Protein AF-A0A970HBL7-F1 (afdb_monomer)

Sequence (421 aa):
MLKADIYHYYALSDGKKRIYTNADEIEKDGSRGILSPQEVSYYSLYINGVLQPRTNYELFEGMLILKTEDVPIEGSTIVLSFVSIQGEKSLFEKTPILADKVFSQYMQTYYFNNIIKYIGEGKFKKIHFKPGYMIKNTLQVWDLEDADYKRVRFNLIIPYEIITSKKLIGGKLPPIGVDLVMYMPQIRDEFLYNIAVETRSTVCPPTIKIGYLLKFEVRVHVWIKSVGRIQVYIPTYNPSPKSNVLWGEGYQYNTVSDGIKRVYTNEDELLEYGNLGIPNPDEISFFNLYINDVLQPRNNYKVEEGRLTLLTEDVPLKGSPIILEYLKICNNGQLLKADVYHYNTVAKNKRVYTNEDELLEYGNRGILNPEEASYYNLFINGVLQPHSNYSIEAGRLELLTEELPIEGAPISLQYIYLKGG

pLDDT: mean 91.09, std 8.45, range [53.22, 98.5]

Mean predicted aligned error: 13.09 Å

Solvent-accessible surface area (backbone atoms only — not comparable to full-atom values): 23194 Å² total; per-residue (Å²): 104,33,50,42,52,76,48,64,42,36,32,66,33,79,46,71,63,48,67,47,40,45,89,51,52,55,71,79,75,54,84,80,45,42,62,41,72,88,71,32,12,42,70,50,44,25,50,68,36,32,76,54,54,71,70,43,42,48,77,42,61,44,33,39,38,52,67,53,91,70,51,56,54,61,70,32,44,38,37,40,42,36,36,28,34,51,48,74,80,58,51,57,44,76,43,80,41,82,44,80,41,74,75,33,76,47,77,47,78,47,78,45,74,79,45,72,43,83,62,47,91,43,55,82,74,52,76,47,75,50,75,36,46,70,45,84,94,41,73,47,77,41,85,47,95,55,67,40,31,29,40,41,33,33,35,36,38,36,40,34,35,39,38,37,75,76,53,79,43,80,50,63,52,80,71,42,80,45,78,48,78,40,63,50,64,82,64,64,90,89,59,64,76,43,82,45,68,48,55,52,76,44,78,44,83,75,71,45,75,59,88,43,32,37,36,36,28,36,41,34,41,37,39,45,29,37,31,33,72,41,80,45,73,44,83,40,84,35,99,73,61,93,67,39,46,28,58,37,49,78,48,52,31,40,33,64,33,79,46,74,67,49,68,47,44,48,89,54,46,44,63,85,58,38,87,75,43,42,59,47,66,89,80,36,18,48,72,48,43,28,51,66,47,30,74,54,56,71,71,42,45,49,75,38,64,43,32,41,36,52,62,54,94,71,59,60,54,59,70,32,47,35,38,41,38,37,34,35,36,36,58,98,84,42,78,34,54,41,54,74,50,49,39,39,32,59,34,74,74,63,50,74,46,43,45,89,53,45,43,64,90,59,36,87,77,42,42,58,51,63,88,71,33,16,44,72,51,44,26,52,68,30,26,74,54,61,72,75,41,42,50,75,41,66,43,34,39,37,52,63,49,93,71,68,64,59,70,67,35,48,34,40,40,38,38,38,35,36,50,67,131

Secondary structure (DSSP, 8-state):
---EEEEEEEEE--SS-SEEEGGG--TTS----S--TTTSSEEEEEETTEEPPGGGEEEETTEEEE-SSSPPPTT-EEEEEEEEEB----SEEEEEEEEEEEEEEEEEEEEEEEEEEE-TTSPEEEEEEPPPEEPTT--EEEE-SSTTEEEEEEEEE-EEEEEESS-EEEEEPPPEEEEEEEE-----TT--EEEEEEEEEEEEEEEEEETTEEEEEEEEEEEEEEEEEEEEEEEEE-SS-S--BPPEEEEEEEEE--SS-SEEEGGG--TTS-S--SPPGGGSSEEEEEETTEEPPGGGEEEETTEEEE-SSSPPPTT-EEEEEEEEEEETTEE--EEEEEEEEE--S-SEEEGGG--TTT-SS-S--GGGSSEEEEEETTEEEPGGGEEEETTEEEE-SSSPPPTT-EEEEEEEEE---

Nearest PDB structures (foldseek):
  6pee-assembly1_A  TM=2.372E-01  e=2.123E+00  Salmonella enterica subsp. enterica serovar Typhimurium str. LT2
  5wq9-assembly1_A  TM=1.917E-01  e=1.572E+00  Vibrio cholerae O1 biovar El Tor str. N16961
  1p4t-assembly1_A  TM=2.328E-01  e=5.502E+00  Neisseria meningitidis
  7ofh-assembly1_A  TM=1.916E-01  e=3.333E+00  Enterobacteria phage f1

Radius of gyration: 34.11 Å; Cα contacts (8 Å, |Δi|>4): 1006; chains: 1; bounding box: 81×44×94 Å

Foldseek 3Di:
DWAKDKDKFKAFFQQDDQKDFLVRGDDPFHSQIQAACVFFQHKWKAKLLFTDFPLQWDGGGGMIGGNDPGGRHGGIMIMMMTIFTFFPDDQKDWDKDKDKDFPDKDKDKDKDFWDKDFQAPFAWDDKAKDWKDWDPPFWDWAADPPRQKIKIWTKIKIKMWTDTPPDIDIDIGDIDIDIDIDRHGDDPPPKDKDKDKGKDKDWDDDFDDDHRMITTMMMMMMMITTIIIDMDIDIDGHPCDPGSGWHKDKDKFKAFFQQDDQKDFLVRGPPSRHNPIFAALVQFQDKWKAWLLATDFPLQWDGHHRMIGGPDPGGHHGGIMIMIMTMFTDDVNHTWHKDKAKFKAWFPVFFKDFLVRGPVSRHNQIQAAQVQFSHKWKDWLSHTDRPSQWDGGGGMIGGPDPDGRDGRTMIMMMTIHTDRD

Structure (mmCIF, N/CA/C/O backbone):
data_AF-A0A970HBL7-F1
#
_entry.id   AF-A0A970HBL7-F1
#
loop_
_atom_site.group_PDB
_atom_site.id
_atom_site.type_symbol
_atom_site.label_atom_id
_atom_site.label_alt_id
_atom_site.label_comp_id
_atom_site.label_asym_id
_atom_site.label_entity_id
_atom_site.label_seq_id
_atom_site.pdbx_PDB_ins_code
_atom_site.Cartn_x
_atom_site.Cartn_y
_atom_site.Cartn_z
_atom_site.occupancy
_atom_site.B_iso_or_equiv
_atom_site.auth_seq_id
_atom_site.auth_comp_id
_atom_site.auth_asym_id
_atom_site.auth_atom_id
_atom_site.pdbx_PDB_model_num
ATOM 1 N N . MET A 1 1 ? -15.586 16.925 0.113 1.00 82.62 1 MET A N 1
ATOM 2 C CA . MET A 1 1 ? -14.720 15.850 0.642 1.00 82.62 1 MET A CA 1
ATOM 3 C C . MET A 1 1 ? -14.733 14.711 -0.348 1.00 82.62 1 MET A C 1
ATOM 5 O O . MET A 1 1 ? -15.757 14.532 -1.000 1.00 82.62 1 MET A O 1
ATOM 9 N N . LEU A 1 2 ? -13.630 13.977 -0.487 1.00 85.88 2 LEU A N 1
ATOM 10 C CA . LEU A 1 2 ? -13.675 12.724 -1.242 1.00 85.88 2 LEU A CA 1
ATOM 11 C C . LEU A 1 2 ? -14.513 11.721 -0.454 1.00 85.88 2 LEU A C 1
ATOM 13 O O . LEU A 1 2 ? -14.406 11.679 0.770 1.00 85.88 2 LEU A O 1
ATOM 17 N N . LYS A 1 3 ? -15.356 10.951 -1.135 1.00 88.62 3 LYS A N 1
ATOM 18 C CA . LYS A 1 3 ? -16.149 9.890 -0.510 1.00 88.62 3 LYS A CA 1
ATOM 19 C C . LYS A 1 3 ? -15.434 8.558 -0.671 1.00 88.62 3 LYS A C 1
ATOM 21 O O . LYS A 1 3 ? -14.818 8.311 -1.711 1.00 88.62 3 LYS A O 1
ATOM 26 N N . ALA A 1 4 ? -15.515 7.731 0.363 1.00 90.38 4 ALA A N 1
ATOM 27 C CA . ALA A 1 4 ? -15.018 6.371 0.323 1.00 90.38 4 ALA A CA 1
ATOM 28 C C . ALA A 1 4 ? -16.174 5.377 0.433 1.00 90.38 4 ALA A C 1
ATOM 30 O O . ALA A 1 4 ? -17.114 5.582 1.195 1.00 90.38 4 ALA A O 1
ATOM 31 N N . ASP A 1 5 ? -16.078 4.309 -0.347 1.00 90.25 5 ASP A N 1
ATOM 32 C CA . ASP A 1 5 ? -16.864 3.095 -0.179 1.00 90.25 5 ASP A CA 1
ATOM 33 C C . ASP A 1 5 ? -16.099 2.169 0.773 1.00 90.25 5 ASP A C 1
ATOM 35 O O . ASP A 1 5 ? -14.923 1.873 0.535 1.00 90.25 5 ASP A O 1
ATOM 39 N N . ILE A 1 6 ? -16.746 1.771 1.868 1.00 89.94 6 ILE A N 1
ATOM 40 C CA . ILE A 1 6 ? -16.181 0.868 2.871 1.00 89.94 6 ILE A CA 1
ATOM 41 C C . ILE A 1 6 ? -16.900 -0.460 2.764 1.00 89.94 6 ILE A C 1
ATOM 43 O O . ILE A 1 6 ? -18.126 -0.523 2.820 1.00 89.94 6 ILE A O 1
ATOM 47 N N . TYR A 1 7 ? -16.126 -1.526 2.644 1.00 91.44 7 TYR A N 1
ATOM 48 C CA . TYR A 1 7 ? -16.657 -2.872 2.636 1.00 91.44 7 TYR A CA 1
ATOM 49 C C . TYR A 1 7 ? -15.830 -3.753 3.555 1.00 91.44 7 TYR A C 1
ATOM 51 O O . TYR A 1 7 ? -14.601 -3.725 3.530 1.00 91.44 7 TYR A O 1
ATOM 59 N N . HIS A 1 8 ? -16.516 -4.524 4.385 1.00 91.38 8 HIS A N 1
ATOM 60 C CA . HIS A 1 8 ? -15.887 -5.427 5.324 1.00 91.38 8 HIS A CA 1
ATOM 61 C C . HIS A 1 8 ? -16.247 -6.857 4.950 1.00 91.38 8 HIS A C 1
ATOM 63 O O . HIS A 1 8 ? -17.419 -7.226 4.942 1.00 91.38 8 HIS A O 1
ATOM 69 N N . TYR A 1 9 ? -15.228 -7.662 4.680 1.00 93.38 9 TYR A N 1
ATOM 70 C CA . TYR A 1 9 ? -15.382 -9.104 4.611 1.00 93.38 9 TYR A CA 1
ATOM 71 C C . TYR A 1 9 ? -15.250 -9.665 6.030 1.00 93.38 9 TYR A C 1
ATOM 73 O O . TYR A 1 9 ? -14.259 -9.394 6.717 1.00 93.38 9 TYR A O 1
ATOM 81 N N . TYR A 1 10 ? -16.241 -10.445 6.456 1.00 91.44 10 TYR A N 1
ATOM 82 C CA . TYR A 1 10 ? -16.294 -11.071 7.775 1.00 91.44 10 TYR A CA 1
ATOM 83 C C . TYR A 1 10 ? -16.295 -12.587 7.645 1.00 91.44 10 TYR A C 1
ATOM 85 O O . TYR A 1 10 ? -17.106 -13.140 6.913 1.00 91.44 10 TYR A O 1
ATOM 93 N N . ALA A 1 11 ? -15.445 -13.264 8.410 1.00 93.69 11 ALA A N 1
ATOM 94 C CA . ALA A 1 11 ? -15.467 -14.714 8.561 1.00 93.69 11 ALA A CA 1
ATOM 95 C C . ALA A 1 11 ? -15.204 -15.112 10.019 1.00 93.69 11 ALA A C 1
ATOM 97 O O . ALA A 1 11 ? -14.700 -14.320 10.821 1.00 93.69 11 ALA A O 1
ATOM 98 N N . LEU A 1 12 ? -15.531 -16.356 10.362 1.00 93.88 12 LEU A N 1
ATOM 99 C CA . LEU A 1 12 ? -15.150 -16.973 11.632 1.00 93.88 12 LEU A CA 1
ATOM 100 C C . LEU A 1 12 ? -14.095 -18.044 11.380 1.00 93.88 12 LEU A C 1
ATOM 102 O O . LEU A 1 12 ? -14.191 -18.822 10.427 1.00 93.88 12 LEU A O 1
ATOM 106 N N . SER A 1 13 ? -13.090 -18.086 12.248 1.00 95.75 13 SER A N 1
ATOM 107 C CA . SER A 1 13 ? -12.103 -19.158 12.221 1.00 95.75 13 SER A CA 1
ATOM 108 C C . SER A 1 13 ? -12.715 -20.481 12.667 1.00 95.75 13 SER A C 1
ATOM 110 O O . SER A 1 13 ? -13.468 -20.540 13.638 1.00 95.75 13 SER A O 1
ATOM 112 N N . ASP A 1 14 ? -12.326 -21.559 11.995 1.00 94.75 14 ASP A N 1
ATOM 113 C CA . ASP A 1 14 ? -12.636 -22.940 12.374 1.00 94.75 14 ASP A CA 1
ATOM 114 C C . ASP A 1 14 ? -11.549 -23.572 13.266 1.00 94.75 14 ASP A C 1
ATOM 116 O O . ASP A 1 14 ? -11.581 -24.775 13.533 1.00 94.75 14 ASP A O 1
ATOM 120 N N . GLY A 1 15 ? -10.548 -22.780 13.672 1.00 95.31 15 GLY A N 1
ATOM 121 C CA . GLY A 1 15 ? -9.407 -23.240 14.461 1.00 95.31 15 GLY A CA 1
ATOM 122 C C . GLY A 1 15 ? -8.431 -24.138 13.699 1.00 95.31 15 GLY A C 1
ATOM 123 O O . GLY A 1 15 ? -7.597 -24.784 14.330 1.00 95.31 15 GLY A O 1
ATOM 124 N N . LYS A 1 16 ? -8.549 -24.257 12.368 1.00 94.56 16 LYS A N 1
ATOM 125 C CA . LYS A 1 16 ? -7.816 -25.253 11.565 1.00 94.56 16 LYS A CA 1
ATOM 126 C C . LYS A 1 16 ? -7.205 -24.684 10.293 1.00 94.56 16 LYS A C 1
ATOM 128 O O . LYS A 1 16 ? -6.104 -25.097 9.921 1.00 94.56 16 LYS A O 1
ATOM 133 N N . LYS A 1 17 ? -7.899 -23.786 9.591 1.00 94.06 17 LYS A N 1
ATOM 134 C CA . LYS A 1 17 ? -7.456 -23.280 8.286 1.00 94.06 17 LYS A CA 1
ATOM 135 C C . LYS A 1 17 ? -6.715 -21.945 8.386 1.00 94.06 17 LYS A C 1
ATOM 137 O O . LYS A 1 17 ? -6.967 -21.115 9.255 1.00 94.06 17 LYS A O 1
ATOM 142 N N . ARG A 1 18 ? -5.803 -21.742 7.432 1.00 95.62 18 ARG A N 1
ATOM 143 C CA . ARG A 1 18 ? -5.084 -20.474 7.185 1.00 95.62 18 ARG A CA 1
ATOM 144 C C . ARG A 1 18 ? -5.536 -19.783 5.904 1.00 95.62 18 ARG A C 1
ATOM 146 O O . ARG A 1 18 ? -5.078 -18.688 5.611 1.00 95.62 18 ARG A O 1
ATOM 153 N N . ILE A 1 19 ? -6.393 -20.437 5.127 1.00 97.12 19 ILE A N 1
ATOM 154 C CA . ILE A 1 19 ? -6.880 -19.928 3.851 1.00 97.12 19 ILE A CA 1
ATOM 155 C C . ILE A 1 19 ? -8.361 -19.637 4.020 1.00 97.12 19 ILE A C 1
ATOM 157 O O . ILE A 1 19 ? -9.115 -20.519 4.430 1.00 97.12 19 ILE A O 1
ATOM 161 N N . TYR A 1 20 ? -8.742 -18.405 3.711 1.00 97.06 20 TYR A N 1
ATOM 162 C CA . TYR A 1 20 ? -10.120 -17.938 3.712 1.00 97.06 20 TYR A CA 1
ATOM 163 C C . TYR A 1 20 ? -10.483 -17.491 2.302 1.00 97.06 20 TYR A C 1
ATOM 165 O O . TYR A 1 20 ? -9.660 -16.914 1.590 1.00 97.06 20 TYR A O 1
ATOM 173 N N . THR A 1 21 ? -11.706 -17.787 1.892 1.00 96.56 21 THR A N 1
ATOM 174 C CA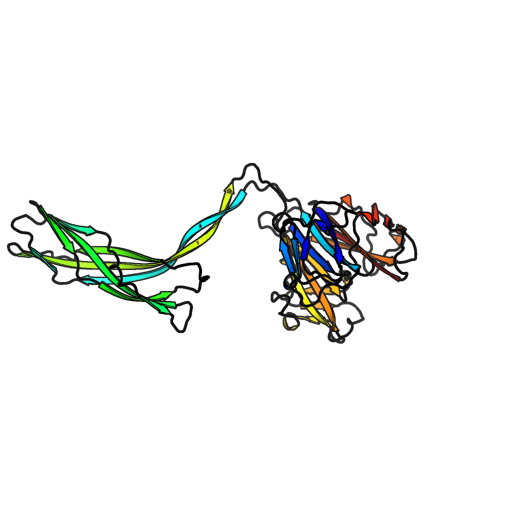 . THR A 1 21 ? -12.217 -17.538 0.543 1.00 96.56 21 THR A CA 1
ATOM 175 C C . THR A 1 21 ? -13.595 -16.902 0.612 1.00 96.56 21 THR A C 1
ATOM 177 O O . THR A 1 21 ? -14.214 -16.879 1.668 1.00 96.56 21 THR A O 1
ATOM 180 N N . ASN A 1 22 ? -14.141 -16.475 -0.524 1.00 95.38 22 ASN A N 1
ATOM 181 C CA . ASN A 1 22 ? -15.504 -15.927 -0.585 1.00 95.38 22 ASN A CA 1
ATOM 182 C C . ASN A 1 22 ? -16.575 -16.844 0.031 1.00 95.38 22 ASN A C 1
ATOM 184 O O . ASN A 1 22 ? -17.588 -16.354 0.507 1.00 95.38 22 ASN A O 1
ATOM 188 N N . ALA A 1 23 ? -16.358 -18.164 0.049 1.00 93.94 23 ALA A N 1
ATOM 189 C CA . ALA A 1 23 ? -17.296 -19.113 0.646 1.00 93.94 23 ALA A CA 1
ATOM 190 C C . ALA A 1 23 ? -17.349 -19.053 2.184 1.00 93.94 23 ALA A C 1
ATOM 192 O O . ALA A 1 23 ? -18.275 -19.598 2.779 1.00 93.94 23 ALA A O 1
ATOM 193 N N . ASP A 1 24 ? -16.357 -18.429 2.821 1.00 94.31 24 ASP A N 1
ATOM 194 C CA . ASP A 1 24 ? -16.290 -18.276 4.274 1.00 94.31 24 ASP A CA 1
ATOM 195 C C . ASP A 1 24 ? -16.903 -16.950 4.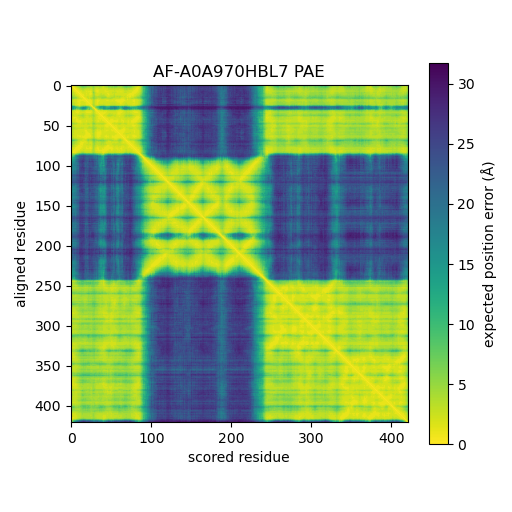750 1.00 94.31 24 ASP A C 1
ATOM 197 O O . ASP A 1 24 ? -16.949 -16.704 5.958 1.00 94.31 24 ASP A O 1
ATOM 201 N N . GLU A 1 25 ? -17.353 -16.099 3.818 1.00 93.25 25 GLU A N 1
ATOM 202 C CA . GLU A 1 25 ? -17.987 -14.826 4.136 1.00 93.25 25 GLU A CA 1
ATOM 203 C C . GLU A 1 25 ? -19.301 -15.045 4.894 1.00 93.25 25 GLU A C 1
ATOM 205 O O . GLU A 1 25 ? -20.179 -15.808 4.487 1.00 93.25 25 GLU A O 1
ATOM 210 N N . ILE A 1 26 ? -19.454 -14.325 5.998 1.00 89.25 26 ILE A N 1
ATOM 211 C CA . ILE A 1 26 ? -20.712 -14.196 6.717 1.00 89.25 26 ILE A CA 1
ATOM 212 C C . ILE A 1 26 ? -21.437 -12.990 6.130 1.00 89.25 26 ILE A C 1
ATOM 214 O O . ILE A 1 26 ? -21.071 -11.847 6.401 1.00 89.25 26 ILE A O 1
ATOM 218 N N . GLU A 1 27 ? -22.487 -13.256 5.355 1.00 77.25 27 GLU A N 1
ATOM 219 C CA . GLU A 1 27 ? -23.244 -12.267 4.573 1.00 77.25 27 GLU A CA 1
ATOM 220 C C . GLU A 1 27 ? -24.141 -11.336 5.430 1.00 77.25 27 GLU A C 1
ATOM 222 O O . GLU A 1 27 ? -25.331 -11.171 5.161 1.00 77.25 27 GLU A O 1
ATOM 227 N N . LYS A 1 28 ? -23.609 -10.734 6.504 1.00 66.81 28 LYS A N 1
ATOM 228 C CA . LYS A 1 28 ? -24.333 -9.742 7.328 1.00 66.81 28 LYS A CA 1
ATOM 229 C C . LYS A 1 28 ? -24.291 -8.321 6.748 1.00 66.81 28 LYS A C 1
ATOM 231 O O . LYS A 1 28 ? -25.263 -7.590 6.908 1.00 66.81 28 LYS A O 1
ATOM 236 N N . ASP A 1 29 ? -23.212 -7.962 6.045 1.00 56.53 29 ASP A N 1
ATOM 237 C CA . ASP A 1 29 ? -22.925 -6.592 5.570 1.00 56.53 29 ASP A CA 1
ATOM 238 C C . ASP A 1 29 ? -22.647 -6.494 4.057 1.00 56.53 29 ASP A C 1
ATOM 240 O O . ASP A 1 29 ? -22.320 -5.429 3.531 1.00 56.53 29 ASP A O 1
ATOM 244 N N . GLY A 1 30 ? -22.771 -7.608 3.336 1.00 63.97 30 GLY A N 1
ATOM 245 C CA . GLY A 1 30 ? -22.514 -7.700 1.904 1.00 63.97 30 GLY A CA 1
ATOM 246 C C . GLY A 1 30 ? -22.176 -9.127 1.486 1.00 63.97 30 GLY A C 1
ATOM 247 O O . GLY A 1 30 ? -22.120 -10.026 2.314 1.00 63.97 30 GLY A O 1
ATOM 248 N N . SER A 1 31 ? -21.998 -9.321 0.183 1.00 82.62 31 SER A N 1
ATOM 249 C CA . SER A 1 31 ? -21.599 -10.598 -0.426 1.00 82.62 31 SER A CA 1
ATOM 250 C C . SER A 1 31 ? -20.638 -10.356 -1.593 1.00 82.62 31 SER A C 1
ATOM 252 O O . SER A 1 31 ? -20.728 -10.968 -2.660 1.00 82.62 31 SER A O 1
ATOM 254 N N . ARG A 1 32 ? -19.746 -9.366 -1.430 1.00 90.62 32 ARG A N 1
ATOM 255 C CA . ARG A 1 32 ? -18.777 -8.985 -2.471 1.00 90.62 32 ARG A CA 1
ATOM 256 C C . ARG A 1 32 ? -17.559 -9.911 -2.480 1.00 90.62 32 ARG A C 1
ATOM 258 O O . ARG A 1 32 ? -16.783 -9.848 -3.433 1.00 90.62 32 ARG A O 1
ATOM 265 N N . GLY A 1 33 ? -17.400 -10.768 -1.471 1.00 93.38 33 GLY A N 1
ATOM 266 C CA . GLY A 1 33 ? -16.215 -11.582 -1.283 1.00 93.38 33 GLY A CA 1
ATOM 267 C C . GLY A 1 33 ? -14.969 -10.755 -0.975 1.00 93.38 33 GLY A C 1
ATOM 268 O O . GLY A 1 33 ? -14.992 -9.542 -0.796 1.00 93.38 33 GLY A O 1
ATOM 269 N N . ILE A 1 34 ? -13.826 -11.422 -0.949 1.00 95.56 34 ILE A N 1
ATOM 270 C CA . ILE A 1 34 ? -12.518 -10.800 -0.781 1.00 95.56 34 ILE A CA 1
ATOM 271 C C . ILE A 1 34 ? -12.186 -10.003 -2.051 1.00 95.56 34 ILE A C 1
ATOM 273 O O . ILE A 1 34 ? -11.945 -10.579 -3.113 1.00 95.56 34 ILE A O 1
ATOM 277 N N . LEU A 1 35 ? -12.172 -8.673 -1.943 1.00 93.56 35 LEU A N 1
ATOM 278 C CA . LEU A 1 35 ? -11.916 -7.781 -3.075 1.00 93.56 35 LEU A CA 1
ATOM 279 C C . LEU A 1 35 ? -10.463 -7.860 -3.554 1.00 93.56 35 LEU A C 1
ATOM 281 O O . LEU A 1 35 ? -9.543 -8.136 -2.780 1.00 93.56 35 LEU A O 1
ATOM 285 N N . SER A 1 36 ? -10.254 -7.546 -4.833 1.00 90.50 36 SER A N 1
ATOM 286 C CA . SER A 1 36 ? -8.913 -7.397 -5.390 1.00 90.50 36 SER A CA 1
ATOM 287 C C . SER A 1 36 ? -8.147 -6.271 -4.676 1.00 90.50 36 SER A C 1
ATOM 289 O O . SER A 1 36 ? -8.602 -5.121 -4.684 1.00 90.50 36 SER A O 1
ATOM 291 N N . PRO A 1 37 ? -6.946 -6.541 -4.127 1.00 88.50 37 PRO A N 1
ATOM 292 C CA . PRO A 1 37 ? -6.082 -5.511 -3.555 1.00 88.50 37 PRO A CA 1
ATOM 293 C C . PRO A 1 37 ? -5.716 -4.400 -4.540 1.00 88.50 37 PRO A C 1
ATOM 295 O O . PRO A 1 37 ? -5.335 -3.321 -4.103 1.00 88.50 37 PRO A O 1
ATOM 298 N N . GLN A 1 38 ? -5.785 -4.667 -5.853 1.00 84.00 38 GLN A N 1
ATOM 299 C CA . GLN A 1 38 ? -5.479 -3.689 -6.900 1.00 84.00 38 GLN A CA 1
ATOM 300 C C . GLN A 1 38 ? -6.653 -2.752 -7.229 1.00 84.00 38 GLN A C 1
ATOM 302 O O . GLN A 1 38 ? -6.451 -1.767 -7.936 1.00 84.00 38 GLN A O 1
ATOM 307 N N . GLU A 1 39 ? -7.864 -3.044 -6.745 1.00 85.94 39 GLU A N 1
ATOM 308 C CA . GLU A 1 39 ? -9.083 -2.287 -7.070 1.00 85.94 39 GLU A CA 1
ATOM 309 C C . GLU A 1 39 ? -9.623 -1.446 -5.904 1.00 85.94 39 GLU A C 1
ATOM 311 O O . GLU A 1 39 ? -10.595 -0.708 -6.071 1.00 85.94 39 GLU A O 1
ATOM 316 N N . VAL A 1 40 ? -8.977 -1.518 -4.740 1.00 91.12 40 VAL A N 1
ATOM 317 C CA . VAL A 1 40 ? -9.302 -0.740 -3.537 1.00 91.12 40 VAL A CA 1
ATOM 318 C C . VAL A 1 40 ? -8.198 0.277 -3.242 1.00 91.12 40 VAL A C 1
ATOM 320 O O . VAL A 1 40 ? -7.075 0.143 -3.727 1.00 91.12 40 VAL A O 1
ATOM 323 N N . SER A 1 41 ? -8.483 1.295 -2.427 1.00 92.12 41 SER A N 1
ATOM 324 C CA . SER A 1 41 ? -7.454 2.256 -2.016 1.00 92.12 41 SER A CA 1
ATOM 325 C C . SER A 1 41 ? -6.491 1.650 -1.020 1.00 92.12 41 SER A C 1
ATOM 327 O O . SER A 1 41 ? -5.285 1.769 -1.185 1.00 92.12 41 SER A O 1
ATOM 329 N N . TYR A 1 42 ? -7.007 1.012 0.021 1.00 93.00 42 TYR A N 1
ATOM 330 C CA . TYR A 1 42 ? -6.199 0.255 0.961 1.00 93.00 42 TYR A CA 1
ATOM 331 C C . TYR A 1 42 ? -7.075 -0.766 1.686 1.00 93.00 42 TYR A C 1
ATOM 333 O O . TYR A 1 42 ? -8.304 -0.749 1.580 1.00 93.00 42 TYR A O 1
ATOM 341 N N . TYR A 1 43 ? -6.425 -1.664 2.418 1.00 94.12 43 TYR A N 1
ATOM 342 C CA . TYR A 1 43 ? -7.089 -2.652 3.251 1.00 94.12 43 TYR A CA 1
ATOM 343 C C . TYR A 1 43 ? -6.283 -2.932 4.518 1.00 94.12 43 TYR A C 1
ATOM 345 O O . TYR A 1 43 ? -5.051 -2.782 4.518 1.00 94.12 43 TYR A O 1
ATOM 353 N N . SER A 1 44 ? -6.993 -3.385 5.549 1.00 93.75 44 SER A N 1
ATOM 354 C CA . SER A 1 44 ? -6.438 -3.800 6.839 1.00 93.75 44 SER A CA 1
ATOM 355 C C . SER A 1 44 ? -7.108 -5.105 7.289 1.00 93.75 44 SER A C 1
ATOM 357 O O . SER A 1 44 ? -8.320 -5.272 7.138 1.00 93.75 44 SER A O 1
ATOM 359 N N . LEU A 1 45 ? -6.315 -6.044 7.810 1.00 94.75 45 LEU A N 1
ATOM 360 C CA . LEU A 1 45 ? -6.786 -7.322 8.349 1.00 94.75 45 LEU A CA 1
ATOM 361 C C . LEU A 1 45 ? -6.802 -7.249 9.873 1.00 94.75 45 LEU A C 1
ATOM 363 O O . LEU A 1 45 ? -5.777 -6.952 10.479 1.00 94.75 45 LEU A O 1
ATOM 367 N N . TYR A 1 46 ? -7.928 -7.597 10.482 1.00 93.44 46 TYR A N 1
ATOM 368 C CA . TYR A 1 46 ? -8.064 -7.765 11.921 1.00 93.44 46 TYR A CA 1
ATOM 369 C C . TYR A 1 46 ? -8.419 -9.217 12.228 1.00 93.44 46 TYR A C 1
ATOM 371 O O . TYR A 1 46 ? -9.329 -9.784 11.621 1.00 93.44 46 TYR A O 1
ATOM 379 N N . ILE A 1 47 ? -7.716 -9.815 13.186 1.00 93.56 47 ILE A N 1
ATOM 380 C CA . ILE A 1 47 ? -8.024 -11.148 13.710 1.00 93.56 47 ILE A CA 1
ATOM 381 C C . ILE A 1 47 ? -8.319 -10.992 15.192 1.00 93.56 47 ILE A C 1
ATOM 383 O O . ILE A 1 47 ? -7.472 -10.513 15.939 1.00 93.56 47 ILE A O 1
ATOM 387 N N . ASN A 1 48 ? -9.529 -11.356 15.615 1.00 89.44 48 ASN A N 1
ATOM 388 C CA . ASN A 1 48 ? -10.004 -11.157 16.985 1.00 89.44 48 ASN A CA 1
ATOM 389 C C . ASN A 1 48 ? -9.860 -9.698 17.479 1.00 89.44 48 ASN A C 1
ATOM 391 O O . ASN A 1 48 ? -9.507 -9.454 18.629 1.00 89.44 48 ASN A O 1
ATOM 395 N N . GLY A 1 49 ? -10.062 -8.721 16.588 1.00 86.00 49 GLY A N 1
ATOM 396 C CA . GLY A 1 49 ? -9.861 -7.292 16.877 1.00 86.00 49 GLY A CA 1
ATOM 397 C C . GLY A 1 49 ? -8.412 -6.798 16.777 1.00 86.00 49 GLY A C 1
ATOM 398 O O . GLY A 1 49 ? -8.196 -5.594 16.720 1.00 86.00 49 GLY A O 1
ATOM 399 N N . VAL A 1 50 ? -7.430 -7.696 16.671 1.00 89.94 50 VAL A N 1
ATOM 400 C CA . VAL A 1 50 ? -6.003 -7.356 16.568 1.00 89.94 50 VAL A CA 1
ATOM 401 C C . VAL A 1 50 ? -5.628 -7.051 15.122 1.00 89.94 50 VAL A C 1
ATOM 403 O O . VAL A 1 50 ? -5.756 -7.928 14.259 1.00 89.94 50 VAL A O 1
ATOM 406 N N . LEU A 1 51 ? -5.122 -5.842 14.859 1.00 92.06 51 LEU A N 1
ATOM 407 C CA . LEU A 1 51 ? -4.574 -5.466 13.552 1.00 92.06 51 LEU A CA 1
ATOM 408 C C . LEU A 1 51 ? -3.386 -6.371 13.203 1.00 92.06 51 LEU A C 1
ATOM 410 O O . LEU A 1 51 ? -2.420 -6.467 13.956 1.00 92.06 51 LEU A O 1
ATOM 414 N N . GLN A 1 52 ? -3.458 -7.037 12.054 1.00 92.38 52 GLN A N 1
ATOM 415 C CA . GLN A 1 52 ? -2.440 -7.982 11.620 1.00 92.38 52 GLN A CA 1
ATOM 416 C C . GLN A 1 52 ? -1.363 -7.319 10.758 1.00 92.38 52 GLN A C 1
ATOM 418 O O . GLN A 1 52 ? -1.691 -6.630 9.783 1.00 92.38 52 GLN A O 1
ATOM 423 N N . PRO A 1 53 ? -0.079 -7.618 11.026 1.00 90.50 53 PRO A N 1
ATOM 424 C CA . PRO A 1 53 ? 1.019 -7.220 10.167 1.00 90.50 53 PRO A CA 1
ATOM 425 C C . PRO A 1 53 ? 0.876 -7.659 8.713 1.00 90.50 53 PRO A C 1
ATOM 427 O O . PRO A 1 53 ? 0.543 -8.809 8.441 1.00 90.50 53 PRO A O 1
ATOM 430 N N . ARG A 1 54 ? 1.218 -6.786 7.753 1.00 86.31 54 ARG A N 1
ATOM 431 C CA . ARG A 1 54 ? 1.165 -7.130 6.313 1.00 86.31 54 ARG A CA 1
ATOM 432 C C . ARG A 1 54 ? 2.068 -8.305 5.929 1.00 86.31 54 ARG A C 1
ATOM 434 O O . ARG A 1 54 ? 1.774 -8.997 4.962 1.00 86.31 54 ARG A O 1
ATOM 441 N N . THR A 1 55 ? 3.152 -8.552 6.662 1.00 88.12 55 THR A N 1
ATOM 442 C CA . THR A 1 55 ? 4.025 -9.716 6.435 1.00 88.12 55 THR A CA 1
ATOM 443 C C . THR A 1 55 ? 3.350 -11.037 6.816 1.00 88.12 55 THR A C 1
ATOM 445 O O . THR A 1 55 ? 3.661 -12.069 6.220 1.00 88.12 55 THR A O 1
ATOM 448 N N . ASN A 1 56 ? 2.365 -10.998 7.721 1.00 92.50 56 ASN A N 1
ATOM 449 C CA . ASN A 1 56 ? 1.674 -12.173 8.252 1.00 92.50 56 ASN A CA 1
ATOM 450 C C . ASN A 1 56 ? 0.592 -12.724 7.323 1.00 92.50 56 ASN A C 1
ATOM 452 O O . ASN A 1 56 ? 0.020 -13.771 7.623 1.00 92.50 56 ASN A O 1
ATOM 456 N N . TYR A 1 57 ? 0.292 -12.064 6.203 1.00 94.62 57 TYR A N 1
ATOM 457 C CA . TYR A 1 57 ? -0.718 -12.553 5.274 1.00 94.62 57 TYR A CA 1
ATOM 458 C C . TYR A 1 57 ? -0.470 -12.128 3.827 1.00 94.62 57 TYR A C 1
ATOM 460 O O . TYR A 1 57 ? 0.342 -11.259 3.513 1.00 94.62 57 TYR A O 1
ATOM 468 N N . GLU A 1 58 ? -1.144 -12.817 2.921 1.00 93.50 58 GLU A N 1
ATOM 469 C CA . GLU A 1 58 ? -1.195 -12.538 1.495 1.00 93.50 58 GLU A CA 1
ATOM 470 C C . GLU A 1 58 ? -2.650 -12.427 1.071 1.00 93.50 58 GLU A C 1
ATOM 472 O O . GLU A 1 58 ? -3.495 -13.207 1.512 1.00 93.50 58 GLU A O 1
ATOM 477 N N . LEU A 1 59 ? -2.939 -11.438 0.231 1.00 94.31 59 LEU A N 1
ATOM 478 C CA . LEU A 1 59 ? -4.289 -11.146 -0.217 1.00 94.31 59 LEU A CA 1
ATOM 479 C C . LEU A 1 59 ? -4.329 -11.172 -1.741 1.00 94.31 59 LEU A C 1
ATOM 481 O O . LEU A 1 59 ? -3.516 -10.528 -2.404 1.00 94.31 59 LEU A O 1
ATOM 485 N N . PHE A 1 60 ? -5.293 -11.908 -2.272 1.0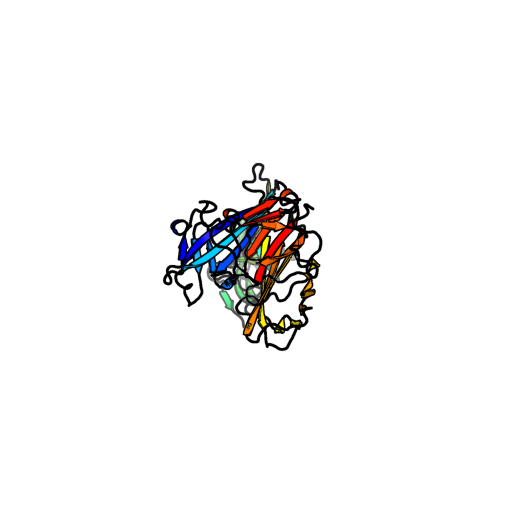0 91.56 60 PHE A N 1
ATOM 486 C CA . PHE A 1 60 ? -5.644 -11.967 -3.680 1.00 91.56 60 PHE A CA 1
ATOM 487 C C . PHE A 1 60 ? -7.151 -11.754 -3.799 1.00 91.56 60 PHE A C 1
ATOM 489 O O . PHE A 1 60 ? -7.893 -11.951 -2.836 1.00 91.56 60 PHE A O 1
ATOM 496 N N . GLU A 1 61 ? -7.617 -11.390 -4.990 1.00 93.00 61 GLU A N 1
ATOM 497 C CA . GLU A 1 61 ? -9.051 -11.420 -5.260 1.00 93.00 61 GLU A CA 1
ATOM 498 C C . GLU A 1 61 ? -9.604 -12.823 -4.954 1.00 93.00 61 GLU A C 1
ATOM 500 O O . GLU A 1 61 ? -9.084 -13.835 -5.430 1.00 93.00 61 GLU A O 1
ATOM 505 N N . GLY A 1 62 ? -10.627 -12.879 -4.106 1.00 94.88 62 GLY A N 1
ATOM 506 C CA . GLY A 1 62 ? -11.287 -14.109 -3.688 1.00 94.88 62 GLY A CA 1
ATOM 507 C C . GLY A 1 62 ? -10.574 -14.938 -2.615 1.00 94.88 62 GLY A C 1
ATOM 508 O O . GLY A 1 62 ? -11.116 -15.975 -2.223 1.00 94.88 62 GLY A O 1
ATOM 509 N N . MET A 1 63 ? -9.383 -14.539 -2.146 1.00 96.38 63 MET A N 1
ATOM 510 C CA . MET A 1 63 ? -8.563 -15.389 -1.276 1.00 96.38 63 MET A CA 1
ATOM 511 C C . MET A 1 63 ? -7.633 -14.613 -0.329 1.00 96.38 63 MET A C 1
ATOM 513 O O . MET A 1 63 ? -6.816 -13.798 -0.753 1.00 96.38 63 MET A O 1
ATOM 517 N N . LEU A 1 64 ? -7.687 -14.960 0.957 1.00 97.75 64 LEU A N 1
ATOM 518 C CA . LEU A 1 64 ? -6.759 -14.544 2.011 1.00 97.75 64 LEU A CA 1
ATOM 519 C C . LEU A 1 64 ? -5.941 -15.756 2.470 1.00 97.75 64 LEU A C 1
ATOM 521 O O . LEU A 1 64 ? -6.509 -16.798 2.788 1.00 97.75 64 LEU A O 1
ATOM 525 N N . ILE A 1 65 ? -4.620 -15.603 2.562 1.00 96.38 65 ILE A N 1
ATOM 526 C CA . ILE A 1 65 ? -3.695 -16.621 3.073 1.00 96.38 65 ILE A CA 1
ATOM 527 C C . ILE A 1 65 ? -2.964 -16.062 4.294 1.00 96.38 65 ILE A C 1
ATOM 529 O O . ILE A 1 65 ? -2.233 -15.083 4.180 1.00 96.38 65 ILE A O 1
ATOM 533 N N . LEU A 1 66 ? -3.110 -16.703 5.451 1.00 96.81 66 LEU A N 1
ATOM 534 C CA . LEU A 1 66 ? -2.321 -16.415 6.648 1.00 96.81 66 LEU A CA 1
ATOM 535 C C . LE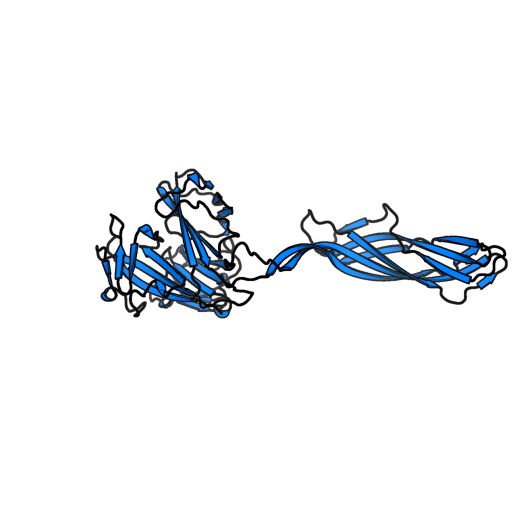U A 1 66 ? -0.981 -17.158 6.579 1.00 96.81 66 LEU A C 1
ATOM 537 O O . LEU A 1 66 ? -0.939 -18.364 6.330 1.00 96.81 66 LEU A O 1
ATOM 541 N N . LYS A 1 67 ? 0.111 -16.429 6.808 1.00 93.69 67 LYS A N 1
ATOM 542 C CA . LYS A 1 67 ? 1.498 -16.920 6.766 1.00 93.69 67 LYS A CA 1
ATOM 543 C C . LYS A 1 67 ? 2.061 -17.266 8.145 1.00 93.69 67 LYS A C 1
ATOM 545 O O . LYS A 1 67 ? 3.189 -17.739 8.239 1.00 93.69 67 LYS A O 1
ATOM 550 N N . THR A 1 68 ? 1.288 -17.039 9.202 1.00 90.25 68 THR A N 1
ATOM 551 C CA . THR A 1 68 ? 1.659 -17.378 10.577 1.00 90.25 68 THR A CA 1
ATOM 552 C C . THR A 1 68 ? 1.677 -18.889 10.797 1.00 90.25 68 THR A C 1
ATOM 554 O O . THR A 1 68 ? 0.886 -19.636 10.210 1.00 90.25 68 THR A O 1
ATOM 557 N N . GLU A 1 69 ? 2.563 -19.347 11.686 1.00 87.56 69 GLU A N 1
ATOM 558 C CA . GLU A 1 69 ? 2.570 -20.746 12.121 1.00 87.56 69 GLU A CA 1
ATOM 559 C C . GLU A 1 69 ? 1.292 -21.098 12.871 1.00 87.56 69 GLU A C 1
ATOM 561 O O . GLU A 1 69 ? 0.746 -22.171 12.651 1.00 87.56 69 GLU A O 1
ATOM 566 N N . ASP A 1 70 ? 0.755 -20.196 13.686 1.00 89.81 70 ASP A N 1
ATOM 567 C CA . ASP A 1 70 ? -0.501 -20.436 14.385 1.00 89.81 70 ASP A CA 1
ATOM 568 C C . ASP A 1 70 ? -1.713 -20.170 13.488 1.00 89.81 70 ASP A C 1
ATOM 570 O O . ASP A 1 70 ? -1.704 -19.304 12.605 1.00 89.81 70 ASP A O 1
ATOM 574 N N . VAL A 1 71 ? -2.772 -20.944 13.722 1.00 93.19 71 VAL A N 1
ATOM 575 C CA . VAL A 1 71 ? -4.104 -20.707 13.155 1.00 93.19 71 VAL A CA 1
ATOM 576 C C . VAL A 1 71 ? -4.916 -19.843 14.117 1.00 93.19 71 VAL A C 1
ATOM 578 O O . VAL A 1 71 ? -4.768 -19.995 15.332 1.00 93.19 71 VAL A O 1
ATOM 581 N N . PRO A 1 72 ? -5.801 -18.964 13.618 1.00 95.38 72 PRO A N 1
ATOM 582 C CA . PRO A 1 72 ? -6.672 -18.195 14.495 1.00 95.38 72 PRO A CA 1
ATOM 583 C C . PRO A 1 72 ? -7.555 -19.122 15.334 1.00 95.38 72 PRO A C 1
ATOM 585 O O . PRO A 1 72 ? -8.023 -20.147 14.837 1.00 95.38 72 PRO A O 1
ATOM 588 N N . ILE A 1 73 ? -7.805 -18.757 16.589 1.00 94.81 73 ILE A N 1
ATOM 589 C CA . ILE A 1 73 ? -8.587 -19.563 17.539 1.00 94.81 73 ILE A CA 1
ATOM 590 C C . ILE A 1 73 ? -9.992 -19.828 16.977 1.00 94.81 73 ILE A C 1
ATOM 592 O O . ILE A 1 73 ? -10.589 -18.950 16.357 1.00 94.81 73 ILE A O 1
ATOM 596 N N . GLU A 1 74 ? -10.530 -21.032 17.188 1.00 96.12 74 GLU A N 1
ATOM 597 C CA . GLU A 1 74 ? -11.892 -21.375 16.758 1.00 96.12 74 GLU A CA 1
ATOM 598 C C . GLU A 1 74 ? -12.912 -20.349 17.281 1.00 96.12 74 GLU A C 1
ATOM 600 O O . GLU A 1 74 ? -12.905 -19.980 18.455 1.00 96.12 74 GLU A O 1
ATOM 605 N N . GLY A 1 75 ? -13.764 -19.851 16.385 1.00 91.31 75 GLY A N 1
ATOM 606 C CA . GLY A 1 75 ? -14.748 -18.811 16.683 1.00 91.31 75 GLY A CA 1
ATOM 607 C C . GLY A 1 75 ? -14.196 -17.382 16.724 1.00 91.31 75 GLY A C 1
ATOM 608 O O . GLY A 1 75 ? -14.985 -16.448 16.834 1.00 91.31 75 GLY A O 1
ATOM 609 N N . SER A 1 76 ? -12.881 -17.167 16.597 1.00 92.19 76 SER A N 1
ATOM 610 C CA . SER A 1 76 ? -12.337 -15.809 16.473 1.00 92.19 76 SER A CA 1
ATOM 611 C C . SER A 1 76 ? -12.761 -15.166 15.151 1.00 92.19 76 SER A C 1
ATOM 613 O O . SER A 1 76 ? -12.828 -15.842 14.117 1.00 92.19 76 SER A O 1
ATOM 615 N N . THR A 1 77 ? -13.016 -13.860 15.175 1.00 91.44 77 THR A N 1
ATOM 616 C CA . THR A 1 77 ? -13.388 -13.092 13.984 1.00 91.44 77 THR A CA 1
ATOM 617 C C . THR A 1 77 ? -12.187 -12.844 13.077 1.00 91.44 77 THR A C 1
ATOM 619 O O . THR A 1 77 ? -11.096 -12.518 13.541 1.00 91.44 77 THR A O 1
ATOM 622 N N . ILE A 1 78 ? -12.412 -12.958 11.772 1.00 93.88 78 ILE A N 1
ATOM 623 C CA . ILE A 1 78 ? -11.494 -12.552 10.710 1.00 93.88 78 ILE A CA 1
ATOM 624 C C . ILE A 1 78 ? -12.184 -11.428 9.946 1.00 93.88 78 ILE A C 1
ATOM 626 O O . ILE A 1 78 ? -13.247 -11.644 9.365 1.00 93.88 78 ILE A O 1
ATOM 630 N N . VAL A 1 79 ? -11.604 -10.231 9.970 1.00 93.50 79 VAL A N 1
ATOM 631 C CA . VAL A 1 79 ? -12.194 -9.034 9.362 1.00 93.50 79 VAL A CA 1
ATOM 632 C C . VAL A 1 79 ? -11.200 -8.412 8.399 1.00 93.50 79 VAL A C 1
ATOM 634 O O . VAL A 1 79 ? -10.149 -7.934 8.817 1.00 93.50 79 VAL A O 1
ATOM 637 N N . LEU A 1 80 ? -11.538 -8.377 7.116 1.00 94.25 80 LEU A N 1
ATOM 638 C CA . LEU A 1 80 ? -10.823 -7.570 6.130 1.00 94.25 80 LEU A CA 1
ATOM 639 C C . LEU A 1 80 ? -11.623 -6.297 5.883 1.00 94.25 80 LEU A C 1
ATOM 641 O O . LEU A 1 80 ? -12.722 -6.360 5.338 1.00 94.25 80 LEU A O 1
ATOM 645 N N . SER A 1 81 ? -11.069 -5.152 6.273 1.00 92.88 81 SER A N 1
ATOM 646 C CA . SER A 1 81 ? -11.643 -3.849 5.948 1.00 92.88 81 SER A CA 1
ATOM 647 C C . SER A 1 81 ? -11.036 -3.339 4.650 1.00 92.88 81 SER A C 1
ATOM 649 O O . SER A 1 81 ? -9.822 -3.167 4.566 1.00 92.88 81 SER A O 1
ATOM 651 N N . PHE A 1 82 ? -11.873 -3.120 3.641 1.00 93.94 82 PHE A N 1
ATOM 652 C CA . PHE A 1 82 ? -11.514 -2.546 2.353 1.00 93.94 82 PHE A CA 1
ATOM 653 C C . PHE A 1 82 ? -12.042 -1.120 2.261 1.00 93.94 82 PHE A C 1
ATOM 655 O O . PHE A 1 82 ? -13.236 -0.877 2.440 1.00 93.94 82 PHE A O 1
ATOM 662 N N . VAL A 1 83 ? -11.161 -0.183 1.919 1.00 93.25 83 VAL A N 1
ATOM 663 C CA . VAL A 1 83 ? -11.506 1.228 1.743 1.00 93.25 83 VAL A CA 1
ATOM 664 C C . VAL A 1 83 ? -11.236 1.628 0.304 1.00 93.25 83 VAL A C 1
ATOM 666 O O . VAL A 1 83 ? -10.114 1.490 -0.176 1.00 93.25 83 VAL A O 1
ATOM 669 N N . SER A 1 84 ? -12.257 2.133 -0.387 1.00 92.38 84 SER A N 1
ATOM 670 C CA . SER A 1 84 ? -12.187 2.560 -1.788 1.00 92.38 84 SER A CA 1
ATOM 671 C C . SER A 1 84 ? -12.553 4.034 -1.914 1.00 92.38 84 SER A C 1
ATOM 673 O O . SER A 1 84 ? -13.725 4.400 -1.969 1.00 92.38 84 SER A O 1
ATOM 675 N N . ILE A 1 85 ? -11.546 4.901 -1.959 1.00 90.69 85 ILE A N 1
ATOM 676 C CA . ILE A 1 85 ? -11.710 6.351 -2.074 1.00 90.69 85 ILE A CA 1
ATOM 677 C C . ILE A 1 85 ? -11.793 6.716 -3.548 1.00 90.69 85 ILE A C 1
ATOM 679 O O . ILE A 1 85 ? -10.842 6.513 -4.302 1.00 90.69 85 ILE A O 1
ATOM 683 N N . GLN A 1 86 ? -12.917 7.292 -3.958 1.00 84.19 86 GLN A N 1
ATOM 684 C CA . GLN A 1 86 ? -13.087 7.749 -5.332 1.00 84.19 86 GLN A CA 1
ATOM 685 C C . GLN A 1 86 ? -12.334 9.066 -5.534 1.00 84.19 86 GLN A C 1
ATOM 687 O O . GLN A 1 86 ? -12.599 10.057 -4.853 1.00 84.19 86 GLN A O 1
ATOM 692 N N . GLY A 1 87 ? -11.389 9.066 -6.468 1.00 74.31 87 GLY A N 1
ATOM 693 C CA . GLY A 1 87 ? -10.645 10.238 -6.905 1.00 74.31 87 GLY A CA 1
ATOM 694 C C . GLY A 1 87 ? -11.261 10.928 -8.115 1.00 74.31 87 GLY A C 1
ATOM 695 O O . GLY A 1 87 ? -12.311 10.542 -8.640 1.00 74.31 87 GLY A O 1
ATOM 696 N N . GLU A 1 88 ? -10.559 11.950 -8.600 1.00 66.44 88 GLU A N 1
ATOM 697 C CA . GLU A 1 88 ? -10.875 12.532 -9.899 1.00 66.44 88 GLU A CA 1
ATOM 698 C C . GLU A 1 88 ? -10.557 11.546 -11.027 1.00 66.44 88 GLU A C 1
ATOM 700 O O . GLU A 1 88 ? -9.647 10.722 -10.949 1.00 66.44 88 GLU A O 1
ATOM 705 N N . LYS A 1 89 ? -11.334 11.634 -12.104 1.00 59.09 89 LYS A N 1
ATOM 706 C CA . LYS A 1 89 ? -11.235 10.752 -13.266 1.00 59.09 89 LYS A CA 1
ATOM 707 C C . LYS A 1 89 ? -9.936 11.050 -14.019 1.00 59.09 89 LYS A C 1
ATOM 709 O O . LYS A 1 89 ? -9.899 11.974 -14.828 1.00 59.09 89 LYS A O 1
ATOM 714 N N . SER A 1 90 ? -8.869 10.292 -13.755 1.00 56.59 90 SER A N 1
ATOM 715 C CA . SER A 1 90 ? -7.649 10.381 -14.563 1.00 56.59 90 SER A CA 1
ATOM 716 C C . SER A 1 90 ? -7.905 9.744 -15.925 1.00 56.59 90 SER A C 1
ATOM 718 O O . SER A 1 90 ? -8.197 8.556 -16.030 1.00 56.59 90 SER A O 1
ATOM 720 N N . LEU A 1 91 ? -7.768 10.539 -16.986 1.00 63.56 91 LEU A N 1
ATOM 721 C CA . LEU A 1 91 ? -7.798 10.058 -18.371 1.00 63.56 91 LEU A CA 1
ATOM 722 C C . LEU A 1 91 ? -6.489 9.367 -18.779 1.00 63.56 91 LEU A C 1
ATOM 724 O O . LEU A 1 91 ? -6.361 8.932 -19.921 1.00 63.56 91 LEU A O 1
ATOM 728 N N . PHE A 1 92 ? -5.506 9.305 -17.878 1.00 64.06 92 PHE A N 1
ATOM 729 C CA . PHE A 1 92 ? -4.226 8.656 -18.114 1.00 64.06 92 PHE A CA 1
ATOM 730 C C . PHE A 1 92 ? -4.009 7.518 -17.119 1.00 64.06 92 PHE A C 1
ATOM 732 O O . PHE A 1 92 ? -4.075 7.722 -15.905 1.00 64.06 92 PHE A O 1
ATOM 739 N N . GLU A 1 93 ? -3.711 6.330 -17.634 1.00 70.12 93 GLU A N 1
ATOM 740 C CA . GLU A 1 93 ? -3.336 5.157 -16.848 1.00 70.12 93 GLU A CA 1
ATOM 741 C C . GLU A 1 93 ? -1.846 4.840 -17.029 1.00 70.12 93 GLU A C 1
ATOM 743 O O . GLU A 1 93 ? -1.217 5.225 -18.017 1.00 70.12 93 GLU A O 1
ATOM 748 N N . LYS A 1 94 ? -1.240 4.164 -16.049 1.00 72.75 94 LYS A N 1
ATOM 749 C CA . LYS A 1 94 ? 0.143 3.688 -16.161 1.00 72.75 94 LYS A CA 1
ATOM 750 C C . LYS A 1 94 ? 0.141 2.333 -16.864 1.00 72.75 94 LYS A C 1
ATOM 752 O O . LYS A 1 94 ? -0.206 1.329 -16.250 1.00 72.75 94 LYS A O 1
ATOM 757 N N . THR A 1 95 ? 0.582 2.282 -18.116 1.00 76.62 95 THR A N 1
ATOM 758 C CA . THR A 1 95 ? 0.719 1.017 -18.852 1.00 76.62 95 THR A CA 1
ATOM 759 C C . THR A 1 95 ? 2.156 0.503 -18.778 1.00 76.62 95 THR A C 1
ATOM 761 O O . THR A 1 95 ? 3.086 1.256 -19.093 1.00 76.62 95 THR A O 1
ATOM 764 N N . PRO A 1 96 ? 2.373 -0.767 -18.392 1.00 85.00 96 PRO A N 1
ATOM 765 C CA . PRO A 1 96 ? 3.691 -1.377 -18.453 1.00 85.00 96 PRO A CA 1
ATOM 766 C C . PRO A 1 96 ? 4.102 -1.642 -19.908 1.00 85.00 96 PRO A C 1
ATOM 768 O O . PRO A 1 96 ? 3.343 -2.206 -20.694 1.00 85.00 96 PRO A O 1
ATOM 771 N N . ILE A 1 97 ? 5.335 -1.283 -20.250 1.00 86.44 97 ILE A N 1
ATOM 772 C CA . ILE A 1 97 ? 6.004 -1.647 -21.500 1.00 86.44 97 ILE A CA 1
ATOM 773 C C . ILE A 1 97 ? 7.316 -2.367 -21.198 1.00 86.44 97 ILE A C 1
ATOM 775 O O . ILE A 1 97 ? 7.956 -2.108 -20.180 1.00 86.44 97 ILE A O 1
ATOM 779 N N . LEU A 1 98 ? 7.743 -3.244 -22.106 1.00 85.44 98 LEU A N 1
ATOM 780 C CA . LEU A 1 98 ? 9.088 -3.816 -22.086 1.00 85.44 98 LEU A CA 1
ATOM 781 C C . LEU A 1 98 ? 10.012 -2.965 -22.957 1.00 85.44 98 LEU A C 1
ATOM 783 O O . LEU A 1 98 ? 9.719 -2.735 -24.130 1.00 85.44 98 LEU A O 1
ATOM 787 N N . ALA A 1 99 ? 11.127 -2.515 -22.390 1.00 86.56 99 ALA A N 1
ATOM 788 C CA . ALA A 1 99 ? 12.116 -1.690 -23.073 1.00 86.56 99 ALA A CA 1
ATOM 789 C C . ALA A 1 99 ? 13.539 -2.192 -22.803 1.00 86.56 99 ALA A C 1
ATOM 791 O O . ALA A 1 99 ? 13.839 -2.689 -21.719 1.00 86.56 99 ALA A O 1
ATOM 792 N N . ASP A 1 100 ? 14.431 -2.033 -23.778 1.00 89.25 100 ASP A N 1
ATOM 793 C CA . ASP A 1 100 ? 15.852 -2.334 -23.609 1.00 89.25 100 ASP A CA 1
ATOM 794 C C . ASP A 1 100 ? 16.560 -1.123 -22.975 1.00 89.25 100 ASP A C 1
ATOM 796 O O . ASP A 1 100 ? 16.606 -0.035 -23.555 1.00 89.25 100 ASP A O 1
ATOM 800 N N . LYS A 1 101 ? 17.121 -1.298 -21.774 1.00 88.00 101 LYS A N 1
ATOM 801 C CA . LYS A 1 101 ? 17.900 -0.278 -21.058 1.00 88.00 101 LYS A CA 1
ATOM 802 C C . LYS A 1 101 ? 19.389 -0.551 -21.215 1.00 88.00 101 LYS A C 1
ATOM 804 O O . LYS A 1 101 ? 19.855 -1.653 -20.940 1.00 88.00 101 LYS A O 1
ATOM 809 N N . VAL A 1 102 ? 20.147 0.478 -21.589 1.00 92.81 102 VAL A N 1
ATOM 810 C CA . VAL A 1 102 ? 21.614 0.463 -21.516 1.00 92.81 102 VAL A CA 1
ATOM 811 C C . VAL A 1 102 ? 22.021 0.775 -20.075 1.00 92.81 102 VAL A C 1
ATOM 813 O O . VAL A 1 102 ? 21.775 1.877 -19.592 1.00 92.81 102 VAL A O 1
ATOM 816 N N . PHE A 1 103 ? 22.618 -0.192 -19.383 1.00 89.44 103 PHE A N 1
ATOM 817 C CA . PHE A 1 103 ? 23.054 -0.055 -17.987 1.00 89.44 103 PHE A CA 1
ATOM 818 C C . PHE A 1 103 ? 24.427 0.598 -17.878 1.00 89.44 103 PHE A C 1
ATOM 820 O O . PHE A 1 103 ? 24.666 1.423 -17.003 1.00 89.44 103 PHE A O 1
ATOM 827 N N . SER A 1 104 ? 25.326 0.242 -18.790 1.00 94.31 104 SER A N 1
ATOM 828 C CA . SER A 1 104 ? 26.673 0.792 -18.859 1.00 94.31 104 SER A CA 1
ATOM 829 C C . SER A 1 104 ? 27.172 0.791 -20.299 1.00 94.31 104 SER A C 1
ATOM 831 O O . SER A 1 104 ? 26.744 -0.020 -21.127 1.00 94.31 104 SER A O 1
ATOM 833 N N . GLN A 1 105 ? 28.071 1.724 -20.607 1.00 96.31 105 GLN A N 1
ATOM 834 C CA . GLN A 1 105 ? 28.682 1.865 -21.923 1.00 96.31 105 GLN A CA 1
ATOM 835 C C . GLN A 1 105 ? 30.158 2.231 -21.781 1.00 96.31 105 GLN A C 1
ATOM 837 O O . GLN A 1 105 ? 30.503 3.199 -21.108 1.00 96.31 105 GLN A O 1
ATOM 842 N N . TYR A 1 106 ? 31.010 1.510 -22.503 1.00 96.69 106 TYR A N 1
ATOM 843 C CA . TYR A 1 106 ? 32.454 1.724 -22.535 1.00 96.69 106 TYR A CA 1
ATOM 844 C C . TYR A 1 106 ? 32.917 1.915 -23.973 1.00 96.69 106 TYR A C 1
ATOM 846 O O . TYR A 1 106 ? 32.427 1.242 -24.877 1.00 96.69 106 TYR A O 1
ATOM 854 N N . MET A 1 107 ? 33.866 2.825 -24.195 1.00 96.56 107 MET A N 1
ATOM 855 C CA . MET A 1 107 ? 34.454 3.071 -25.511 1.00 96.56 107 MET A CA 1
ATOM 856 C C . MET A 1 107 ? 35.942 2.716 -25.500 1.00 96.56 107 MET A C 1
ATOM 858 O O . MET A 1 107 ? 36.694 3.222 -24.671 1.00 96.56 107 MET A O 1
ATOM 862 N N . GLN A 1 108 ? 36.379 1.900 -26.457 1.00 96.00 108 GLN A N 1
ATOM 863 C CA . GLN A 1 108 ? 37.787 1.563 -26.679 1.00 96.00 108 GLN A CA 1
ATOM 864 C C . GLN A 1 108 ? 38.213 1.943 -28.100 1.00 96.00 108 GLN A C 1
ATOM 866 O O . GLN A 1 108 ? 37.407 1.925 -29.031 1.00 96.00 108 GLN A O 1
ATOM 871 N N . THR A 1 109 ? 39.482 2.322 -28.271 1.00 96.56 109 THR A N 1
ATOM 872 C CA . THR A 1 109 ? 40.038 2.719 -29.574 1.00 96.56 109 THR A CA 1
ATOM 873 C C . THR A 1 109 ? 41.157 1.773 -29.984 1.00 96.56 109 THR A C 1
ATOM 875 O O . THR A 1 109 ? 42.086 1.548 -29.216 1.00 96.56 109 THR A O 1
ATOM 878 N N . TYR A 1 110 ? 41.092 1.273 -31.215 1.00 96.56 110 TYR A N 1
ATOM 879 C CA . TYR A 1 110 ? 42.053 0.338 -31.790 1.00 96.56 110 TYR A CA 1
ATOM 880 C C . TYR A 1 110 ? 42.666 0.903 -33.067 1.00 96.56 110 TYR A C 1
ATOM 882 O O . TYR A 1 110 ? 41.973 1.522 -33.878 1.00 96.56 110 TYR A O 1
ATOM 890 N N . TYR A 1 111 ? 43.960 0.656 -33.257 1.00 96.69 111 TYR A N 1
ATOM 891 C CA . TYR A 1 111 ? 44.712 1.082 -34.432 1.00 96.69 111 TYR A CA 1
ATOM 892 C C . TYR A 1 111 ? 45.224 -0.137 -35.189 1.00 96.69 111 TYR A C 1
ATOM 894 O O . TYR A 1 111 ? 45.876 -1.010 -34.621 1.00 96.69 111 TYR A O 1
ATOM 902 N N . PHE A 1 112 ? 44.939 -0.177 -36.484 1.00 95.94 112 PHE A N 1
ATOM 903 C CA . PHE A 1 112 ? 45.445 -1.187 -37.396 1.00 95.94 112 PHE A CA 1
ATOM 904 C C . PHE A 1 112 ? 46.418 -0.540 -38.361 1.00 95.94 112 PHE A C 1
ATOM 906 O O . PHE A 1 112 ? 46.018 0.209 -39.256 1.00 95.94 112 PHE A O 1
ATOM 913 N N . ASN A 1 113 ? 47.688 -0.874 -38.184 1.00 92.75 113 ASN A N 1
ATOM 914 C CA . ASN A 1 113 ? 48.762 -0.363 -39.016 1.00 92.75 113 ASN A CA 1
ATOM 915 C C . ASN A 1 113 ? 49.091 -1.378 -40.112 1.00 92.75 113 ASN A C 1
ATOM 917 O O . ASN A 1 113 ? 48.937 -2.585 -39.924 1.00 92.75 113 ASN A O 1
ATOM 921 N N . ASN A 1 114 ? 49.588 -0.890 -41.247 1.00 88.38 114 ASN A N 1
ATOM 922 C CA . ASN A 1 114 ? 50.099 -1.729 -42.335 1.00 88.38 114 ASN A CA 1
ATOM 923 C C . ASN A 1 114 ? 49.100 -2.762 -42.903 1.00 88.38 114 ASN A C 1
ATOM 925 O O . ASN A 1 114 ? 49.501 -3.871 -43.260 1.00 88.38 114 ASN A O 1
ATOM 929 N N . ILE A 1 115 ? 47.815 -2.421 -43.052 1.00 94.00 115 ILE A N 1
ATOM 930 C CA . ILE A 1 115 ? 46.883 -3.317 -43.750 1.00 94.00 115 ILE A CA 1
ATOM 931 C C . ILE A 1 115 ? 47.220 -3.294 -45.239 1.00 94.00 115 ILE A C 1
ATOM 933 O O . ILE A 1 115 ? 47.134 -2.249 -45.883 1.00 94.00 115 ILE A O 1
ATOM 937 N N . ILE A 1 116 ? 47.590 -4.452 -45.787 1.00 93.56 116 ILE A N 1
ATOM 938 C CA . ILE A 1 116 ? 47.947 -4.621 -47.198 1.00 93.56 116 ILE A CA 1
ATOM 939 C C . ILE A 1 116 ? 46.903 -5.507 -47.874 1.00 93.56 116 ILE A C 1
ATOM 941 O O . ILE A 1 116 ? 46.620 -6.618 -47.420 1.00 93.56 116 ILE A O 1
ATOM 945 N N . LYS A 1 117 ? 46.334 -5.037 -48.989 1.00 93.88 117 LYS A N 1
ATOM 946 C CA . LYS A 1 117 ? 45.354 -5.804 -49.766 1.00 93.88 117 LYS A CA 1
ATOM 947 C C . LYS A 1 117 ? 45.609 -5.710 -51.265 1.00 93.88 117 LYS A C 1
ATOM 949 O O . LYS A 1 117 ? 45.847 -4.629 -51.792 1.00 93.88 117 LYS A O 1
ATOM 954 N N . TYR A 1 118 ? 45.507 -6.838 -51.965 1.00 92.88 118 TYR A N 1
ATOM 955 C CA . TYR A 1 118 ? 45.551 -6.865 -53.426 1.00 92.88 118 TYR A CA 1
ATOM 956 C C . TYR A 1 118 ? 44.277 -6.253 -54.016 1.00 92.88 118 TYR A C 1
ATOM 958 O O . TYR A 1 118 ? 43.177 -6.766 -53.798 1.00 92.88 118 TYR A O 1
ATOM 966 N N . ILE A 1 119 ? 44.435 -5.165 -54.772 1.00 91.94 119 ILE A N 1
ATOM 967 C CA . ILE A 1 119 ? 43.339 -4.450 -55.434 1.00 91.94 119 ILE A CA 1
ATOM 968 C C . ILE A 1 119 ? 43.335 -4.587 -56.964 1.00 91.94 119 ILE A C 1
ATOM 970 O O . ILE A 1 119 ? 42.348 -4.239 -57.616 1.00 91.94 119 ILE A O 1
ATOM 974 N N . GLY A 1 120 ? 44.399 -5.154 -57.540 1.00 90.00 120 GLY A N 1
ATOM 975 C CA . GLY A 1 120 ? 44.567 -5.288 -58.987 1.00 90.00 120 GLY A CA 1
ATOM 976 C C . GLY A 1 120 ? 44.759 -3.939 -59.690 1.00 90.00 120 GLY A C 1
ATOM 977 O O . GLY A 1 120 ? 45.200 -2.952 -59.100 1.00 90.00 120 GLY A O 1
ATOM 978 N N . GLU A 1 121 ? 44.437 -3.890 -60.981 1.00 87.88 121 GLU A N 1
ATOM 979 C CA . GLU A 1 121 ?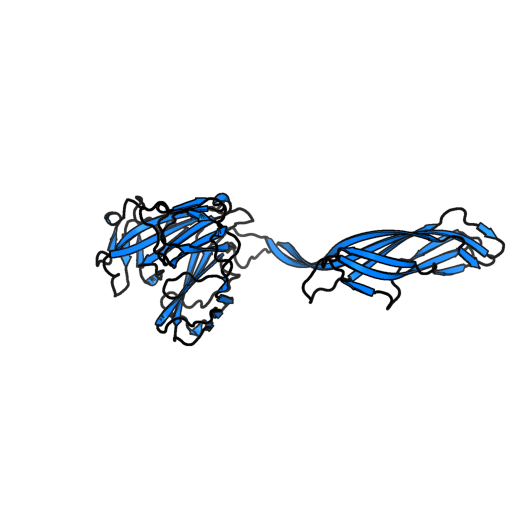 44.698 -2.722 -61.836 1.00 87.88 121 GLU A CA 1
ATOM 980 C C . GLU A 1 121 ? 43.800 -1.506 -61.557 1.00 87.88 121 GLU A C 1
ATOM 982 O O . GLU A 1 121 ? 44.155 -0.382 -61.911 1.00 87.88 121 GLU A O 1
ATOM 987 N N . GLY A 1 122 ? 42.635 -1.700 -60.928 1.00 86.69 122 GLY A N 1
ATOM 988 C CA . GLY A 1 122 ? 41.644 -0.637 -60.726 1.00 86.69 122 GLY A CA 1
ATOM 989 C C . GLY A 1 122 ? 42.196 0.577 -59.964 1.00 86.69 122 GLY A C 1
ATOM 990 O O . GLY A 1 122 ? 43.026 0.443 -59.060 1.00 86.69 122 GLY A O 1
ATOM 991 N N . LYS A 1 123 ? 41.726 1.786 -60.303 1.00 90.31 123 LYS A N 1
ATOM 992 C CA . LYS A 1 123 ? 42.030 3.001 -59.525 1.00 90.31 123 LYS A CA 1
ATOM 993 C C . LYS A 1 123 ? 41.270 2.944 -58.196 1.00 90.31 123 LYS A C 1
ATOM 995 O O . LYS A 1 123 ? 40.068 2.674 -58.198 1.00 90.31 123 LYS A O 1
ATOM 1000 N N . PHE A 1 124 ? 41.965 3.161 -57.079 1.00 93.19 124 PHE A N 1
ATOM 1001 C CA . PHE A 1 124 ? 41.360 3.222 -55.745 1.00 93.19 124 PHE A CA 1
ATOM 1002 C C . PHE A 1 124 ? 40.411 4.425 -55.644 1.00 93.19 124 PHE A C 1
ATOM 1004 O O . PHE A 1 124 ? 40.747 5.499 -56.137 1.00 93.19 124 PHE A O 1
ATOM 1011 N N . LYS A 1 125 ? 39.234 4.238 -55.030 1.00 93.69 125 LYS A N 1
ATOM 1012 C CA . LYS A 1 125 ? 38.267 5.318 -54.774 1.00 93.69 125 LYS A CA 1
ATOM 1013 C C . LYS A 1 125 ? 38.074 5.563 -53.279 1.00 93.69 125 LYS A C 1
ATOM 1015 O O . LYS A 1 125 ? 38.354 6.654 -52.804 1.00 93.69 125 LYS A O 1
ATOM 1020 N N . LYS A 1 126 ? 37.565 4.566 -52.547 1.00 94.12 126 LYS A N 1
ATOM 1021 C CA . LYS A 1 126 ? 37.313 4.656 -51.099 1.00 94.12 126 LYS A CA 1
ATOM 1022 C C . LYS A 1 126 ? 37.257 3.277 -50.444 1.00 94.12 126 LYS A C 1
ATOM 1024 O O . LYS A 1 126 ? 37.079 2.269 -51.130 1.00 94.12 126 LYS A O 1
ATOM 1029 N N . ILE A 1 127 ? 37.357 3.258 -49.119 1.00 96.62 127 ILE A N 1
ATOM 1030 C CA . ILE A 1 127 ? 37.098 2.083 -48.279 1.00 96.62 127 ILE A CA 1
ATOM 1031 C C . ILE A 1 127 ? 35.782 2.321 -47.538 1.00 96.62 127 ILE A C 1
ATOM 1033 O O . ILE A 1 127 ? 35.580 3.393 -46.970 1.00 96.62 127 ILE A O 1
ATOM 1037 N N . HIS A 1 128 ? 34.882 1.343 -47.569 1.00 96.25 128 HIS A N 1
ATOM 1038 C CA . HIS A 1 128 ? 33.620 1.361 -46.837 1.00 96.25 128 HIS A CA 1
ATOM 1039 C C . HIS A 1 128 ? 33.646 0.290 -45.743 1.00 96.25 128 HIS A C 1
ATOM 1041 O O . HIS A 1 128 ? 33.879 -0.879 -46.039 1.00 96.25 128 HIS A O 1
ATOM 1047 N N . PHE A 1 129 ? 33.426 0.680 -44.487 1.00 97.62 129 PHE A N 1
ATOM 1048 C CA . PHE A 1 129 ? 33.353 -0.247 -43.354 1.00 97.62 129 PHE A CA 1
ATOM 1049 C C . PHE A 1 129 ? 31.904 -0.624 -43.065 1.00 97.62 129 PHE A C 1
ATOM 1051 O O . PHE A 1 129 ? 31.025 0.236 -43.096 1.00 97.62 129 PHE A O 1
ATOM 1058 N N . LYS A 1 130 ? 31.676 -1.903 -42.761 1.00 97.06 130 LYS A N 1
ATOM 1059 C CA . LYS A 1 130 ? 30.390 -2.416 -42.274 1.00 97.06 130 LYS A CA 1
ATOM 1060 C C . LYS A 1 130 ? 30.392 -2.448 -40.739 1.00 97.06 130 LYS A C 1
ATOM 1062 O O . LYS A 1 130 ? 31.479 -2.445 -40.155 1.00 97.06 130 LYS A O 1
ATOM 1067 N N . PRO A 1 131 ? 29.217 -2.509 -40.083 1.00 96.44 131 PRO A N 1
ATOM 1068 C CA . PRO A 1 131 ? 29.148 -2.711 -38.640 1.00 96.44 131 PRO A CA 1
ATOM 1069 C C . PRO A 1 131 ? 29.967 -3.933 -38.211 1.00 96.44 131 PRO A C 1
ATOM 1071 O O . PRO A 1 131 ? 29.876 -5.003 -38.825 1.00 96.44 131 PRO A O 1
ATOM 1074 N N . GLY A 1 132 ? 30.795 -3.759 -37.184 1.00 95.94 132 GLY A N 1
ATOM 1075 C CA . GLY A 1 132 ? 31.493 -4.862 -36.547 1.00 95.94 132 GLY A CA 1
ATOM 1076 C C . GLY A 1 132 ? 30.522 -5.764 -35.798 1.00 95.94 132 GLY A C 1
ATOM 1077 O O . GLY A 1 132 ? 29.491 -5.311 -35.309 1.00 95.94 132 GLY A O 1
ATOM 1078 N N . TYR A 1 133 ? 30.856 -7.046 -35.709 1.00 95.94 133 TYR A N 1
ATOM 1079 C CA . TYR A 1 133 ? 30.058 -8.034 -34.988 1.00 95.94 133 TYR A CA 1
ATOM 1080 C C . TYR A 1 133 ? 30.948 -8.937 -34.144 1.00 95.94 133 TYR A C 1
ATOM 1082 O O . TYR A 1 133 ? 32.089 -9.246 -34.514 1.00 95.94 133 TYR A O 1
ATOM 1090 N N . MET A 1 134 ? 30.420 -9.354 -32.995 1.00 95.75 134 MET A N 1
ATOM 1091 C CA . MET A 1 134 ? 31.089 -10.318 -32.130 1.00 95.75 134 MET A CA 1
ATOM 1092 C C . MET A 1 134 ? 31.176 -11.668 -32.838 1.00 95.75 134 MET A C 1
ATOM 1094 O O . MET A 1 134 ? 30.207 -12.143 -33.434 1.00 95.75 134 MET A O 1
ATOM 1098 N N . ILE A 1 135 ? 32.343 -12.300 -32.779 1.00 95.38 135 ILE A N 1
ATOM 1099 C CA . ILE A 1 135 ? 32.526 -13.646 -33.305 1.00 95.38 135 ILE A CA 1
ATOM 1100 C C . ILE A 1 135 ? 31.714 -14.608 -32.437 1.00 95.38 135 ILE A C 1
ATOM 1102 O O . ILE A 1 135 ? 31.841 -14.624 -31.209 1.00 95.38 135 ILE A O 1
ATOM 1106 N N . LYS A 1 136 ? 30.892 -15.433 -33.092 1.00 90.94 136 LYS A N 1
ATOM 1107 C CA . LYS A 1 136 ? 30.063 -16.443 -32.431 1.00 90.94 136 LYS A CA 1
ATOM 1108 C C . LYS A 1 136 ? 30.921 -17.335 -31.523 1.00 90.94 136 LYS A C 1
ATOM 1110 O O . LYS A 1 136 ? 32.016 -17.732 -31.911 1.00 90.94 136 LYS A O 1
ATOM 1115 N N . ASN A 1 137 ? 30.401 -17.655 -30.338 1.00 91.94 137 ASN A N 1
ATOM 1116 C CA . ASN A 1 137 ? 31.041 -18.501 -29.321 1.00 91.94 137 ASN A CA 1
ATOM 1117 C C . ASN A 1 137 ? 32.357 -17.951 -28.735 1.00 91.94 137 ASN A C 1
ATOM 1119 O O . ASN A 1 137 ? 33.143 -18.721 -28.193 1.00 91.94 137 ASN A O 1
ATOM 1123 N N . THR A 1 138 ? 32.616 -16.642 -28.835 1.00 95.38 138 THR A N 1
ATOM 1124 C CA . THR A 1 138 ? 33.782 -16.021 -28.172 1.00 95.38 138 THR A CA 1
ATOM 1125 C C . THR A 1 138 ? 33.430 -15.216 -26.928 1.00 95.38 138 THR A C 1
ATOM 1127 O O . THR A 1 138 ? 34.336 -14.874 -26.177 1.00 95.38 138 THR A O 1
ATOM 1130 N N . LEU A 1 139 ? 32.143 -14.926 -26.702 1.00 95.62 139 LEU A N 1
ATOM 1131 C CA . LEU A 1 139 ? 31.686 -14.184 -25.532 1.00 95.62 139 LEU A CA 1
ATOM 1132 C C . LEU A 1 139 ? 31.808 -15.037 -24.269 1.00 95.62 139 LEU A C 1
ATOM 1134 O O . LEU A 1 139 ? 31.249 -16.129 -24.194 1.00 95.62 139 LEU A O 1
ATOM 1138 N N . GLN A 1 140 ? 32.523 -14.506 -23.288 1.00 95.19 140 GLN A N 1
ATOM 1139 C CA . GLN A 1 140 ? 32.703 -15.071 -21.960 1.00 95.19 140 GLN A CA 1
ATOM 1140 C C . GLN A 1 140 ? 32.466 -13.967 -20.931 1.00 95.19 140 GLN A C 1
ATOM 1142 O O . GLN A 1 140 ? 32.964 -12.850 -21.089 1.00 95.19 140 GLN A O 1
ATOM 1147 N N . VAL A 1 141 ? 31.686 -14.282 -19.900 1.00 92.25 141 VAL A N 1
ATOM 1148 C CA . VAL A 1 141 ? 31.331 -13.363 -18.817 1.00 92.25 141 VAL A CA 1
ATOM 1149 C C . VAL A 1 141 ? 31.611 -14.071 -17.493 1.00 92.25 141 VAL A C 1
ATOM 1151 O O . VAL A 1 141 ? 31.175 -15.207 -17.321 1.00 92.25 141 VAL A O 1
ATOM 1154 N N . TRP A 1 142 ? 32.346 -13.422 -16.589 1.00 92.69 142 TRP A N 1
ATOM 1155 C CA . TRP A 1 142 ? 32.649 -13.936 -15.247 1.00 92.69 142 TRP A CA 1
ATOM 1156 C C . TRP A 1 142 ? 32.192 -12.963 -14.175 1.00 92.69 142 TRP A C 1
ATOM 1158 O O . TRP A 1 142 ? 32.365 -11.750 -14.329 1.00 92.69 142 TRP A O 1
ATOM 1168 N N . ASP A 1 143 ? 31.699 -13.517 -13.076 1.00 89.81 143 ASP A N 1
ATOM 1169 C CA . ASP A 1 143 ? 31.447 -12.778 -11.846 1.00 89.81 143 ASP A CA 1
ATOM 1170 C C . ASP A 1 143 ? 32.760 -12.372 -11.167 1.00 89.81 143 ASP A C 1
ATOM 1172 O O . ASP A 1 143 ? 33.791 -13.042 -11.304 1.00 89.81 143 ASP A O 1
ATOM 1176 N N . LEU A 1 144 ? 32.719 -11.241 -10.468 1.00 90.94 144 LEU A N 1
ATOM 1177 C CA . LEU A 1 144 ? 33.812 -10.707 -9.661 1.00 90.94 144 LEU A CA 1
ATOM 1178 C C . LEU A 1 144 ? 33.385 -10.648 -8.186 1.00 90.94 144 LEU A C 1
ATOM 1180 O O . LEU A 1 144 ? 32.247 -10.972 -7.857 1.00 90.94 144 LEU A O 1
ATOM 1184 N N . GLU A 1 145 ? 34.304 -10.251 -7.298 1.00 90.75 145 GLU A N 1
ATOM 1185 C CA . GLU A 1 145 ? 34.008 -10.078 -5.863 1.00 90.75 145 GLU A CA 1
ATOM 1186 C C . GLU A 1 145 ? 32.883 -9.062 -5.625 1.00 90.75 145 GLU A C 1
ATOM 1188 O O . GLU A 1 145 ? 32.013 -9.286 -4.786 1.00 90.75 145 GLU A O 1
ATOM 1193 N N . ASP A 1 146 ? 32.879 -7.971 -6.394 1.00 88.88 146 ASP A N 1
ATOM 1194 C CA . ASP A 1 146 ? 31.755 -7.042 -6.446 1.00 88.88 146 ASP A CA 1
ATOM 1195 C C . ASP A 1 146 ? 30.704 -7.574 -7.427 1.00 88.88 146 ASP A C 1
ATOM 1197 O O . ASP A 1 146 ? 30.928 -7.625 -8.641 1.00 88.88 146 ASP A O 1
ATOM 1201 N N . ALA A 1 147 ? 29.553 -7.964 -6.880 1.00 83.06 147 ALA A N 1
ATOM 1202 C CA . ALA A 1 147 ? 28.465 -8.596 -7.612 1.00 83.06 147 ALA A CA 1
ATOM 1203 C C . ALA A 1 147 ? 27.880 -7.707 -8.723 1.00 83.06 147 ALA A C 1
ATOM 1205 O O . ALA A 1 147 ? 27.296 -8.236 -9.671 1.00 83.06 147 ALA A O 1
ATOM 1206 N N . ASP A 1 148 ? 28.050 -6.386 -8.645 1.00 88.69 148 ASP A N 1
ATOM 1207 C CA . ASP A 1 148 ? 27.559 -5.454 -9.659 1.00 88.69 148 ASP A CA 1
ATOM 1208 C C . ASP A 1 148 ? 28.496 -5.315 -10.867 1.00 88.69 148 ASP A C 1
ATOM 1210 O O . ASP A 1 148 ? 28.162 -4.639 -11.847 1.00 88.69 148 ASP A O 1
ATOM 1214 N N . TYR A 1 149 ? 29.664 -5.961 -10.839 1.00 92.19 149 TYR A N 1
ATOM 1215 C CA . TYR A 1 149 ? 30.642 -5.915 -11.916 1.00 92.19 149 TYR A CA 1
ATOM 1216 C C . TYR A 1 149 ? 30.966 -7.307 -12.446 1.00 92.19 149 TYR A C 1
ATOM 1218 O O . TYR A 1 149 ? 31.196 -8.262 -11.710 1.00 92.19 149 TYR A O 1
ATOM 1226 N N . LYS A 1 150 ? 31.057 -7.412 -13.773 1.00 93.00 150 LYS A N 1
ATOM 1227 C CA . LYS A 1 150 ? 31.424 -8.654 -14.459 1.00 93.00 150 LYS A CA 1
ATOM 1228 C C . LYS A 1 150 ? 32.577 -8.409 -15.417 1.00 93.00 150 LYS A C 1
ATOM 1230 O O . LYS A 1 150 ? 32.649 -7.371 -16.078 1.00 93.00 150 LYS A O 1
ATOM 1235 N N . ARG A 1 151 ? 33.488 -9.374 -15.531 1.00 95.31 151 ARG A N 1
ATOM 1236 C CA . ARG A 1 151 ? 34.527 -9.352 -16.568 1.00 95.31 151 ARG A CA 1
ATOM 1237 C C . ARG A 1 151 ? 33.951 -9.917 -17.857 1.00 95.31 151 ARG A C 1
ATOM 1239 O O . ARG A 1 151 ? 33.453 -11.034 -17.862 1.00 95.31 151 ARG A O 1
ATOM 1246 N N . VAL A 1 152 ? 34.047 -9.166 -18.946 1.00 95.88 152 VAL A N 1
ATOM 1247 C CA . VAL A 1 152 ? 33.504 -9.515 -20.260 1.00 95.88 152 VAL A CA 1
ATOM 1248 C C . VAL A 1 152 ? 34.648 -9.630 -21.261 1.00 95.88 152 VAL A C 1
ATOM 1250 O O . VAL A 1 152 ? 35.414 -8.684 -21.461 1.00 95.88 152 VAL A O 1
ATOM 1253 N N . ARG A 1 153 ? 34.750 -10.791 -21.914 1.00 97.25 153 ARG A N 1
ATOM 1254 C CA . ARG A 1 153 ? 35.703 -11.049 -22.998 1.00 97.25 153 ARG A CA 1
ATOM 1255 C C . ARG A 1 153 ? 35.005 -11.533 -24.252 1.00 97.25 153 ARG A C 1
ATOM 1257 O O . ARG A 1 153 ? 34.114 -12.369 -24.171 1.00 97.25 153 ARG A O 1
ATOM 1264 N N . PHE A 1 154 ? 35.430 -11.044 -25.410 1.00 97.19 154 PHE A N 1
ATOM 1265 C CA . PHE A 1 154 ? 34.994 -11.556 -26.711 1.00 97.19 154 PHE A CA 1
ATOM 1266 C C . PHE A 1 154 ? 35.942 -11.119 -27.824 1.00 97.19 154 PHE A C 1
ATOM 1268 O O . PHE A 1 154 ? 36.745 -10.204 -27.655 1.00 97.19 154 PHE A O 1
ATOM 1275 N N . ASN A 1 155 ? 35.813 -11.743 -28.994 1.00 97.06 155 ASN A N 1
ATOM 1276 C CA . ASN A 1 155 ? 36.490 -11.287 -30.201 1.00 97.06 155 ASN A CA 1
ATOM 1277 C C . ASN A 1 155 ? 35.509 -10.567 -31.127 1.00 97.06 155 ASN A C 1
ATOM 1279 O O . ASN A 1 155 ? 34.391 -11.028 -31.352 1.00 97.06 155 ASN A O 1
ATOM 1283 N N . LEU A 1 156 ? 35.942 -9.455 -31.708 1.00 96.75 156 LEU A N 1
ATOM 1284 C CA . LEU A 1 156 ? 35.167 -8.620 -32.622 1.00 96.75 156 LEU A CA 1
ATOM 1285 C C . LEU A 1 156 ? 35.823 -8.607 -34.004 1.00 96.75 156 LEU A C 1
ATOM 1287 O O . LEU A 1 156 ? 37.040 -8.470 -34.121 1.00 96.75 156 LEU A O 1
ATOM 1291 N N . ILE A 1 157 ? 35.021 -8.704 -35.065 1.00 97.50 157 ILE A N 1
ATOM 1292 C CA . ILE A 1 157 ? 35.482 -8.553 -36.452 1.00 97.50 157 ILE A CA 1
ATOM 1293 C C . ILE A 1 157 ? 34.756 -7.393 -37.117 1.00 97.50 157 ILE A C 1
ATOM 1295 O O . ILE A 1 157 ? 33.546 -7.245 -36.977 1.00 97.50 157 ILE A O 1
ATOM 1299 N N . ILE A 1 158 ? 35.497 -6.619 -37.911 1.00 98.12 158 ILE A N 1
ATOM 1300 C CA . ILE A 1 158 ? 34.961 -5.504 -38.695 1.00 98.12 158 ILE A CA 1
ATOM 1301 C C . ILE A 1 158 ? 35.214 -5.772 -40.180 1.00 98.12 158 ILE A C 1
ATOM 1303 O O . ILE A 1 158 ? 36.367 -5.751 -40.631 1.00 98.12 158 ILE A O 1
ATOM 1307 N N . PRO A 1 159 ? 34.161 -6.052 -40.962 1.00 97.94 159 PRO A N 1
ATOM 1308 C CA . PRO A 1 159 ? 34.270 -6.179 -42.407 1.00 97.94 159 PRO A CA 1
ATOM 1309 C C . PRO A 1 159 ? 34.447 -4.821 -43.086 1.00 97.94 159 PRO A C 1
ATOM 1311 O O . PRO A 1 159 ? 33.924 -3.799 -42.639 1.00 97.94 159 PRO A O 1
ATOM 1314 N N . TYR A 1 160 ? 35.121 -4.826 -44.229 1.00 97.56 160 TYR A N 1
ATOM 1315 C CA . TYR A 1 160 ? 35.223 -3.663 -45.101 1.00 97.56 160 TYR A CA 1
ATOM 1316 C C . TYR A 1 160 ? 35.178 -4.062 -46.574 1.00 97.56 160 TYR A C 1
ATOM 1318 O O . TYR A 1 160 ? 35.429 -5.209 -46.948 1.00 97.56 160 TYR A O 1
ATOM 1326 N N . GLU A 1 161 ? 34.891 -3.083 -47.420 1.00 97.56 161 GLU A N 1
ATOM 1327 C CA . GLU A 1 161 ? 34.873 -3.202 -48.869 1.00 97.56 161 GLU A CA 1
ATOM 1328 C C . GLU A 1 161 ? 35.708 -2.080 -49.483 1.00 97.56 161 GLU A C 1
ATOM 1330 O O . GLU A 1 161 ? 35.484 -0.894 -49.232 1.00 97.56 161 GLU A O 1
ATOM 1335 N N . ILE A 1 162 ? 36.694 -2.452 -50.295 1.00 96.00 162 ILE A N 1
ATOM 1336 C CA . ILE A 1 162 ? 37.483 -1.509 -51.083 1.00 96.00 162 ILE A CA 1
ATOM 1337 C C . ILE A 1 162 ? 36.780 -1.316 -52.420 1.00 96.00 162 ILE A C 1
ATOM 1339 O O . ILE A 1 162 ? 36.594 -2.264 -53.188 1.00 96.00 162 ILE A O 1
ATOM 1343 N N . ILE A 1 163 ? 36.426 -0.070 -52.713 1.00 95.06 163 ILE A N 1
ATOM 1344 C CA . ILE A 1 163 ? 35.777 0.319 -53.959 1.00 95.06 163 ILE A CA 1
ATOM 1345 C C . ILE A 1 163 ? 36.854 0.833 -54.911 1.00 95.06 163 ILE A C 1
ATOM 1347 O O . ILE A 1 163 ? 37.556 1.808 -54.624 1.00 95.06 163 ILE A O 1
ATOM 1351 N N . THR A 1 164 ? 36.974 0.178 -56.064 1.00 93.19 164 THR A N 1
ATOM 1352 C CA . THR A 1 164 ? 37.875 0.588 -57.149 1.00 93.19 164 THR A CA 1
ATOM 1353 C C . THR A 1 164 ? 37.079 1.007 -58.386 1.00 93.19 164 THR A C 1
ATOM 1355 O O . THR A 1 164 ? 35.853 0.919 -58.418 1.00 93.19 164 THR A O 1
ATOM 1358 N N . SER A 1 165 ? 37.761 1.468 -59.434 1.00 92.69 165 SER A N 1
ATOM 1359 C CA . SER A 1 165 ? 37.130 1.757 -60.725 1.00 92.69 165 SER A CA 1
ATOM 1360 C C . SER A 1 165 ? 36.605 0.521 -61.465 1.00 92.69 165 SER A C 1
ATOM 1362 O O . SER A 1 165 ? 35.749 0.691 -62.322 1.00 92.69 165 SER A O 1
ATOM 1364 N N . LYS A 1 166 ? 37.119 -0.686 -61.179 1.00 89.44 166 LYS A N 1
ATOM 1365 C CA . LYS A 1 166 ? 36.767 -1.921 -61.908 1.00 89.44 166 LYS A CA 1
ATOM 1366 C C . LYS A 1 166 ? 35.903 -2.884 -61.085 1.00 89.44 166 LYS A C 1
ATOM 1368 O O . LYS A 1 166 ? 35.027 -3.533 -61.637 1.00 89.44 166 LYS A O 1
ATOM 1373 N N . LYS A 1 167 ? 36.177 -3.016 -59.783 1.00 90.50 167 LYS A N 1
ATOM 1374 C CA . LYS A 1 167 ? 35.541 -4.017 -58.909 1.00 90.50 167 LYS A CA 1
ATOM 1375 C C . LYS A 1 167 ? 35.462 -3.587 -57.445 1.00 90.50 167 LYS A C 1
ATOM 1377 O O . LYS A 1 167 ? 36.198 -2.694 -57.009 1.00 90.50 167 LYS A O 1
ATOM 1382 N N . LEU A 1 168 ? 34.610 -4.280 -56.695 1.00 93.56 168 LEU A N 1
ATOM 1383 C CA . LEU A 1 168 ? 34.509 -4.214 -55.240 1.00 93.56 168 LEU A CA 1
ATOM 1384 C C . LEU A 1 168 ? 35.272 -5.390 -54.619 1.00 93.56 168 LEU A C 1
ATOM 1386 O O . LEU A 1 168 ? 35.207 -6.511 -55.120 1.00 93.56 168 LEU A O 1
ATOM 1390 N N . ILE A 1 169 ? 36.044 -5.125 -53.565 1.00 94.69 169 ILE A N 1
ATOM 1391 C CA . ILE A 1 169 ? 36.946 -6.112 -52.961 1.00 94.69 169 ILE A CA 1
ATOM 1392 C C . ILE A 1 169 ? 36.682 -6.176 -51.464 1.00 94.69 169 ILE A C 1
ATOM 1394 O O . ILE A 1 169 ? 36.963 -5.223 -50.739 1.00 94.69 169 ILE A O 1
ATOM 1398 N N . GLY A 1 170 ? 36.154 -7.309 -51.007 1.00 94.88 170 GLY A N 1
ATOM 1399 C CA . GLY A 1 170 ? 35.879 -7.550 -49.596 1.00 94.88 170 GLY A CA 1
ATOM 1400 C C . GLY A 1 170 ? 37.137 -7.858 -48.780 1.00 94.88 170 GLY A C 1
ATOM 1401 O O . GLY A 1 170 ? 38.093 -8.483 -49.252 1.00 94.88 170 GLY A O 1
ATOM 1402 N N . GLY A 1 171 ? 37.112 -7.449 -47.518 1.00 95.62 171 GLY A N 1
ATOM 1403 C CA . GLY A 1 171 ? 38.108 -7.788 -46.516 1.00 95.62 171 GLY A CA 1
ATOM 1404 C C . GLY A 1 171 ? 37.528 -7.744 -45.105 1.00 95.62 171 GLY A C 1
ATOM 1405 O O . GLY A 1 171 ? 36.389 -7.338 -44.883 1.00 95.62 171 GLY A O 1
ATOM 1406 N N . LYS A 1 172 ? 38.325 -8.198 -44.143 1.00 97.06 172 LYS A N 1
ATOM 1407 C CA . LYS A 1 172 ? 38.046 -8.095 -42.711 1.00 97.06 172 LYS A CA 1
ATOM 1408 C C . LYS A 1 172 ? 39.287 -7.517 -42.047 1.00 97.06 172 LYS A C 1
ATOM 1410 O O . LYS A 1 172 ? 40.399 -7.858 -42.456 1.00 97.06 172 LYS A O 1
ATOM 1415 N N . LEU A 1 173 ? 39.104 -6.618 -41.086 1.00 97.25 173 LEU A N 1
ATOM 1416 C CA . LEU A 1 173 ? 40.198 -6.218 -40.205 1.00 97.25 173 LEU A CA 1
ATOM 1417 C C . LEU A 1 173 ? 40.634 -7.424 -39.355 1.00 97.25 173 LEU A C 1
ATOM 1419 O O . LEU A 1 173 ? 39.817 -8.328 -39.138 1.00 97.25 173 LEU A O 1
ATOM 1423 N N . PRO A 1 174 ? 41.896 -7.461 -38.888 1.00 96.19 174 PRO A N 1
ATOM 1424 C CA . PRO A 1 174 ? 42.310 -8.436 -37.888 1.00 96.19 174 PRO A CA 1
ATOM 1425 C C . PRO A 1 174 ? 41.344 -8.432 -36.686 1.00 96.19 174 PRO A C 1
ATOM 1427 O O . PRO A 1 174 ? 40.858 -7.357 -36.319 1.00 96.19 174 PRO A O 1
ATOM 1430 N N . PRO A 1 175 ? 41.025 -9.600 -36.096 1.00 96.25 175 PRO A N 1
ATOM 1431 C CA . PRO A 1 175 ? 40.132 -9.668 -34.945 1.00 96.25 175 PRO A CA 1
ATOM 1432 C C . PRO A 1 175 ? 40.633 -8.813 -33.779 1.00 96.25 175 PRO A C 1
ATOM 1434 O O . PRO A 1 175 ? 41.827 -8.790 -33.485 1.00 96.25 175 PRO A O 1
ATOM 1437 N N . ILE A 1 176 ? 39.707 -8.138 -33.107 1.00 97.31 176 ILE A N 1
ATOM 1438 C CA . ILE A 1 176 ? 39.971 -7.387 -31.880 1.00 97.31 176 ILE A CA 1
ATOM 1439 C C . ILE A 1 176 ? 39.586 -8.272 -30.701 1.00 97.31 176 ILE A C 1
ATOM 1441 O O . ILE A 1 176 ? 38.419 -8.641 -30.588 1.00 97.31 176 ILE A O 1
ATOM 1445 N N . GLY A 1 177 ? 40.545 -8.578 -29.828 1.00 96.62 177 GLY A N 1
ATOM 1446 C CA . GLY A 1 177 ? 40.272 -9.176 -28.523 1.00 96.62 177 GLY A CA 1
ATOM 1447 C C . GLY A 1 177 ? 39.861 -8.094 -27.532 1.00 96.62 177 GLY A C 1
ATOM 1448 O O . GLY A 1 177 ? 40.648 -7.197 -27.227 1.00 96.62 177 GLY A O 1
ATOM 1449 N N . VAL A 1 178 ? 38.622 -8.164 -27.061 1.00 96.56 178 VAL A N 1
ATOM 1450 C CA . VAL A 1 178 ? 38.075 -7.279 -26.035 1.00 96.56 178 VAL A CA 1
ATOM 1451 C C . VAL A 1 178 ? 38.145 -8.004 -24.694 1.00 96.56 178 VAL A C 1
ATOM 1453 O O . VAL A 1 178 ? 37.736 -9.158 -24.599 1.00 96.56 178 VAL A O 1
ATOM 1456 N N . ASP A 1 179 ? 38.673 -7.329 -23.674 1.00 96.25 179 ASP A N 1
ATOM 1457 C CA . ASP A 1 179 ? 38.736 -7.792 -22.285 1.00 96.25 179 ASP A CA 1
ATOM 1458 C C . ASP A 1 179 ? 38.544 -6.586 -21.364 1.00 96.25 179 ASP A C 1
ATOM 1460 O O . ASP A 1 179 ? 39.412 -5.710 -21.306 1.00 96.25 179 ASP A O 1
ATOM 1464 N N . LEU A 1 180 ? 37.388 -6.491 -20.705 1.00 95.69 180 LEU A N 1
ATOM 1465 C CA . LEU A 1 180 ? 37.088 -5.379 -19.806 1.00 95.69 180 LEU A CA 1
ATOM 1466 C C . LEU A 1 180 ? 36.161 -5.778 -18.658 1.00 95.69 180 LEU A C 1
ATOM 1468 O O . LEU A 1 180 ? 35.427 -6.757 -18.745 1.00 95.69 180 LEU A O 1
ATOM 1472 N N . VAL A 1 181 ? 36.192 -4.997 -17.582 1.00 95.62 181 VAL A N 1
ATOM 1473 C CA . VAL A 1 181 ? 35.247 -5.105 -16.466 1.00 95.62 181 VAL A CA 1
ATOM 1474 C C . VAL A 1 181 ? 34.104 -4.121 -16.705 1.00 95.62 181 VAL A C 1
ATOM 1476 O O . VAL A 1 181 ? 34.350 -2.935 -16.922 1.00 95.62 181 VAL A O 1
ATOM 1479 N N . MET A 1 182 ? 32.870 -4.621 -16.713 1.00 95.12 182 MET A N 1
ATOM 1480 C CA . MET A 1 182 ? 31.649 -3.858 -16.974 1.00 95.12 182 MET A CA 1
ATOM 1481 C C . MET A 1 182 ? 30.773 -3.804 -15.733 1.00 95.12 182 MET A C 1
ATOM 1483 O O . MET A 1 182 ? 30.569 -4.828 -15.088 1.00 95.12 182 MET A O 1
ATOM 1487 N N . TYR A 1 183 ? 30.182 -2.638 -15.468 1.00 92.81 183 TYR A N 1
ATOM 1488 C CA . TYR A 1 183 ? 29.049 -2.525 -14.556 1.00 92.81 183 TYR A CA 1
ATOM 1489 C C . TYR A 1 183 ? 27.836 -3.245 -15.162 1.00 92.81 183 TYR A C 1
ATOM 1491 O O . TYR A 1 183 ? 27.357 -2.887 -16.247 1.00 92.81 183 TYR A O 1
ATOM 1499 N N . MET A 1 184 ? 27.388 -4.293 -14.486 1.00 90.75 184 MET A N 1
ATOM 1500 C CA . MET A 1 184 ? 26.304 -5.198 -14.856 1.00 90.75 184 MET A CA 1
ATOM 1501 C C . MET A 1 184 ? 25.585 -5.613 -13.562 1.00 90.75 184 MET A C 1
ATOM 1503 O O . MET A 1 184 ? 25.855 -6.709 -13.064 1.00 90.75 184 MET A O 1
ATOM 1507 N N . PRO A 1 185 ? 24.720 -4.741 -13.004 1.00 85.12 185 PRO A N 1
ATOM 1508 C CA . PRO A 1 185 ? 24.184 -4.917 -11.661 1.00 85.12 185 PRO A CA 1
ATOM 1509 C C . PRO A 1 185 ? 23.380 -6.203 -11.527 1.00 85.12 185 PRO A C 1
ATOM 1511 O O . PRO A 1 185 ? 22.839 -6.710 -12.516 1.00 85.12 185 PRO A O 1
ATOM 1514 N N . GLN A 1 186 ? 23.269 -6.716 -10.308 1.00 75.06 186 GLN A N 1
ATOM 1515 C CA . GLN A 1 186 ? 22.459 -7.906 -10.062 1.00 75.06 186 GLN A CA 1
ATOM 1516 C C . GLN A 1 186 ? 20.997 -7.663 -10.472 1.00 75.06 186 GLN A C 1
ATOM 1518 O O . GLN A 1 186 ? 20.375 -6.656 -10.132 1.00 75.06 186 GLN A O 1
ATOM 1523 N N . ILE A 1 187 ? 20.461 -8.593 -11.254 1.00 72.50 187 ILE A N 1
ATOM 1524 C CA . ILE A 1 187 ? 19.074 -8.629 -11.725 1.00 72.50 187 ILE A CA 1
ATOM 1525 C C . ILE A 1 187 ? 18.487 -9.977 -11.330 1.00 72.50 187 ILE A C 1
ATOM 1527 O O . ILE A 1 187 ? 19.237 -10.903 -11.034 1.00 72.50 187 ILE A O 1
ATOM 1531 N N . ARG A 1 188 ? 17.154 -10.090 -11.304 1.00 67.12 188 ARG A N 1
ATOM 1532 C CA . ARG A 1 188 ? 16.508 -11.383 -11.030 1.00 67.12 188 ARG A CA 1
ATOM 1533 C C . ARG A 1 188 ? 16.988 -12.419 -12.049 1.00 67.12 188 ARG A C 1
ATOM 1535 O O . ARG A 1 188 ? 17.205 -12.054 -13.206 1.00 67.12 188 ARG A O 1
ATOM 1542 N N . ASP A 1 189 ? 17.113 -13.674 -11.627 1.00 57.22 189 ASP A N 1
ATOM 1543 C CA . ASP A 1 189 ? 17.708 -14.763 -12.416 1.00 57.22 189 ASP A CA 1
ATOM 1544 C C . ASP A 1 189 ? 17.053 -14.955 -13.798 1.00 57.22 189 ASP A C 1
ATOM 1546 O O . ASP A 1 189 ? 17.691 -15.429 -14.738 1.00 57.22 189 ASP A O 1
ATOM 1550 N N . GLU A 1 190 ? 15.787 -14.558 -13.958 1.00 59.53 190 GLU A N 1
ATOM 1551 C CA . GLU A 1 190 ? 15.057 -14.651 -15.224 1.00 59.53 190 GLU A CA 1
ATOM 1552 C C . GLU A 1 190 ? 15.434 -13.560 -16.242 1.00 59.53 190 GLU A C 1
ATOM 1554 O O . GLU A 1 190 ? 15.092 -13.666 -17.425 1.00 59.53 190 GLU A O 1
ATOM 1559 N N . PHE A 1 191 ? 16.126 -12.501 -15.814 1.00 63.44 191 PHE A N 1
ATOM 1560 C CA . PHE A 1 191 ? 16.573 -11.428 -16.692 1.00 63.44 191 PHE A CA 1
ATOM 1561 C C . PHE A 1 191 ? 18.005 -11.671 -17.168 1.00 63.44 191 PHE A C 1
ATOM 1563 O O . PHE A 1 191 ? 18.937 -11.858 -16.393 1.00 63.44 191 PHE A O 1
ATOM 1570 N N . LEU A 1 192 ? 18.189 -11.604 -18.485 1.00 70.00 192 LEU A N 1
ATOM 1571 C CA . LEU A 1 192 ? 19.489 -11.780 -19.120 1.00 70.00 192 LEU A CA 1
ATOM 1572 C C . LEU A 1 192 ? 20.011 -10.450 -19.655 1.00 70.00 192 LEU A C 1
ATOM 1574 O O . LEU A 1 192 ? 19.298 -9.702 -20.332 1.00 70.00 192 LEU A O 1
ATOM 1578 N N . TYR A 1 193 ? 21.291 -10.191 -19.399 1.00 80.81 193 TYR A N 1
ATOM 1579 C CA . TYR A 1 193 ? 22.021 -9.131 -20.077 1.00 80.81 193 TYR A CA 1
ATOM 1580 C C . TYR A 1 193 ? 22.443 -9.567 -21.477 1.00 80.81 193 TYR A C 1
ATOM 1582 O O . TYR A 1 193 ? 23.017 -10.637 -21.676 1.00 80.81 193 TYR A O 1
ATOM 1590 N N . ASN A 1 194 ? 22.250 -8.668 -22.434 1.00 88.62 194 ASN A N 1
ATOM 1591 C CA . ASN A 1 194 ? 22.833 -8.729 -23.761 1.00 88.62 194 ASN A CA 1
ATOM 1592 C C . ASN A 1 194 ? 24.017 -7.763 -23.842 1.00 88.62 194 ASN A C 1
ATOM 1594 O O . ASN A 1 194 ? 23.898 -6.578 -23.527 1.00 88.62 194 ASN A O 1
ATOM 1598 N N . ILE A 1 195 ? 25.157 -8.255 -24.327 1.00 92.88 195 ILE A N 1
ATOM 1599 C CA . ILE A 1 195 ? 26.279 -7.393 -24.701 1.00 92.88 195 ILE A CA 1
ATOM 1600 C C . ILE A 1 195 ? 26.048 -6.908 -26.131 1.00 92.88 195 ILE A C 1
ATOM 1602 O O . ILE A 1 195 ? 26.006 -7.706 -27.067 1.00 92.88 195 ILE A O 1
ATOM 1606 N N . ALA A 1 196 ? 25.893 -5.599 -26.307 1.00 94.62 196 ALA A N 1
ATOM 1607 C CA . ALA A 1 196 ? 25.761 -4.971 -27.618 1.00 94.62 196 ALA A CA 1
ATOM 1608 C C . ALA A 1 196 ? 27.057 -4.246 -27.997 1.00 94.62 196 ALA A C 1
ATOM 1610 O O . ALA A 1 196 ? 27.721 -3.650 -27.145 1.00 94.62 196 ALA A O 1
ATOM 1611 N N . VAL A 1 197 ? 27.415 -4.290 -29.285 1.00 95.81 197 VAL A N 1
ATOM 1612 C CA . VAL A 1 197 ? 28.637 -3.661 -29.800 1.00 95.81 197 VAL A CA 1
ATOM 1613 C C . VAL A 1 197 ? 28.331 -2.781 -31.003 1.00 95.81 197 VAL A C 1
ATOM 1615 O O . VAL A 1 197 ? 27.663 -3.205 -31.943 1.00 95.81 197 VAL A O 1
ATOM 1618 N N . GLU A 1 198 ? 28.880 -1.571 -30.993 1.00 97.25 198 GLU A N 1
ATOM 1619 C CA . GLU A 1 198 ? 28.843 -0.632 -32.112 1.00 97.25 198 GLU A CA 1
ATOM 1620 C C . GLU A 1 198 ? 30.263 -0.224 -32.499 1.00 97.25 198 GLU A C 1
ATOM 1622 O O . GLU A 1 198 ? 31.137 -0.063 -31.647 1.00 97.25 198 GLU A O 1
ATOM 1627 N N . THR A 1 199 ? 30.511 -0.036 -33.795 1.00 97.44 199 THR A N 1
ATOM 1628 C CA . THR A 1 199 ? 31.847 0.297 -34.302 1.00 97.44 199 THR A CA 1
ATOM 1629 C C . THR A 1 199 ? 31.820 1.488 -35.239 1.00 97.44 199 THR A C 1
ATOM 1631 O O . THR A 1 199 ? 31.002 1.538 -36.159 1.00 97.44 199 THR A O 1
ATOM 1634 N N . ARG A 1 200 ? 32.795 2.385 -35.094 1.00 97.94 200 ARG A N 1
ATOM 1635 C CA . ARG A 1 200 ? 33.069 3.467 -36.043 1.00 97.94 200 ARG A CA 1
ATOM 1636 C C . ARG A 1 200 ? 34.520 3.399 -36.499 1.00 97.94 200 ARG A C 1
ATOM 1638 O O . ARG A 1 200 ? 35.435 3.663 -35.723 1.00 97.94 200 ARG A O 1
ATOM 1645 N N . SER A 1 201 ? 34.725 3.087 -37.773 1.00 97.81 201 SER A N 1
ATOM 1646 C CA . SER A 1 201 ? 36.053 2.947 -38.379 1.00 97.81 201 SER A CA 1
ATOM 1647 C C . SER A 1 201 ? 36.396 4.143 -39.265 1.00 97.81 201 SER A C 1
ATOM 1649 O O . SER A 1 201 ? 35.548 4.655 -39.992 1.00 97.81 201 SER A O 1
ATOM 1651 N N . THR A 1 202 ? 37.647 4.594 -39.214 1.00 96.31 202 THR A N 1
ATOM 1652 C CA . THR A 1 202 ? 38.176 5.720 -39.998 1.00 96.31 202 THR A CA 1
ATOM 1653 C C . THR A 1 202 ? 39.503 5.317 -40.629 1.00 96.31 202 THR A C 1
ATOM 1655 O O . THR A 1 202 ? 40.372 4.794 -39.937 1.00 96.31 202 THR A O 1
ATOM 1658 N N . VAL A 1 203 ? 39.670 5.566 -41.930 1.00 96.12 203 VAL A N 1
ATOM 1659 C CA . VAL A 1 203 ? 40.963 5.383 -42.606 1.00 96.12 203 VAL A CA 1
ATOM 1660 C C . VAL A 1 203 ? 41.888 6.529 -42.211 1.00 96.12 203 VAL A C 1
ATOM 1662 O O . VAL A 1 203 ? 41.518 7.694 -42.357 1.00 96.12 203 VAL A O 1
ATOM 1665 N N . CYS A 1 204 ? 43.082 6.202 -41.730 1.00 92.50 204 CYS A N 1
ATOM 1666 C CA . CYS A 1 204 ? 44.124 7.177 -41.446 1.00 92.50 204 CYS A CA 1
ATOM 1667 C C . CYS A 1 204 ? 44.947 7.425 -42.726 1.00 92.50 204 CYS A C 1
ATOM 1669 O O . CYS A 1 204 ? 45.385 6.463 -43.365 1.00 92.50 204 CYS A O 1
ATOM 1671 N N . PRO A 1 205 ? 45.138 8.685 -43.158 1.00 87.19 205 PRO A N 1
ATOM 1672 C CA . PRO A 1 205 ? 46.027 8.998 -44.271 1.00 87.19 205 PRO A CA 1
ATOM 1673 C C . PRO A 1 205 ? 47.510 8.831 -43.869 1.00 87.19 205 PRO A C 1
ATOM 1675 O O . PRO A 1 205 ? 47.841 9.057 -42.707 1.00 87.19 205 PRO A O 1
ATOM 1678 N N . PRO A 1 206 ? 48.414 8.509 -44.817 1.00 88.56 206 PRO A N 1
ATOM 1679 C CA . PRO A 1 206 ? 48.152 8.308 -46.241 1.00 88.56 206 PRO A CA 1
ATOM 1680 C C . PRO A 1 206 ? 47.674 6.884 -46.570 1.00 88.56 206 PRO A C 1
ATOM 1682 O O . PRO A 1 206 ? 48.152 5.891 -46.032 1.00 88.56 206 PRO A O 1
ATOM 1685 N N . THR A 1 207 ? 46.769 6.775 -47.544 1.00 90.50 207 THR A N 1
ATOM 1686 C CA . THR A 1 207 ? 46.469 5.499 -48.212 1.00 90.50 207 THR A CA 1
ATOM 1687 C C . THR A 1 207 ? 47.333 5.390 -49.464 1.00 90.50 207 THR A C 1
ATOM 1689 O O . THR A 1 207 ? 47.224 6.222 -50.363 1.00 90.50 207 THR A O 1
ATOM 1692 N N . ILE A 1 208 ? 48.200 4.378 -49.529 1.00 91.81 208 ILE A N 1
ATOM 1693 C CA . ILE A 1 208 ? 49.251 4.263 -50.548 1.00 91.81 208 ILE A CA 1
ATOM 1694 C C . ILE A 1 208 ? 48.956 3.069 -51.460 1.00 91.81 208 ILE A C 1
ATOM 1696 O O . ILE A 1 208 ? 48.804 1.942 -50.992 1.00 91.81 208 ILE A O 1
ATOM 1700 N N . LYS A 1 209 ? 48.913 3.292 -52.778 1.00 89.19 209 LYS A N 1
ATOM 1701 C CA . LYS A 1 209 ? 48.863 2.216 -53.780 1.00 89.19 209 LYS A CA 1
ATOM 1702 C C . LYS A 1 209 ? 50.273 1.936 -54.306 1.00 89.19 209 LYS A C 1
ATOM 1704 O O . LYS A 1 209 ? 50.906 2.841 -54.838 1.00 89.19 209 LYS A O 1
ATOM 1709 N N . ILE A 1 210 ? 50.734 0.688 -54.207 1.00 88.38 210 ILE A N 1
ATOM 1710 C CA . ILE A 1 210 ? 52.026 0.223 -54.737 1.00 88.38 210 ILE A CA 1
ATOM 1711 C C . ILE A 1 210 ? 51.748 -0.935 -55.699 1.00 88.38 210 ILE A C 1
ATOM 1713 O O . ILE A 1 210 ? 51.378 -2.031 -55.276 1.00 88.38 210 ILE A O 1
ATOM 1717 N N . GLY A 1 211 ? 51.866 -0.686 -57.006 1.00 90.25 211 GLY A N 1
ATOM 1718 C CA . GLY A 1 211 ? 51.505 -1.665 -58.036 1.00 90.25 211 GLY A CA 1
ATOM 1719 C C . GLY A 1 211 ? 50.048 -2.124 -57.898 1.00 90.25 211 GLY A C 1
ATOM 1720 O O . GLY A 1 211 ? 49.119 -1.323 -58.014 1.00 90.25 211 GLY A O 1
ATOM 1721 N N . TYR A 1 212 ? 49.846 -3.412 -57.617 1.00 93.06 212 TYR A N 1
ATOM 1722 C CA . TYR A 1 212 ? 48.523 -4.017 -57.418 1.00 93.06 212 TYR A CA 1
ATOM 1723 C C . TYR A 1 212 ? 48.070 -4.077 -55.952 1.00 93.06 212 TYR A C 1
ATOM 1725 O O . TYR A 1 212 ? 47.015 -4.648 -55.668 1.00 93.06 212 TYR A O 1
ATOM 1733 N N . LEU A 1 213 ? 48.847 -3.521 -55.020 1.00 94.00 213 LEU A N 1
ATOM 1734 C CA . LEU A 1 213 ? 48.578 -3.546 -53.584 1.00 94.00 213 LEU A CA 1
ATOM 1735 C C . LEU A 1 213 ? 48.112 -2.173 -53.088 1.00 94.00 213 LEU A C 1
ATOM 1737 O O . LEU A 1 213 ? 48.618 -1.136 -53.515 1.00 94.00 213 LEU A O 1
ATOM 1741 N N . LEU A 1 214 ? 47.166 -2.176 -52.154 1.00 94.19 214 LEU A N 1
ATOM 1742 C CA . LEU A 1 214 ? 46.759 -1.015 -51.372 1.00 94.19 214 LEU A CA 1
ATOM 1743 C C . LEU A 1 214 ? 47.233 -1.201 -49.934 1.00 94.19 214 LEU A C 1
ATOM 1745 O O . LEU A 1 214 ? 46.878 -2.196 -49.302 1.00 94.19 214 LEU A O 1
ATOM 1749 N N . LYS A 1 215 ? 48.005 -0.238 -49.436 1.00 95.06 215 LYS A N 1
ATOM 1750 C CA . LYS A 1 215 ? 48.414 -0.118 -48.040 1.00 95.06 215 LYS A CA 1
ATOM 1751 C C . LYS A 1 215 ? 47.611 1.001 -47.381 1.00 95.06 215 LYS A C 1
ATOM 1753 O O . LYS A 1 215 ? 47.587 2.120 -47.892 1.00 95.06 215 LYS A O 1
ATOM 1758 N N . PHE A 1 216 ? 46.956 0.708 -46.265 1.00 95.31 216 PHE A N 1
ATOM 1759 C CA . PHE A 1 216 ? 46.192 1.693 -45.502 1.00 95.31 216 PHE A CA 1
ATOM 1760 C C . PHE A 1 216 ? 46.223 1.382 -44.006 1.00 95.31 216 PHE A C 1
ATOM 1762 O O . PHE A 1 216 ? 46.535 0.265 -43.590 1.00 95.31 216 PHE A O 1
ATOM 1769 N N . GLU A 1 217 ? 45.890 2.390 -43.209 1.00 96.56 217 GLU A N 1
ATOM 1770 C CA . GLU A 1 217 ? 45.795 2.296 -41.757 1.00 96.56 217 GLU A CA 1
ATOM 1771 C C . GLU A 1 217 ? 44.386 2.667 -41.313 1.00 96.56 217 GLU A C 1
ATOM 1773 O O . GLU A 1 217 ? 43.691 3.436 -41.984 1.00 96.56 217 GLU A O 1
ATOM 1778 N N . VAL A 1 218 ? 43.930 2.084 -40.209 1.00 97.50 218 VAL A N 1
ATOM 1779 C CA . VAL A 1 218 ? 42.556 2.267 -39.735 1.00 97.50 218 VAL A CA 1
ATOM 1780 C C . VAL A 1 218 ? 42.547 2.494 -38.238 1.00 97.50 218 VAL A C 1
ATOM 1782 O O . VAL A 1 218 ? 43.082 1.690 -37.481 1.00 97.50 218 VAL A O 1
ATOM 1785 N N . ARG A 1 219 ? 41.860 3.550 -37.811 1.00 97.75 219 ARG A N 1
ATOM 1786 C CA . ARG A 1 219 ? 41.448 3.749 -36.422 1.00 97.75 219 ARG A CA 1
ATOM 1787 C C . ARG A 1 219 ? 40.002 3.301 -36.257 1.00 97.75 219 ARG A C 1
ATOM 1789 O O . ARG A 1 219 ? 39.139 3.688 -37.045 1.00 97.75 219 ARG A O 1
ATOM 1796 N N . VAL A 1 220 ? 39.722 2.523 -35.222 1.00 97.81 220 VAL A N 1
ATOM 1797 C CA . VAL A 1 220 ? 38.386 2.021 -34.896 1.00 97.81 220 VAL A CA 1
ATOM 1798 C C . VAL A 1 220 ? 38.020 2.423 -33.477 1.00 97.81 220 VAL A C 1
ATOM 1800 O O . VAL A 1 220 ? 38.750 2.099 -32.550 1.00 97.81 220 VAL A O 1
ATOM 1803 N N . HIS A 1 221 ? 36.866 3.062 -33.308 1.00 97.94 221 HIS A N 1
ATOM 1804 C CA . HIS A 1 221 ? 36.206 3.198 -32.012 1.00 97.94 221 HIS A CA 1
ATOM 1805 C C . HIS A 1 221 ? 35.167 2.086 -31.858 1.00 97.94 221 HIS A C 1
ATOM 1807 O O . HIS A 1 221 ? 34.375 1.857 -32.775 1.00 97.94 221 HIS A O 1
ATOM 1813 N N . VAL A 1 222 ? 35.192 1.398 -30.722 1.00 97.56 222 VAL A N 1
ATOM 1814 C CA . VAL A 1 222 ? 34.271 0.317 -30.360 1.00 97.56 222 VAL A CA 1
ATOM 1815 C C . VAL A 1 222 ? 33.528 0.742 -29.101 1.00 97.56 222 VAL A C 1
ATOM 1817 O O . VAL A 1 222 ? 34.171 1.012 -28.089 1.00 97.56 222 VAL A O 1
ATOM 1820 N N . TRP A 1 223 ? 32.200 0.798 -29.160 1.00 98.00 223 TRP A N 1
ATOM 1821 C CA . TRP A 1 223 ? 31.340 0.964 -27.990 1.00 98.00 223 TRP A CA 1
ATOM 1822 C C . TRP A 1 223 ? 30.800 -0.396 -27.572 1.00 98.00 223 TRP A C 1
ATOM 1824 O O . TRP A 1 223 ? 30.185 -1.083 -28.385 1.00 98.00 223 TRP A O 1
ATOM 1834 N N . ILE A 1 224 ? 31.023 -0.765 -26.315 1.00 97.25 224 ILE A N 1
ATOM 1835 C CA . ILE A 1 224 ? 30.532 -1.992 -25.691 1.00 97.25 224 ILE A CA 1
ATOM 1836 C C . ILE A 1 224 ? 29.486 -1.593 -24.653 1.00 97.25 224 ILE A C 1
ATOM 1838 O O . ILE A 1 224 ? 29.767 -0.763 -23.786 1.00 97.25 224 ILE A O 1
ATOM 1842 N N . LYS A 1 225 ? 28.282 -2.158 -24.757 1.00 96.62 225 LYS A N 1
ATOM 1843 C CA . LYS A 1 225 ? 27.126 -1.805 -23.926 1.00 96.62 225 LYS A CA 1
ATOM 1844 C C . LYS A 1 225 ? 26.589 -3.036 -23.211 1.00 96.62 225 LYS A C 1
ATOM 1846 O O . LYS A 1 225 ? 26.416 -4.075 -23.847 1.00 96.62 225 LYS A O 1
ATOM 1851 N N . SER A 1 226 ? 26.290 -2.893 -21.923 1.00 93.94 226 SER A N 1
ATOM 1852 C CA . SER A 1 226 ? 25.454 -3.852 -21.201 1.00 93.94 226 SER A CA 1
ATOM 1853 C C . SER A 1 226 ? 23.998 -3.427 -21.356 1.00 93.94 226 SER A C 1
ATOM 1855 O O . SER A 1 226 ? 23.639 -2.309 -20.978 1.00 93.94 226 SER A O 1
ATOM 1857 N N . VAL A 1 227 ? 23.177 -4.285 -21.958 1.00 92.06 227 VAL A N 1
ATOM 1858 C CA . VAL A 1 227 ? 21.772 -4.005 -22.262 1.00 92.06 227 VAL A CA 1
ATOM 1859 C C . VAL A 1 227 ? 20.900 -5.048 -21.586 1.00 92.06 227 VAL A C 1
ATOM 1861 O O . VAL A 1 227 ? 21.072 -6.237 -21.824 1.00 92.06 227 VAL A O 1
ATOM 1864 N N . GLY A 1 228 ? 19.955 -4.620 -20.757 1.00 86.44 228 GLY A N 1
ATOM 1865 C CA . GLY A 1 228 ? 18.976 -5.510 -20.132 1.00 86.44 228 GLY A CA 1
ATOM 1866 C C . GLY A 1 228 ? 17.561 -5.079 -20.488 1.00 86.44 228 GLY A C 1
ATOM 1867 O O . GLY A 1 228 ? 17.284 -3.885 -20.625 1.00 86.44 228 GLY A O 1
ATOM 1868 N N . ARG A 1 229 ? 16.662 -6.049 -20.642 1.00 84.88 229 ARG A N 1
ATOM 1869 C CA . ARG A 1 229 ? 15.241 -5.774 -20.856 1.00 84.88 229 ARG A CA 1
ATOM 1870 C C . ARG A 1 229 ? 14.599 -5.434 -19.517 1.00 84.88 229 ARG A C 1
ATOM 1872 O O . ARG A 1 229 ? 14.752 -6.187 -18.567 1.00 84.88 229 ARG A O 1
ATOM 1879 N N . ILE A 1 230 ? 13.890 -4.318 -19.433 1.00 79.94 230 ILE A N 1
ATOM 1880 C CA . ILE A 1 230 ? 13.220 -3.862 -18.214 1.00 79.94 230 ILE A CA 1
ATOM 1881 C C . ILE A 1 230 ? 11.750 -3.567 -18.487 1.00 79.94 230 ILE A C 1
ATOM 1883 O O . ILE A 1 230 ? 11.366 -3.266 -19.618 1.00 79.94 230 ILE A O 1
ATOM 1887 N N . GLN A 1 231 ? 10.937 -3.618 -17.437 1.00 81.75 231 GLN A N 1
ATOM 1888 C CA . GLN A 1 231 ? 9.577 -3.100 -17.468 1.00 81.75 231 GLN A CA 1
ATOM 1889 C C . GLN A 1 231 ? 9.584 -1.631 -17.036 1.00 81.75 231 GLN A C 1
ATOM 1891 O O . GLN A 1 231 ? 10.122 -1.293 -15.983 1.00 81.75 231 GLN A O 1
ATOM 1896 N N . VAL A 1 232 ? 8.985 -0.762 -17.845 1.00 80.56 232 VAL A N 1
ATOM 1897 C CA . VAL A 1 232 ? 8.798 0.664 -17.542 1.00 80.56 232 VAL A CA 1
ATOM 1898 C C . VAL A 1 232 ? 7.317 0.987 -17.639 1.00 80.56 232 VAL A C 1
ATOM 1900 O O . VAL A 1 232 ? 6.633 0.463 -18.511 1.00 80.56 232 VAL A O 1
ATOM 1903 N N . TYR A 1 233 ? 6.815 1.856 -16.768 1.00 80.56 233 TYR A N 1
ATOM 1904 C CA . TYR A 1 233 ? 5.444 2.351 -16.852 1.00 80.56 233 TYR A CA 1
ATOM 1905 C C . TYR A 1 233 ? 5.422 3.678 -17.599 1.00 80.56 233 TYR A C 1
ATOM 1907 O O . TYR A 1 233 ? 6.100 4.623 -17.194 1.00 80.56 233 TYR A O 1
ATOM 1915 N N . ILE A 1 234 ? 4.638 3.751 -18.671 1.00 82.31 234 ILE A N 1
ATOM 1916 C CA . ILE A 1 234 ? 4.392 4.995 -19.402 1.00 82.31 234 ILE A CA 1
ATOM 1917 C C . ILE A 1 234 ? 2.936 5.430 -19.216 1.00 82.31 234 ILE A C 1
ATOM 1919 O O . ILE A 1 234 ? 2.056 4.572 -19.116 1.00 82.31 234 ILE A O 1
ATOM 1923 N N . PRO A 1 235 ? 2.659 6.742 -19.152 1.00 76.50 235 PRO A N 1
ATOM 1924 C CA . PRO A 1 235 ? 1.292 7.233 -19.152 1.00 76.50 235 PRO A CA 1
ATOM 1925 C C . PRO A 1 235 ? 0.660 6.981 -20.525 1.00 76.50 235 PRO A C 1
ATOM 1927 O O . PRO A 1 235 ? 1.206 7.386 -21.553 1.00 76.50 235 PRO A O 1
ATOM 1930 N N . THR A 1 236 ? -0.494 6.330 -20.546 1.00 74.81 236 THR A N 1
ATOM 1931 C CA . THR A 1 236 ? -1.298 6.103 -21.749 1.00 74.81 236 THR A CA 1
ATOM 1932 C C . THR A 1 236 ? -2.679 6.699 -21.554 1.00 74.81 236 THR A C 1
ATOM 1934 O O . THR A 1 236 ? -3.226 6.712 -20.456 1.00 74.81 236 THR A O 1
ATOM 1937 N N . TYR A 1 237 ? -3.230 7.256 -22.626 1.00 77.00 237 TYR A N 1
ATOM 1938 C CA . TYR A 1 237 ? -4.564 7.833 -22.596 1.00 77.00 237 TYR A CA 1
ATOM 1939 C C . TYR A 1 237 ? -5.616 6.718 -22.609 1.00 77.00 237 TYR A C 1
ATOM 1941 O O . TYR A 1 237 ? -5.673 5.944 -23.567 1.00 77.00 237 TYR A O 1
ATOM 1949 N N . ASN A 1 238 ? -6.462 6.670 -21.581 1.00 66.62 238 ASN A N 1
ATOM 1950 C CA . ASN A 1 238 ? -7.618 5.789 -21.498 1.00 66.62 238 ASN A CA 1
ATOM 1951 C C . ASN A 1 238 ? -8.907 6.636 -21.416 1.00 66.62 238 ASN A C 1
ATOM 1953 O O . ASN A 1 238 ? -9.190 7.232 -20.376 1.00 66.62 238 ASN A O 1
ATOM 1957 N N . PRO A 1 239 ? -9.719 6.700 -22.489 1.00 56.41 239 PRO A N 1
ATOM 1958 C CA . PRO A 1 239 ? -10.967 7.467 -22.507 1.00 56.41 239 PRO A CA 1
ATOM 1959 C C . PRO A 1 239 ? -12.098 6.826 -21.683 1.00 56.41 239 PRO A C 1
ATOM 1961 O O . PRO A 1 239 ? -13.190 7.386 -21.588 1.00 56.41 239 PRO A O 1
ATOM 1964 N N . SER A 1 240 ? -11.892 5.636 -21.115 1.00 60.97 240 SER A N 1
ATOM 1965 C CA . SER A 1 240 ? -12.872 4.918 -20.295 1.00 60.97 240 SER A CA 1
ATOM 1966 C C . SER A 1 240 ? -12.171 4.197 -19.135 1.00 60.97 240 SER A C 1
ATOM 1968 O O . SER A 1 240 ? -12.124 2.964 -19.120 1.00 60.97 240 SER A O 1
ATOM 1970 N N . PRO A 1 241 ? -11.602 4.945 -18.168 1.00 57.50 241 PRO A N 1
ATOM 1971 C CA . PRO A 1 241 ? -10.945 4.341 -17.015 1.00 57.50 241 PRO A CA 1
ATOM 1972 C C . PRO A 1 241 ? -11.959 3.492 -16.238 1.00 57.50 241 PRO A C 1
ATOM 1974 O O . PRO A 1 241 ? -13.063 3.949 -15.933 1.00 57.50 241 PRO A O 1
ATOM 1977 N N . LYS A 1 242 ? -11.594 2.232 -15.961 1.00 55.66 242 LYS A N 1
ATOM 1978 C CA . LYS A 1 242 ? -12.467 1.247 -15.295 1.00 55.66 242 LYS A CA 1
ATOM 1979 C C . LYS A 1 242 ? -12.750 1.589 -13.828 1.00 55.66 242 LYS A C 1
ATOM 1981 O O . LYS A 1 242 ? -13.768 1.160 -13.303 1.00 55.66 242 LYS A O 1
ATOM 1986 N N . SER A 1 243 ? -11.874 2.356 -13.182 1.00 62.53 243 SER A N 1
ATOM 1987 C CA . SER A 1 243 ? -11.990 2.747 -11.779 1.00 62.53 243 SER A CA 1
ATOM 1988 C C . SER A 1 243 ? -11.230 4.052 -11.535 1.00 62.53 243 SER A C 1
ATOM 1990 O O . SER A 1 243 ? -10.141 4.241 -12.075 1.00 62.53 243 SER A O 1
ATOM 1992 N N . ASN A 1 244 ? -11.810 4.940 -10.725 1.00 75.19 244 ASN A N 1
ATOM 1993 C CA . ASN A 1 244 ? -11.159 6.152 -10.214 1.00 75.19 244 ASN A CA 1
ATOM 1994 C C . ASN A 1 244 ? -10.691 5.978 -8.768 1.00 75.19 244 ASN A C 1
ATOM 1996 O O . ASN A 1 244 ? -10.438 6.967 -8.080 1.00 75.19 244 ASN A O 1
ATOM 2000 N N . VAL A 1 245 ? -10.645 4.742 -8.272 1.00 83.44 245 VAL A N 1
ATOM 2001 C CA . VAL A 1 245 ? -10.220 4.482 -6.903 1.00 83.44 245 VAL A CA 1
ATOM 2002 C C . VAL A 1 245 ? -8.763 4.914 -6.760 1.00 83.44 245 VAL A C 1
ATOM 2004 O O . VAL A 1 245 ? -7.889 4.482 -7.511 1.00 83.44 245 VAL A O 1
ATOM 2007 N N . LEU A 1 246 ? -8.514 5.826 -5.823 1.00 86.62 246 LEU A N 1
ATOM 2008 C CA . LEU A 1 246 ? -7.173 6.317 -5.539 1.00 86.62 246 LEU A CA 1
ATOM 2009 C C . LEU A 1 246 ? -6.346 5.197 -4.938 1.00 86.62 246 LEU A C 1
ATOM 2011 O O . LEU A 1 246 ? -6.811 4.530 -4.023 1.00 86.62 246 LEU A O 1
ATOM 2015 N N . TRP A 1 247 ? -5.112 5.030 -5.395 1.00 81.94 247 TRP A N 1
ATOM 2016 C CA . TRP A 1 247 ? -4.192 4.098 -4.759 1.00 81.94 247 TRP A CA 1
ATOM 2017 C C . TRP A 1 247 ? -3.702 4.658 -3.418 1.00 81.94 247 TRP A C 1
ATOM 2019 O O . TRP A 1 247 ? -3.262 5.811 -3.337 1.00 81.94 247 TRP A O 1
ATOM 2029 N N . GLY A 1 248 ? -3.773 3.835 -2.376 1.00 85.31 248 GLY A N 1
ATOM 2030 C CA . GLY A 1 248 ? -3.231 4.104 -1.054 1.00 85.31 248 GLY A CA 1
ATOM 2031 C C . GLY A 1 248 ? -2.182 3.064 -0.671 1.00 85.31 248 GLY A C 1
ATOM 2032 O O . GLY A 1 248 ? -2.296 1.876 -0.962 1.00 85.31 248 GLY A O 1
ATOM 2033 N N . GLU A 1 249 ? -1.140 3.515 0.008 1.00 88.31 249 GLU A N 1
ATOM 2034 C CA . GLU A 1 249 ? -0.126 2.652 0.598 1.00 88.31 249 GLU A CA 1
ATOM 2035 C C . GLU A 1 249 ? -0.325 2.628 2.112 1.00 88.31 249 GLU A C 1
ATOM 2037 O O . GLU A 1 249 ? -0.423 3.678 2.748 1.00 88.31 249 GLU A O 1
ATOM 2042 N N . GLY A 1 250 ? -0.415 1.426 2.679 1.00 88.50 250 GLY A N 1
ATOM 2043 C CA . GLY A 1 250 ? -0.526 1.208 4.116 1.00 88.50 250 GLY A CA 1
ATOM 2044 C C . GLY A 1 250 ? 0.745 0.578 4.649 1.00 88.50 250 GLY A C 1
ATOM 2045 O O . GLY A 1 250 ? 1.204 -0.442 4.130 1.00 88.50 250 GLY A O 1
ATOM 2046 N N . TYR A 1 251 ? 1.283 1.189 5.690 1.00 90.88 251 TYR A N 1
ATOM 2047 C CA . TYR A 1 251 ? 2.512 0.801 6.354 1.00 90.88 251 TYR A CA 1
ATOM 2048 C C . TYR A 1 251 ? 2.279 0.767 7.859 1.00 90.88 251 TYR A C 1
ATOM 2050 O O . TYR A 1 251 ? 1.267 1.254 8.368 1.00 90.88 251 TYR A O 1
ATOM 2058 N N . GLN A 1 252 ? 3.227 0.183 8.574 1.00 92.50 252 GLN A N 1
ATOM 2059 C CA . GLN A 1 252 ? 3.124 0.024 10.011 1.00 92.50 252 GLN A CA 1
ATOM 2060 C C . GLN A 1 252 ? 4.507 0.006 10.643 1.00 92.50 252 GLN A C 1
ATOM 2062 O O . GLN A 1 252 ? 5.435 -0.600 10.112 1.00 92.50 252 GLN A O 1
ATOM 2067 N N . TYR A 1 253 ? 4.601 0.641 11.800 1.00 96.00 253 TYR A N 1
ATOM 2068 C CA . TYR A 1 253 ? 5.702 0.492 12.733 1.00 96.00 253 TYR A CA 1
ATOM 2069 C C . TYR A 1 253 ? 5.205 -0.350 13.908 1.00 96.00 253 TYR A C 1
ATOM 2071 O O . TYR A 1 253 ? 4.150 -0.056 14.475 1.00 96.00 253 TYR A O 1
ATOM 2079 N N . ASN A 1 254 ? 5.950 -1.396 14.259 1.00 95.56 254 ASN A N 1
ATOM 2080 C CA . ASN A 1 254 ? 5.584 -2.334 15.317 1.00 95.56 254 ASN A CA 1
ATOM 2081 C C . ASN A 1 254 ? 6.680 -2.352 16.374 1.00 95.56 254 ASN A C 1
ATOM 2083 O O . ASN A 1 254 ? 7.852 -2.497 16.042 1.00 95.56 254 ASN A O 1
ATOM 2087 N N . THR A 1 255 ? 6.303 -2.248 17.641 1.00 96.62 255 THR A N 1
ATOM 2088 C CA . THR A 1 255 ? 7.221 -2.388 18.772 1.00 96.62 255 THR A CA 1
ATOM 2089 C C . THR A 1 255 ? 6.508 -3.020 19.965 1.00 96.62 255 THR A C 1
ATOM 2091 O O . THR A 1 255 ? 5.287 -3.194 19.965 1.00 96.62 255 THR A O 1
ATOM 2094 N N . VAL A 1 256 ? 7.272 -3.385 20.989 1.00 97.00 256 VAL A N 1
ATOM 2095 C CA . VAL A 1 256 ? 6.758 -3.954 22.236 1.00 97.00 256 VAL A CA 1
ATOM 2096 C C . VAL A 1 256 ? 7.106 -3.018 23.375 1.00 97.00 256 VAL A C 1
ATOM 2098 O O . VAL A 1 256 ? 8.247 -2.570 23.507 1.00 97.00 256 VAL A O 1
ATOM 2101 N N . SER A 1 257 ? 6.129 -2.736 24.230 1.00 97.44 257 SER A N 1
ATOM 2102 C CA . SER A 1 257 ? 6.386 -1.936 25.416 1.00 97.44 257 SER A CA 1
ATOM 2103 C C . SER A 1 257 ? 7.310 -2.656 26.395 1.00 97.44 257 SER A C 1
ATOM 2105 O O . SER A 1 257 ? 7.148 -3.842 26.689 1.00 97.44 257 SER A O 1
ATOM 2107 N N . ASP A 1 258 ? 8.253 -1.918 26.968 1.00 96.44 258 ASP A N 1
ATOM 2108 C CA . ASP A 1 258 ? 9.107 -2.391 28.057 1.00 96.44 258 ASP A CA 1
ATOM 2109 C C . ASP A 1 258 ? 8.463 -2.209 29.445 1.00 96.44 258 ASP A C 1
ATOM 2111 O O . ASP A 1 258 ? 9.018 -2.680 30.442 1.00 96.44 258 ASP A O 1
ATOM 2115 N N . GLY A 1 259 ? 7.287 -1.572 29.515 1.00 96.69 259 GLY A N 1
ATOM 2116 C CA . GLY A 1 259 ? 6.603 -1.227 30.761 1.00 96.69 259 GLY A CA 1
ATOM 2117 C C . GLY A 1 259 ? 7.173 -0.008 31.485 1.00 96.69 259 GLY A C 1
ATOM 2118 O O . GLY A 1 259 ? 6.840 0.205 32.648 1.00 96.69 259 GLY A 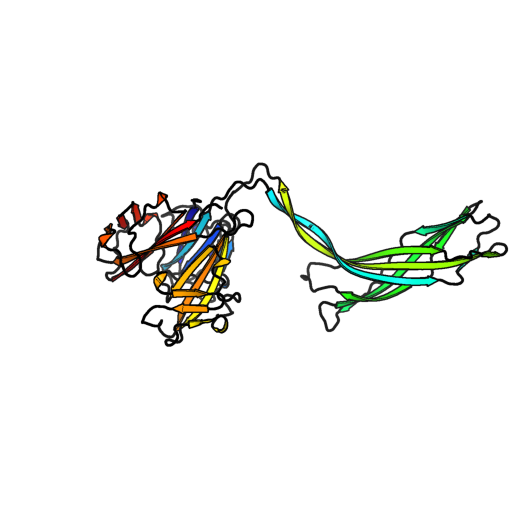O 1
ATOM 2119 N N . ILE A 1 260 ? 8.074 0.750 30.852 1.00 96.06 260 ILE A N 1
ATOM 2120 C CA . ILE A 1 260 ? 8.835 1.831 31.491 1.00 96.06 260 ILE A CA 1
ATOM 2121 C C . ILE A 1 260 ? 8.825 3.101 30.636 1.00 96.06 260 ILE A C 1
ATOM 2123 O O . ILE A 1 260 ? 8.594 4.192 31.163 1.00 96.06 260 ILE A O 1
ATOM 2127 N N . LYS A 1 261 ? 9.096 3.003 29.331 1.00 95.50 261 LYS A N 1
ATOM 2128 C CA . LYS A 1 261 ? 9.295 4.172 28.467 1.00 95.50 261 LYS A CA 1
ATOM 2129 C C . LYS A 1 261 ? 8.007 4.653 27.794 1.00 95.50 261 LYS A C 1
ATOM 2131 O O . LYS A 1 261 ? 7.095 3.890 27.473 1.00 95.50 261 LYS A O 1
ATOM 2136 N N . ARG A 1 262 ? 7.988 5.959 27.514 1.00 97.06 262 ARG A N 1
ATOM 2137 C CA . ARG A 1 262 ? 6.952 6.659 26.727 1.00 97.06 262 ARG A CA 1
ATOM 2138 C C . ARG A 1 262 ? 7.408 7.032 25.326 1.00 97.06 262 ARG A C 1
ATOM 2140 O O . ARG A 1 262 ? 6.587 7.432 24.511 1.00 97.06 262 ARG A O 1
ATOM 2147 N N . VAL A 1 263 ? 8.710 6.977 25.076 1.00 98.12 263 VAL A N 1
ATOM 2148 C CA . VAL A 1 263 ? 9.307 7.388 23.810 1.00 98.12 263 VAL A CA 1
ATOM 2149 C C . VAL A 1 263 ? 9.823 6.143 23.119 1.00 98.12 263 VAL A C 1
ATOM 2151 O O . VAL A 1 263 ? 10.601 5.398 23.709 1.00 98.12 263 VAL A O 1
ATOM 2154 N N . TYR A 1 264 ? 9.376 5.950 21.887 1.00 98.38 264 TYR A N 1
ATOM 2155 C CA . TYR A 1 264 ? 9.765 4.852 21.018 1.00 98.38 264 TYR A CA 1
ATOM 2156 C C . TYR A 1 264 ? 10.411 5.438 19.764 1.00 98.38 264 TYR A C 1
ATOM 2158 O O . TYR A 1 264 ? 9.956 6.469 19.252 1.00 98.38 264 TYR A O 1
ATOM 2166 N N . THR A 1 265 ? 11.489 4.818 19.298 1.00 98.38 265 THR A N 1
ATOM 2167 C CA . THR A 1 265 ? 12.247 5.265 18.120 1.00 98.38 265 THR A CA 1
ATOM 2168 C C . THR A 1 265 ? 12.334 4.158 17.073 1.00 98.38 265 THR A C 1
ATOM 2170 O O . THR A 1 265 ? 11.868 3.037 17.285 1.00 98.38 265 THR A O 1
ATOM 2173 N N . ASN A 1 266 ? 12.964 4.450 15.935 1.00 97.12 266 ASN A N 1
ATOM 2174 C CA . ASN A 1 266 ? 13.239 3.441 14.907 1.00 97.12 266 ASN A CA 1
ATOM 2175 C C . ASN A 1 266 ? 14.086 2.264 15.426 1.00 97.12 266 ASN A C 1
ATOM 2177 O O . ASN A 1 266 ? 13.996 1.172 14.882 1.00 97.12 266 ASN A O 1
ATOM 2181 N N . GLU A 1 267 ? 14.880 2.458 16.484 1.00 96.81 267 GLU A N 1
ATOM 2182 C CA . GLU A 1 267 ? 15.691 1.385 17.084 1.00 96.81 267 GLU A CA 1
ATOM 2183 C C . GLU A 1 267 ? 14.838 0.336 17.808 1.00 96.81 267 GLU A C 1
ATOM 2185 O O . GLU A 1 267 ? 15.282 -0.789 18.016 1.00 96.81 267 GLU A O 1
ATOM 2190 N N . ASP A 1 268 ? 13.609 0.700 18.171 1.00 97.44 268 ASP A N 1
ATOM 2191 C CA . ASP A 1 268 ? 12.672 -0.177 18.864 1.00 97.44 268 ASP A CA 1
ATOM 2192 C C . ASP A 1 268 ? 11.789 -0.989 17.902 1.00 97.44 268 ASP A C 1
ATOM 2194 O O . ASP A 1 268 ? 10.946 -1.766 18.359 1.00 97.44 268 ASP A O 1
ATOM 2198 N N . GLU A 1 269 ? 11.929 -0.792 16.587 1.00 96.75 269 GLU A N 1
ATOM 2199 C CA . GLU A 1 269 ? 11.118 -1.475 15.577 1.00 96.75 269 GLU A CA 1
ATOM 2200 C C . GLU A 1 269 ? 11.384 -2.988 15.569 1.00 96.75 269 GLU A C 1
ATOM 2202 O O . GLU A 1 269 ? 12.524 -3.456 15.514 1.00 96.75 269 GLU A O 1
ATOM 2207 N N . LEU A 1 270 ? 10.309 -3.774 15.553 1.00 93.62 270 LEU A N 1
ATOM 2208 C CA . LEU A 1 270 ? 10.358 -5.201 15.262 1.00 93.62 270 LEU A CA 1
ATOM 2209 C C . LEU A 1 270 ? 10.551 -5.406 13.758 1.00 93.62 270 LEU A C 1
ATOM 2211 O O . LEU A 1 270 ? 9.589 -5.400 12.984 1.00 93.62 270 LEU A O 1
ATOM 2215 N N . LEU A 1 271 ? 11.804 -5.633 13.359 1.00 89.88 271 LEU A N 1
ATOM 2216 C CA . LEU A 1 271 ? 12.202 -5.693 11.949 1.00 89.88 271 LEU A CA 1
ATOM 2217 C C . LEU A 1 271 ? 11.560 -6.835 11.135 1.00 89.88 271 LEU A C 1
ATOM 2219 O O . LEU A 1 271 ? 11.589 -6.823 9.906 1.00 89.88 271 LEU A O 1
ATOM 2223 N N . GLU A 1 272 ? 10.959 -7.818 11.806 1.00 86.25 272 GLU A N 1
ATOM 2224 C CA . GLU A 1 272 ? 10.200 -8.910 11.181 1.00 86.25 272 GLU A CA 1
ATOM 2225 C C . GLU A 1 272 ? 8.852 -8.461 10.579 1.00 86.25 272 GLU A C 1
ATOM 2227 O O . GLU A 1 272 ? 8.324 -9.118 9.678 1.00 86.25 272 GLU A O 1
ATOM 2232 N N . TYR A 1 273 ? 8.309 -7.321 11.024 1.00 86.50 273 TYR A N 1
ATOM 2233 C CA . TYR A 1 273 ? 7.022 -6.783 10.557 1.00 86.50 273 TYR A CA 1
ATOM 2234 C C . TYR A 1 273 ? 7.142 -5.543 9.664 1.00 86.50 273 TYR A C 1
ATOM 2236 O O . TYR A 1 273 ? 6.124 -5.059 9.154 1.00 86.50 273 TYR A O 1
ATOM 2244 N N . GLY A 1 274 ? 8.357 -5.028 9.477 1.00 83.81 274 GLY A N 1
ATOM 2245 C CA . GLY A 1 274 ? 8.646 -3.809 8.726 1.00 83.81 274 GLY A CA 1
ATOM 2246 C C . GLY A 1 274 ? 10.037 -3.270 9.049 1.00 83.81 274 GLY A C 1
ATOM 2247 O O . GLY A 1 274 ? 10.654 -3.687 10.015 1.00 83.81 274 GLY A O 1
ATOM 2248 N N . ASN A 1 275 ? 10.560 -2.379 8.217 1.00 90.00 275 ASN A N 1
ATOM 2249 C CA . ASN A 1 275 ? 11.861 -1.735 8.430 1.00 90.00 275 ASN A CA 1
ATOM 2250 C C . ASN A 1 275 ? 11.850 -0.273 7.963 1.00 90.00 275 ASN A C 1
ATOM 2252 O O . ASN A 1 275 ? 12.855 0.247 7.473 1.00 90.00 275 ASN A O 1
ATOM 2256 N N . LEU A 1 276 ? 10.675 0.353 8.025 1.00 91.06 276 LEU A N 1
ATOM 2257 C CA . LEU A 1 276 ? 10.451 1.711 7.530 1.00 91.06 276 LEU A CA 1
ATOM 2258 C C . LEU A 1 276 ? 10.521 2.747 8.653 1.00 91.06 276 LEU A C 1
ATOM 2260 O O . LEU A 1 276 ? 10.578 3.944 8.370 1.00 91.06 276 LEU A O 1
ATOM 2264 N N . GLY A 1 277 ? 10.535 2.303 9.911 1.00 94.25 277 GLY A N 1
ATOM 2265 C CA . GLY A 1 277 ? 10.525 3.174 11.067 1.00 94.25 277 GLY A CA 1
ATOM 2266 C C . GLY A 1 277 ? 9.240 3.989 11.198 1.00 94.25 277 GLY A C 1
ATOM 2267 O O . GLY A 1 277 ? 8.192 3.711 10.605 1.00 94.25 277 GLY A O 1
ATOM 2268 N N . ILE A 1 278 ? 9.343 5.022 12.025 1.00 97.69 278 ILE A N 1
ATOM 2269 C CA . ILE A 1 278 ? 8.285 5.980 12.320 1.00 97.69 278 ILE A CA 1
ATOM 2270 C C . ILE A 1 278 ? 8.343 7.093 11.262 1.00 97.69 278 ILE A C 1
ATOM 2272 O O . ILE A 1 278 ? 9.372 7.768 11.147 1.00 97.69 278 ILE A O 1
ATOM 2276 N N . PRO A 1 279 ? 7.265 7.309 10.490 1.00 96.12 279 PRO A N 1
ATOM 2277 C CA . PRO A 1 279 ? 7.287 8.184 9.324 1.00 96.12 279 PRO A CA 1
ATOM 2278 C C . PRO A 1 279 ? 7.322 9.661 9.713 1.00 96.12 279 PRO A C 1
ATOM 2280 O O . PRO A 1 279 ? 6.880 10.054 10.795 1.00 96.12 279 PRO A O 1
ATOM 2283 N N . ASN A 1 280 ? 7.740 10.507 8.773 1.00 96.69 280 ASN A N 1
ATOM 2284 C CA . ASN A 1 280 ? 7.470 11.934 8.855 1.00 96.69 280 ASN A CA 1
ATOM 2285 C C . ASN A 1 280 ? 5.954 12.193 8.661 1.00 96.69 280 ASN A C 1
ATOM 2287 O O . ASN A 1 280 ? 5.412 11.856 7.601 1.00 96.69 280 ASN A O 1
ATOM 2291 N N . PRO A 1 281 ? 5.248 12.812 9.634 1.00 95.38 281 PRO A N 1
ATOM 22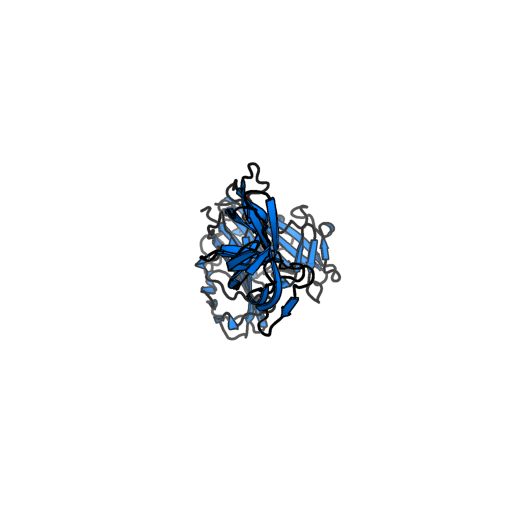92 C CA . PRO A 1 281 ? 3.821 13.123 9.518 1.00 95.38 281 PRO A CA 1
ATOM 2293 C C . PRO A 1 281 ? 3.447 13.969 8.297 1.00 95.38 281 PRO A C 1
ATOM 2295 O O . PRO A 1 281 ? 2.306 13.901 7.834 1.00 95.38 281 PRO A O 1
ATOM 2298 N N . ASP A 1 282 ? 4.380 14.758 7.758 1.00 94.31 282 ASP A N 1
ATOM 2299 C CA . ASP A 1 282 ? 4.158 15.600 6.583 1.00 94.31 282 ASP A CA 1
ATOM 2300 C C . ASP A 1 282 ? 4.130 14.799 5.272 1.00 94.31 282 ASP A C 1
ATOM 2302 O O . ASP A 1 282 ? 3.507 15.248 4.309 1.00 94.31 282 ASP A O 1
ATOM 2306 N N . GLU A 1 283 ? 4.625 13.562 5.259 1.00 93.75 283 GLU A N 1
ATOM 2307 C CA . GLU A 1 283 ? 4.686 12.709 4.061 1.00 93.75 283 GLU A CA 1
ATOM 2308 C C . GLU A 1 283 ? 3.578 11.648 3.966 1.00 93.75 283 GLU A C 1
ATOM 2310 O O . GLU A 1 283 ? 3.460 10.951 2.953 1.00 93.75 283 GLU A O 1
ATOM 2315 N N . ILE A 1 284 ? 2.744 11.544 5.001 1.00 95.06 284 ILE A N 1
ATOM 2316 C CA . ILE A 1 284 ? 1.636 10.584 5.105 1.00 95.06 284 ILE A CA 1
ATOM 2317 C C . ILE A 1 284 ? 0.282 11.301 5.144 1.00 95.06 284 ILE A C 1
ATOM 2319 O O . ILE A 1 284 ? 0.196 12.500 5.421 1.00 95.06 284 ILE A O 1
ATOM 2323 N N . SER A 1 285 ? -0.797 10.586 4.841 1.00 95.19 285 SER A N 1
ATOM 2324 C CA . SER A 1 285 ? -2.161 11.124 4.871 1.00 95.19 285 SER A CA 1
ATOM 2325 C C . SER A 1 285 ? -2.690 11.220 6.296 1.00 95.19 285 SER A C 1
ATOM 2327 O O . SER A 1 285 ? -3.175 12.281 6.686 1.00 95.19 285 SER A O 1
ATOM 2329 N N . PHE A 1 286 ? -2.589 10.127 7.055 1.00 94.75 286 PHE A N 1
ATOM 2330 C CA . PHE A 1 286 ? -2.922 10.042 8.478 1.00 94.75 286 PHE A CA 1
ATOM 2331 C C . PHE A 1 286 ? -2.341 8.758 9.094 1.00 94.75 286 PHE A C 1
ATOM 2333 O O . PHE A 1 286 ? -1.799 7.911 8.382 1.00 94.75 286 PHE A O 1
ATOM 2340 N N . PHE A 1 287 ? -2.454 8.624 10.415 1.00 95.25 287 PHE A N 1
ATOM 2341 C CA . PHE A 1 287 ? -2.013 7.455 11.172 1.00 95.25 287 PHE A CA 1
ATOM 2342 C C . PHE A 1 287 ? -3.012 7.077 12.266 1.00 95.25 287 PHE A C 1
ATOM 2344 O O . PHE A 1 287 ? -3.771 7.921 12.748 1.00 95.25 287 PHE A O 1
ATOM 2351 N N . ASN A 1 288 ? -2.956 5.811 12.668 1.00 95.25 288 ASN A N 1
ATOM 2352 C CA . ASN A 1 288 ? -3.664 5.226 13.793 1.00 95.25 288 ASN A CA 1
ATOM 2353 C C . ASN A 1 288 ? -2.639 4.589 14.731 1.00 95.25 288 ASN A C 1
ATOM 2355 O O . ASN A 1 288 ? -1.790 3.816 14.291 1.00 95.25 288 ASN A O 1
ATOM 2359 N N . LEU A 1 289 ? -2.724 4.893 16.024 1.00 95.94 289 LEU A N 1
ATOM 2360 C CA . LEU A 1 289 ? -1.928 4.215 17.040 1.00 95.94 289 LEU A CA 1
ATOM 2361 C C . LEU A 1 289 ? -2.806 3.203 17.768 1.00 95.94 289 LEU A C 1
ATOM 2363 O O . LEU A 1 289 ? -3.840 3.574 18.315 1.00 95.94 289 LEU A O 1
ATOM 2367 N N . TYR A 1 290 ? -2.363 1.957 17.821 1.00 94.88 290 TYR A N 1
ATOM 2368 C CA . TYR A 1 290 ? -2.960 0.893 18.614 1.00 94.88 290 TYR A CA 1
ATOM 2369 C C . TYR A 1 290 ? -1.990 0.514 19.728 1.00 94.88 290 TYR A C 1
ATOM 2371 O O . TYR A 1 290 ? -0.805 0.286 19.484 1.00 94.88 290 TYR A O 1
ATOM 2379 N N . ILE A 1 291 ? -2.494 0.453 20.956 1.00 94.81 291 ILE A N 1
ATOM 2380 C CA . ILE A 1 291 ? -1.749 -0.061 22.107 1.00 94.81 291 ILE A CA 1
ATOM 2381 C C . ILE A 1 291 ? -2.592 -1.169 22.704 1.00 94.81 291 ILE A C 1
ATOM 2383 O O . ILE A 1 291 ? -3.726 -0.914 23.111 1.00 94.81 291 ILE A O 1
ATOM 2387 N N . ASN A 1 292 ? -2.036 -2.382 22.739 1.00 91.19 292 ASN A N 1
ATOM 2388 C CA . ASN A 1 292 ? -2.758 -3.573 23.182 1.00 91.19 292 ASN A CA 1
ATOM 2389 C C . ASN A 1 292 ? -4.134 -3.680 22.495 1.00 91.19 292 ASN A C 1
ATOM 2391 O O . ASN A 1 292 ? -5.165 -3.796 23.155 1.00 91.19 292 ASN A O 1
ATOM 2395 N N . ASP A 1 293 ? -4.123 -3.521 21.167 1.00 86.12 293 ASP A N 1
ATOM 2396 C CA . ASP A 1 293 ? -5.271 -3.655 20.257 1.00 86.12 293 ASP A CA 1
ATOM 2397 C C . ASP A 1 293 ? -6.365 -2.586 20.390 1.00 86.12 293 ASP A C 1
ATOM 2399 O O . ASP A 1 293 ? -7.333 -2.569 19.632 1.00 86.12 293 ASP A O 1
ATOM 2403 N N . VAL A 1 294 ? -6.190 -1.623 21.297 1.00 90.56 294 VAL A N 1
ATOM 2404 C CA . VAL A 1 294 ? -7.112 -0.500 21.465 1.00 90.56 294 VAL A CA 1
ATOM 2405 C C . VAL A 1 294 ? -6.591 0.715 20.706 1.00 90.56 294 VAL A C 1
ATOM 2407 O O . VAL A 1 294 ? -5.479 1.195 20.960 1.00 90.56 294 VAL A O 1
ATOM 2410 N N . LEU A 1 295 ? -7.420 1.234 19.795 1.00 92.44 295 LEU A N 1
ATOM 2411 C CA . LEU A 1 295 ? -7.169 2.485 19.080 1.00 92.44 295 LEU A CA 1
ATOM 2412 C C . LEU A 1 295 ? -7.021 3.637 20.081 1.00 92.44 295 LEU A C 1
ATOM 2414 O O . LEU A 1 295 ? -7.924 3.917 20.867 1.00 92.44 295 LEU A O 1
ATOM 2418 N N . GLN A 1 296 ? -5.882 4.316 20.037 1.00 93.75 296 GLN A N 1
ATOM 2419 C CA . GLN A 1 296 ? -5.565 5.411 20.940 1.00 93.75 296 GLN A CA 1
ATOM 2420 C C . GLN A 1 296 ? -6.084 6.749 20.395 1.00 93.75 296 GLN A C 1
ATOM 2422 O O . GLN A 1 296 ? -5.845 7.074 19.224 1.00 93.75 296 GLN A O 1
ATOM 2427 N N . PRO A 1 297 ? -6.734 7.574 21.239 1.00 92.38 297 PRO A N 1
ATOM 2428 C CA . PRO A 1 297 ? -7.077 8.948 20.900 1.00 92.38 297 PRO A CA 1
ATOM 2429 C C . PRO A 1 297 ? -5.858 9.767 20.476 1.00 92.38 297 PRO A C 1
ATOM 2431 O O . PRO A 1 297 ? -4.776 9.640 21.047 1.00 92.38 297 PRO A O 1
ATOM 2434 N N . ARG A 1 298 ? -6.039 10.679 19.516 1.00 88.94 298 ARG A N 1
ATOM 2435 C CA . ARG A 1 298 ? -4.944 11.504 18.972 1.00 88.94 298 ARG A CA 1
ATOM 2436 C C . ARG A 1 298 ? -4.249 12.386 20.018 1.00 88.94 298 ARG A C 1
ATOM 2438 O O . ARG A 1 298 ? -3.074 12.689 19.860 1.00 88.94 298 ARG A O 1
ATOM 2445 N N . ASN A 1 299 ? -4.946 12.768 21.089 1.00 91.00 299 ASN A N 1
ATOM 2446 C CA . ASN A 1 299 ? -4.366 13.548 22.189 1.00 91.00 299 ASN A CA 1
ATOM 2447 C C . ASN A 1 299 ? -3.389 12.733 23.055 1.00 91.00 299 ASN A C 1
ATOM 2449 O O . ASN A 1 299 ? -2.588 13.320 23.776 1.00 91.00 299 ASN A O 1
ATOM 2453 N N . ASN A 1 300 ? -3.421 11.398 22.973 1.00 94.31 300 ASN A N 1
ATOM 2454 C CA . ASN A 1 300 ? -2.610 10.523 23.821 1.00 94.31 300 ASN A CA 1
ATOM 2455 C C . ASN A 1 300 ? -1.185 10.332 23.302 1.00 94.31 300 ASN A C 1
ATOM 2457 O O . ASN A 1 300 ? -0.378 9.688 23.971 1.00 94.31 300 ASN A O 1
ATOM 2461 N N . TYR A 1 301 ? -0.853 10.849 22.119 1.00 96.25 301 TYR A N 1
ATOM 2462 C CA . TYR A 1 301 ? 0.461 10.641 21.530 1.00 96.25 301 TYR A CA 1
ATOM 2463 C C . TYR A 1 301 ? 0.858 11.743 20.548 1.00 96.25 301 TYR A C 1
ATOM 2465 O O . TYR A 1 301 ? 0.032 12.452 19.978 1.00 96.25 301 TYR A O 1
ATOM 2473 N N . LYS A 1 302 ? 2.165 11.860 20.327 1.00 97.25 302 LYS A N 1
ATOM 2474 C CA . LYS A 1 302 ? 2.779 12.711 19.311 1.00 97.25 302 LYS A CA 1
ATOM 2475 C C . LYS A 1 302 ? 3.672 11.858 18.418 1.00 97.25 302 LYS A C 1
ATOM 2477 O O . LYS A 1 302 ? 4.473 11.074 18.924 1.00 97.25 302 LYS A O 1
ATOM 2482 N N . VAL A 1 303 ? 3.551 12.047 17.108 1.00 97.81 303 VAL A N 1
ATOM 2483 C CA . VAL A 1 303 ? 4.419 11.425 16.102 1.00 97.81 303 VAL A CA 1
ATOM 2484 C C . VAL A 1 303 ? 5.283 12.508 15.471 1.00 97.81 303 VAL A C 1
ATOM 2486 O O . VAL A 1 303 ? 4.779 13.556 15.074 1.00 97.81 303 VAL A O 1
ATOM 2489 N N . GLU A 1 304 ? 6.578 12.244 15.397 1.00 97.81 304 GLU A N 1
ATOM 2490 C CA . GLU A 1 304 ? 7.589 12.994 14.658 1.00 97.81 304 GLU A CA 1
ATOM 2491 C C . GLU A 1 304 ? 8.426 11.982 13.867 1.00 97.81 304 GLU A C 1
ATOM 2493 O O . GLU A 1 304 ? 8.425 10.792 14.186 1.00 97.81 304 GLU A O 1
ATOM 2498 N N . GLU A 1 305 ? 9.144 12.434 12.839 1.00 97.88 305 GLU A N 1
ATOM 2499 C CA . GLU A 1 305 ? 10.014 11.543 12.066 1.00 97.88 305 GLU A CA 1
ATOM 2500 C C . GLU A 1 305 ? 10.993 10.805 12.995 1.00 97.88 305 GLU A C 1
ATOM 2502 O O . GLU A 1 305 ? 11.724 11.422 13.773 1.00 97.88 305 GLU A O 1
ATOM 2507 N N . GLY A 1 306 ? 10.954 9.471 12.957 1.00 97.81 306 GLY A N 1
ATOM 2508 C CA . GLY A 1 306 ? 11.775 8.607 13.801 1.00 97.81 306 GLY A CA 1
ATOM 2509 C C . GLY A 1 306 ? 11.391 8.542 15.284 1.00 97.81 306 GLY A C 1
ATOM 2510 O O . GLY A 1 306 ? 12.130 7.925 16.057 1.00 97.81 306 GLY A O 1
ATOM 2511 N N . ARG A 1 307 ? 10.280 9.164 15.716 1.00 98.44 307 ARG A N 1
ATOM 2512 C CA . ARG A 1 307 ? 9.917 9.258 17.140 1.00 98.44 307 ARG A CA 1
ATOM 2513 C C . ARG A 1 307 ? 8.409 9.243 17.411 1.00 98.44 307 ARG A C 1
ATOM 2515 O O . ARG A 1 307 ? 7.672 10.129 16.989 1.00 98.44 307 ARG A O 1
ATOM 2522 N N . LEU A 1 308 ? 7.972 8.309 18.253 1.00 98.50 308 LEU A N 1
ATOM 2523 C CA . LEU A 1 308 ? 6.630 8.239 18.834 1.00 98.50 308 LEU A CA 1
ATOM 2524 C C . LEU A 1 308 ? 6.727 8.561 20.327 1.00 98.50 308 LEU A C 1
ATOM 2526 O O . LEU A 1 308 ? 7.507 7.946 21.045 1.00 98.50 308 LEU A O 1
ATOM 2530 N N . THR A 1 309 ? 5.942 9.524 20.807 1.00 98.38 309 THR A N 1
ATOM 2531 C CA . THR A 1 309 ? 5.889 9.912 22.225 1.00 98.38 309 THR A CA 1
ATOM 2532 C C . THR A 1 309 ? 4.478 9.735 22.764 1.00 98.38 309 THR A C 1
ATOM 2534 O O . THR A 1 309 ? 3.555 10.373 22.267 1.00 98.38 309 THR A O 1
ATOM 2537 N N . LEU A 1 310 ? 4.313 8.911 23.796 1.00 97.94 310 LEU A N 1
ATOM 2538 C CA . LEU A 1 310 ? 3.065 8.761 24.542 1.00 97.94 310 LEU A CA 1
ATOM 2539 C C . LEU A 1 310 ? 2.919 9.917 25.541 1.00 97.94 310 LEU A C 1
ATOM 2541 O O . LEU A 1 310 ? 3.835 10.198 26.315 1.00 97.94 310 LEU A O 1
ATOM 2545 N N . LEU A 1 311 ? 1.772 10.591 25.499 1.00 96.25 311 LEU A N 1
ATOM 2546 C CA . LEU A 1 311 ? 1.444 11.785 26.289 1.00 96.25 311 LEU A CA 1
ATOM 2547 C C . LEU A 1 311 ? 0.552 11.480 27.500 1.00 96.25 311 LEU A C 1
ATOM 2549 O O . LEU A 1 311 ? 0.226 12.382 28.265 1.00 96.25 311 LEU A O 1
ATOM 2553 N N . THR A 1 312 ? 0.156 10.221 27.673 1.00 92.44 312 THR A N 1
ATOM 2554 C CA . THR A 1 312 ? -0.590 9.739 28.840 1.00 92.44 312 THR A CA 1
ATOM 2555 C C . THR A 1 312 ? 0.264 9.796 30.107 1.00 92.44 312 THR A C 1
ATOM 2557 O O . THR A 1 312 ? 1.490 9.881 30.026 1.00 92.44 312 THR A O 1
ATOM 2560 N N . GLU A 1 313 ? -0.368 9.710 31.281 1.00 89.75 313 GLU A N 1
ATOM 2561 C CA . GLU A 1 313 ? 0.327 9.536 32.568 1.00 89.75 313 GLU A CA 1
ATOM 2562 C C . GLU A 1 313 ? 0.737 8.088 32.836 1.00 89.75 313 GLU A C 1
ATOM 2564 O O . GLU A 1 313 ? 1.718 7.859 33.532 1.00 89.75 313 GLU A O 1
ATOM 2569 N N . ASP A 1 314 ? 0.063 7.106 32.243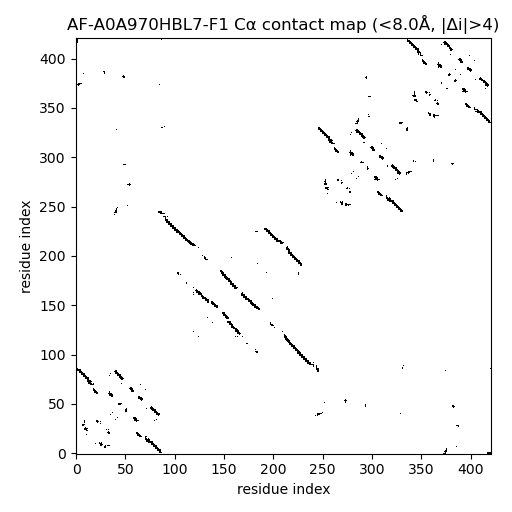 1.00 91.25 314 ASP A N 1
ATOM 2570 C CA . ASP A 1 314 ? 0.416 5.689 32.362 1.00 91.25 314 ASP A CA 1
ATOM 2571 C C . ASP A 1 314 ? 1.252 5.234 31.170 1.00 91.25 314 ASP A C 1
ATOM 2573 O O . ASP A 1 314 ? 1.140 5.793 30.074 1.00 91.25 314 ASP A O 1
ATOM 2577 N N . VAL A 1 315 ? 2.132 4.257 31.385 1.00 94.31 315 VAL A N 1
ATOM 2578 C CA . VAL A 1 315 ? 2.860 3.573 30.306 1.00 94.31 315 VAL A CA 1
ATOM 2579 C C . VAL A 1 315 ? 2.164 2.256 29.973 1.00 94.31 315 VAL A C 1
ATOM 2581 O O . VAL A 1 315 ? 1.569 1.652 30.870 1.00 94.31 315 VAL A O 1
ATOM 2584 N N . PRO A 1 316 ? 2.229 1.779 28.718 1.00 96.06 316 PRO A N 1
ATOM 2585 C CA . PRO A 1 316 ? 1.685 0.470 28.379 1.00 96.06 316 PRO A CA 1
ATOM 2586 C C . PRO A 1 316 ? 2.360 -0.627 29.206 1.00 96.06 316 PRO A C 1
ATOM 2588 O O . PRO A 1 316 ? 3.514 -0.488 29.611 1.00 96.06 316 PRO A O 1
ATOM 2591 N N . LEU A 1 317 ? 1.646 -1.721 29.470 1.00 96.38 317 LEU A N 1
ATOM 2592 C CA . LEU A 1 317 ? 2.206 -2.831 30.235 1.00 96.38 317 LEU A CA 1
ATOM 2593 C C . LEU A 1 317 ? 3.380 -3.458 29.482 1.00 96.38 317 LEU A C 1
ATOM 2595 O O . LEU A 1 317 ? 3.386 -3.541 28.255 1.00 96.38 317 LEU A O 1
ATOM 2599 N N . LYS A 1 318 ? 4.374 -3.951 30.226 1.00 97.25 318 LYS A N 1
ATOM 2600 C CA . LYS A 1 318 ? 5.500 -4.673 29.630 1.00 97.25 318 LYS A CA 1
ATOM 2601 C C . LYS A 1 318 ? 4.989 -5.847 28.793 1.00 97.25 318 LYS A C 1
ATOM 2603 O O . LYS A 1 318 ? 4.238 -6.679 29.294 1.00 97.25 318 LYS A O 1
ATOM 2608 N N . GLY A 1 319 ? 5.453 -5.936 27.552 1.00 95.75 319 GLY A N 1
ATOM 2609 C CA . GLY A 1 319 ? 5.021 -6.953 26.597 1.00 95.75 319 GLY A CA 1
ATOM 2610 C C . GLY A 1 319 ? 3.819 -6.544 25.745 1.00 95.75 319 GLY A C 1
ATOM 2611 O O . GLY A 1 319 ? 3.522 -7.246 24.784 1.00 95.75 319 GLY A O 1
ATOM 2612 N N . SER A 1 320 ? 3.143 -5.427 26.041 1.00 95.19 320 SER A N 1
ATOM 2613 C CA . SER A 1 320 ? 2.022 -4.966 25.220 1.00 95.19 320 SER A CA 1
ATOM 2614 C C . SER A 1 320 ? 2.498 -4.541 23.827 1.00 95.19 320 SER A C 1
ATOM 2616 O O . SER A 1 320 ? 3.465 -3.774 23.728 1.00 95.19 320 SER A O 1
ATOM 2618 N N . PRO A 1 321 ? 1.818 -4.989 22.755 1.00 94.62 321 PRO A N 1
ATOM 2619 C CA . PRO A 1 321 ? 2.126 -4.559 21.402 1.00 94.62 321 PRO A CA 1
ATOM 2620 C C . PRO A 1 321 ? 1.734 -3.093 21.207 1.00 94.62 321 PRO A C 1
ATOM 2622 O O . PRO A 1 321 ? 0.698 -2.629 21.697 1.00 94.62 321 PRO A O 1
ATOM 2625 N N . ILE A 1 322 ? 2.577 -2.372 20.476 1.00 96.50 322 ILE A N 1
ATOM 2626 C CA . ILE A 1 322 ? 2.350 -0.996 20.050 1.00 96.50 322 ILE A CA 1
ATOM 2627 C C . ILE A 1 322 ? 2.492 -0.976 18.533 1.00 96.50 322 ILE A C 1
ATOM 2629 O O . ILE A 1 322 ? 3.566 -1.260 17.999 1.00 96.50 322 ILE A O 1
ATOM 2633 N N . ILE A 1 323 ? 1.403 -0.637 17.849 1.00 95.81 323 ILE A N 1
ATOM 2634 C CA . ILE A 1 323 ? 1.333 -0.614 16.390 1.00 95.81 323 ILE A CA 1
ATOM 2635 C C . ILE A 1 323 ? 0.944 0.791 15.954 1.00 95.81 323 ILE A C 1
ATOM 2637 O O . ILE A 1 323 ? -0.143 1.271 16.271 1.00 95.81 323 ILE A O 1
ATOM 2641 N N . LEU A 1 324 ? 1.826 1.454 15.216 1.00 96.94 324 LEU A N 1
ATOM 2642 C CA . LEU A 1 324 ? 1.521 2.703 14.530 1.00 96.94 324 LEU A CA 1
ATOM 2643 C C . LEU A 1 324 ? 1.262 2.382 13.057 1.00 96.94 324 LEU A C 1
ATOM 2645 O O . LEU A 1 324 ? 2.203 2.220 12.285 1.00 96.94 324 LEU A O 1
ATOM 2649 N N . GLU A 1 325 ? -0.009 2.287 12.677 1.00 95.31 325 GLU A N 1
ATOM 2650 C CA . GLU A 1 325 ? -0.442 2.184 11.281 1.00 95.31 325 GLU A CA 1
ATOM 2651 C C . GLU A 1 325 ? -0.410 3.579 10.652 1.00 95.31 325 GLU A C 1
ATOM 2653 O O . GLU A 1 325 ? -0.893 4.548 11.239 1.00 95.31 325 GLU A O 1
ATOM 2658 N N . TYR A 1 326 ? 0.138 3.705 9.449 1.00 94.88 326 TYR A N 1
ATOM 2659 C CA . TYR A 1 326 ? 0.125 4.960 8.708 1.00 94.88 326 TYR A CA 1
ATOM 2660 C C . TYR A 1 326 ? -0.177 4.732 7.235 1.00 94.88 326 TYR A C 1
ATOM 2662 O O . TYR A 1 326 ? 0.298 3.790 6.600 1.00 94.88 326 TYR A O 1
ATOM 2670 N N . LEU A 1 327 ? -1.001 5.627 6.698 1.00 94.00 327 LEU A N 1
ATOM 2671 C CA . LEU A 1 327 ? -1.553 5.532 5.357 1.00 94.00 327 LEU A CA 1
ATOM 2672 C C . LEU A 1 327 ? -1.074 6.713 4.527 1.00 94.00 327 LEU A C 1
ATOM 2674 O O . LEU A 1 327 ? -1.127 7.861 4.969 1.00 94.00 327 LEU A O 1
ATOM 2678 N N . LYS A 1 328 ? -0.632 6.433 3.305 1.00 93.94 328 LYS A N 1
ATOM 2679 C CA . LYS A 1 328 ? -0.243 7.420 2.302 1.00 93.94 328 LYS A CA 1
ATOM 2680 C C . LYS A 1 328 ? -1.151 7.273 1.094 1.00 93.94 328 LYS A C 1
ATOM 2682 O O . LYS A 1 328 ? -1.051 6.310 0.344 1.00 93.94 328 LYS A O 1
ATOM 2687 N N . ILE A 1 329 ? -2.044 8.233 0.912 1.00 91.94 329 ILE A N 1
ATOM 2688 C CA . ILE A 1 329 ? -3.017 8.248 -0.175 1.00 91.94 329 ILE A CA 1
ATOM 2689 C C . ILE A 1 329 ? -2.691 9.431 -1.077 1.00 91.94 329 ILE A C 1
ATOM 2691 O O . ILE A 1 329 ? -2.594 10.576 -0.622 1.00 91.94 329 ILE A O 1
ATOM 2695 N N . CYS A 1 330 ? -2.526 9.154 -2.367 1.00 86.25 330 CYS A N 1
ATOM 2696 C CA . CYS A 1 330 ? -2.186 10.165 -3.355 1.00 86.25 330 CYS A CA 1
ATOM 2697 C C . CYS A 1 330 ? -3.257 10.254 -4.444 1.00 86.25 330 CYS A C 1
ATOM 2699 O O . CYS A 1 330 ? -3.727 9.241 -4.953 1.00 86.25 330 CYS A O 1
ATOM 2701 N N . ASN A 1 331 ? -3.579 11.477 -4.862 1.00 84.06 331 ASN A N 1
ATOM 2702 C CA . ASN A 1 331 ? -4.364 11.748 -6.063 1.00 84.06 331 ASN A CA 1
ATOM 2703 C C . ASN A 1 331 ? -3.459 12.410 -7.102 1.00 84.06 331 ASN A C 1
ATOM 2705 O O . ASN A 1 331 ? -2.877 13.454 -6.825 1.00 84.06 331 ASN A O 1
ATOM 2709 N N . ASN A 1 332 ? -3.283 11.790 -8.272 1.00 75.94 332 ASN A N 1
ATOM 2710 C CA . ASN A 1 332 ? -2.408 12.293 -9.342 1.00 75.94 332 ASN A CA 1
ATOM 2711 C C . ASN A 1 332 ? -0.985 12.682 -8.874 1.00 75.94 332 ASN A C 1
ATOM 2713 O O . ASN A 1 332 ? -0.379 13.620 -9.383 1.00 75.94 332 ASN A O 1
ATOM 2717 N N . GLY A 1 333 ? -0.438 11.948 -7.896 1.00 78.06 333 GLY A N 1
ATOM 2718 C CA . GLY A 1 333 ? 0.888 12.201 -7.313 1.00 78.06 333 GLY A CA 1
ATOM 2719 C C . GLY A 1 333 ? 0.919 13.247 -6.192 1.00 78.06 333 GLY A C 1
ATOM 2720 O O . GLY A 1 333 ? 1.949 13.392 -5.540 1.00 78.06 333 GLY A O 1
ATOM 2721 N N . GLN A 1 334 ? -0.192 13.932 -5.917 1.00 85.50 334 GLN A N 1
ATOM 2722 C CA . GLN A 1 334 ? -0.329 14.841 -4.784 1.00 85.50 334 GLN A CA 1
ATOM 2723 C C . GLN A 1 334 ? -0.796 14.078 -3.541 1.00 85.50 334 GLN A C 1
ATOM 2725 O O . GLN A 1 334 ? -1.774 13.332 -3.592 1.00 85.50 334 GLN A O 1
ATOM 2730 N N . LEU A 1 335 ? -0.102 14.269 -2.417 1.00 90.44 335 LEU A N 1
ATOM 2731 C CA . LEU A 1 335 ? -0.498 13.710 -1.126 1.00 90.44 335 LEU A CA 1
ATOM 2732 C C . LEU A 1 335 ? -1.816 14.333 -0.658 1.00 90.44 335 LEU A C 1
ATOM 2734 O O . LEU A 1 335 ? -1.929 15.555 -0.559 1.00 90.44 335 LEU A O 1
ATOM 2738 N N . LEU A 1 336 ? -2.786 13.490 -0.315 1.00 91.31 336 LEU A N 1
ATOM 2739 C CA . LEU A 1 336 ? -4.026 13.930 0.308 1.00 91.31 336 LEU A CA 1
ATOM 2740 C C . LEU A 1 336 ? -3.876 13.883 1.823 1.00 91.31 336 LEU A C 1
ATOM 2742 O O . LEU A 1 336 ? -3.721 12.807 2.398 1.00 91.31 336 LEU A O 1
ATOM 2746 N N . LYS A 1 337 ? -3.930 15.040 2.482 1.00 92.81 337 LYS A N 1
ATOM 2747 C CA . LYS A 1 337 ? -3.972 15.100 3.946 1.00 92.81 337 LYS A CA 1
ATOM 2748 C C . LYS A 1 337 ? -5.361 14.739 4.454 1.00 92.81 337 LYS A C 1
ATOM 2750 O O . LYS A 1 337 ? -6.366 15.188 3.898 1.00 92.81 337 LYS A O 1
ATOM 2755 N N . ALA A 1 338 ? -5.392 13.951 5.524 1.00 92.88 338 ALA A N 1
ATOM 2756 C CA . ALA A 1 338 ? -6.613 13.629 6.238 1.00 92.88 338 ALA A CA 1
ATOM 2757 C C . ALA A 1 338 ? -6.661 14.368 7.577 1.00 92.88 338 ALA A C 1
ATOM 2759 O O . ALA A 1 338 ? -5.725 14.308 8.377 1.00 92.88 338 ALA A O 1
ATOM 2760 N N . ASP A 1 339 ? -7.790 15.018 7.839 1.00 92.62 339 ASP A N 1
ATOM 2761 C CA . ASP A 1 339 ? -8.157 15.392 9.198 1.00 92.62 339 ASP A CA 1
ATOM 2762 C C . ASP A 1 339 ? -8.860 14.181 9.831 1.00 92.62 339 ASP A C 1
ATOM 2764 O O . ASP A 1 339 ? -9.778 13.610 9.244 1.00 92.62 339 ASP A O 1
ATOM 2768 N N . VAL A 1 340 ? -8.414 13.762 11.015 1.00 93.69 340 VAL A N 1
ATOM 2769 C CA . VAL A 1 340 ? -8.993 12.632 11.759 1.00 93.69 340 VAL A CA 1
ATOM 2770 C C . VAL A 1 340 ? -9.550 13.153 13.070 1.00 93.69 340 VAL A C 1
ATOM 2772 O O . VAL A 1 340 ? -8.856 13.876 13.791 1.00 93.69 340 VAL A O 1
ATOM 2775 N N . TYR A 1 341 ? -10.790 12.779 13.365 1.00 94.19 341 TYR A N 1
ATOM 2776 C CA . TYR A 1 341 ? -11.464 13.098 14.617 1.00 94.19 341 TYR A CA 1
ATOM 2777 C C . TYR A 1 341 ? -12.015 11.826 15.258 1.00 94.19 341 TYR A C 1
ATOM 2779 O O . TYR A 1 341 ? -12.501 10.939 14.560 1.00 94.19 341 TYR A O 1
ATOM 2787 N N . HIS A 1 342 ? -11.961 11.756 16.585 1.00 95.00 342 HIS A N 1
ATOM 2788 C CA . HIS A 1 342 ? -12.502 10.651 17.363 1.00 95.00 342 HIS A CA 1
ATOM 2789 C C . HIS A 1 342 ? -13.528 11.188 18.354 1.00 95.00 342 HIS A C 1
ATOM 2791 O O . HIS A 1 342 ? -13.198 12.030 19.185 1.00 95.00 342 HIS A O 1
ATOM 2797 N N . TYR A 1 343 ? -14.746 10.662 18.290 1.00 96.81 343 TYR A N 1
ATOM 2798 C CA . TYR A 1 343 ? -15.671 10.712 19.414 1.00 96.81 343 TYR A CA 1
ATOM 2799 C C . TYR A 1 343 ? -15.363 9.508 20.309 1.00 96.81 343 TYR A C 1
ATOM 2801 O O . TYR A 1 343 ? -15.395 8.369 19.840 1.00 96.81 343 TYR A O 1
ATOM 2809 N N . ASN A 1 344 ? -15.039 9.753 21.578 1.00 96.69 344 ASN A N 1
ATOM 2810 C CA . ASN A 1 344 ? -14.696 8.702 22.535 1.00 96.69 344 ASN A CA 1
ATOM 2811 C C . ASN A 1 344 ? -15.690 8.709 23.692 1.00 96.69 344 ASN A C 1
ATOM 2813 O O . ASN A 1 344 ? -16.001 9.764 24.240 1.00 96.69 344 ASN A O 1
ATOM 2817 N N . THR A 1 345 ? -16.168 7.532 24.076 1.00 96.62 345 THR A N 1
ATOM 2818 C CA . THR A 1 345 ? -17.020 7.335 25.249 1.00 96.62 345 THR A CA 1
ATOM 2819 C C . THR A 1 345 ? -16.752 5.968 25.881 1.00 96.62 345 THR A C 1
ATOM 2821 O O . THR A 1 345 ? -15.965 5.171 25.370 1.00 96.62 345 THR A O 1
ATOM 2824 N N . VAL A 1 346 ? -17.401 5.692 27.007 1.00 96.69 346 VAL A N 1
ATOM 2825 C CA . VAL A 1 346 ? -17.399 4.382 27.664 1.00 96.69 346 VAL A CA 1
ATOM 2826 C C . VAL A 1 346 ? -18.796 3.790 27.627 1.00 96.69 346 VAL A C 1
ATOM 2828 O O . VAL A 1 346 ? -19.795 4.505 27.725 1.00 96.69 346 VAL A O 1
ATOM 2831 N N . ALA A 1 347 ? -18.874 2.472 27.501 1.00 96.81 347 ALA A N 1
ATOM 2832 C CA . ALA A 1 347 ? -20.135 1.757 27.518 1.00 96.81 347 ALA A CA 1
ATOM 2833 C C . ALA A 1 347 ? -20.871 1.951 28.855 1.00 96.81 347 ALA A C 1
ATOM 2835 O O . ALA A 1 347 ? -20.312 1.694 29.921 1.00 96.81 347 ALA A O 1
ATOM 2836 N N . LYS A 1 348 ? -22.142 2.369 28.795 1.00 94.75 348 LYS A N 1
ATOM 2837 C CA . LYS A 1 348 ? -23.002 2.632 29.973 1.00 94.75 348 LYS A CA 1
ATOM 2838 C C . LYS A 1 348 ? -24.266 1.766 29.971 1.00 94.75 348 LYS A C 1
ATOM 2840 O O . LYS A 1 348 ? -25.358 2.266 30.227 1.00 94.75 348 LYS A O 1
ATOM 2845 N N . ASN A 1 349 ? -24.126 0.495 29.578 1.00 92.69 349 ASN A N 1
ATOM 2846 C CA . ASN A 1 349 ? -25.226 -0.473 29.467 1.00 92.69 349 ASN A CA 1
ATOM 2847 C C . ASN A 1 349 ? -26.461 0.085 28.720 1.00 92.69 349 ASN A C 1
ATOM 2849 O O . ASN A 1 349 ? -27.610 -0.079 29.130 1.00 92.69 349 ASN A O 1
ATOM 2853 N N . LYS A 1 350 ? -26.210 0.810 27.624 1.00 95.50 350 LYS A N 1
ATOM 2854 C CA . LYS A 1 350 ? -27.231 1.454 26.792 1.00 95.50 350 LYS A CA 1
ATOM 2855 C C . LYS A 1 350 ? -26.879 1.346 25.313 1.00 95.50 350 LYS A C 1
ATOM 2857 O O . LYS A 1 350 ? -25.717 1.155 24.956 1.00 95.50 350 LYS A O 1
ATOM 2862 N N . ARG A 1 351 ? -27.896 1.497 24.460 1.00 96.25 351 ARG A N 1
ATOM 2863 C CA . ARG A 1 351 ? -27.760 1.446 22.992 1.00 96.25 351 ARG A CA 1
ATOM 2864 C C . ARG A 1 351 ? -27.455 2.794 22.365 1.00 96.25 351 ARG A C 1
ATOM 2866 O O . ARG A 1 351 ? -26.806 2.839 21.331 1.00 96.25 351 ARG A O 1
ATOM 2873 N N . VAL A 1 352 ? -27.954 3.868 22.971 1.00 97.94 352 VAL A N 1
ATOM 2874 C CA . VAL A 1 352 ? -27.908 5.209 22.390 1.00 97.94 352 VAL A CA 1
ATOM 2875 C C . VAL A 1 352 ? -26.902 6.065 23.143 1.00 97.94 352 VAL A C 1
ATOM 2877 O O . VAL A 1 352 ? -27.018 6.261 24.356 1.00 97.94 352 VAL A O 1
ATOM 2880 N N . TYR A 1 353 ? -25.938 6.586 22.398 1.00 98.31 353 TYR A N 1
ATOM 2881 C CA . TYR A 1 353 ? -24.912 7.510 22.857 1.00 98.31 353 TYR A CA 1
ATOM 2882 C C . TYR A 1 353 ? -25.110 8.854 22.169 1.00 98.31 353 TYR A C 1
ATOM 2884 O O . TYR A 1 353 ? -25.506 8.917 21.003 1.00 98.31 353 TYR A O 1
ATOM 2892 N N . THR A 1 354 ? -24.859 9.926 22.911 1.00 98.19 354 THR A N 1
ATOM 2893 C CA . THR A 1 354 ? -25.056 11.303 22.447 1.00 98.19 354 THR A CA 1
ATOM 2894 C C . THR A 1 354 ? -23.813 12.144 22.709 1.00 98.19 354 THR A C 1
ATOM 2896 O O . THR A 1 354 ? -22.843 11.679 23.312 1.00 98.19 354 THR A O 1
ATOM 2899 N N . ASN A 1 355 ? -23.841 13.411 22.303 1.00 97.88 355 ASN A N 1
ATOM 2900 C CA . ASN A 1 355 ? -22.764 14.360 22.601 1.00 97.88 355 ASN A CA 1
ATOM 2901 C C . ASN A 1 355 ? -22.475 14.490 24.106 1.00 97.88 355 ASN A C 1
ATOM 2903 O O . ASN A 1 355 ? -21.336 14.732 24.483 1.00 97.88 355 ASN A O 1
ATOM 2907 N N . GLU A 1 356 ? -23.474 14.281 24.968 1.00 97.31 356 GLU A N 1
ATOM 2908 C CA . GLU A 1 356 ? -23.314 14.343 26.429 1.00 97.31 356 GLU A CA 1
ATOM 2909 C C . GLU A 1 356 ? -22.475 13.189 26.995 1.00 97.31 356 GLU A C 1
ATOM 2911 O O . GLU A 1 356 ? -21.989 13.259 28.122 1.00 97.31 356 GLU A O 1
ATOM 2916 N N . ASP A 1 357 ? -22.310 12.110 26.230 1.00 97.50 357 ASP A N 1
ATOM 2917 C CA . ASP A 1 357 ? -21.502 10.966 26.634 1.00 97.50 357 ASP A CA 1
ATOM 2918 C C . ASP A 1 357 ? -20.025 11.098 26.243 1.00 97.50 357 ASP A C 1
ATOM 2920 O O . ASP A 1 357 ? -19.239 10.233 26.630 1.00 97.50 357 ASP A O 1
ATOM 2924 N N . GLU A 1 358 ? -19.641 12.134 25.488 1.00 97.00 358 GLU A N 1
ATOM 2925 C CA . GLU A 1 358 ? -18.258 12.323 25.042 1.00 97.00 358 GLU A CA 1
ATOM 2926 C C . GLU A 1 358 ? -17.301 12.510 26.230 1.00 97.00 358 GLU A C 1
ATOM 2928 O O . GLU A 1 358 ? -17.535 13.310 27.138 1.00 97.00 358 GLU A O 1
ATOM 2933 N N . LEU A 1 359 ? -16.174 11.799 26.195 1.00 95.88 359 LEU A N 1
ATOM 2934 C CA . LEU A 1 359 ? -15.039 12.046 27.076 1.00 95.88 359 LEU A CA 1
ATOM 2935 C C . LEU A 1 359 ? -14.288 13.287 26.592 1.00 95.88 359 LEU A C 1
ATOM 2937 O O . LEU A 1 359 ? -13.483 13.227 25.659 1.00 95.88 359 LEU A O 1
ATOM 2941 N N . LEU A 1 360 ? -14.550 14.413 27.258 1.00 93.81 360 LEU A N 1
ATOM 2942 C CA . LEU A 1 360 ? -14.096 15.734 26.812 1.00 93.81 360 LEU A CA 1
ATOM 2943 C C . LEU A 1 360 ? -12.568 15.932 26.798 1.00 93.81 360 LEU A C 1
ATOM 2945 O O . LEU A 1 360 ? -12.064 16.860 26.169 1.00 93.81 360 LEU A O 1
ATOM 2949 N N . GLU A 1 361 ? -11.818 15.059 27.470 1.00 90.25 361 GLU A N 1
ATOM 2950 C CA . GLU A 1 361 ? -10.349 15.033 27.441 1.00 90.25 361 GLU A CA 1
ATOM 2951 C C . GLU A 1 361 ? -9.776 14.587 26.079 1.00 90.25 361 GLU A C 1
ATOM 2953 O O . GLU A 1 361 ? -8.657 14.955 25.708 1.00 90.25 361 GLU A O 1
ATOM 2958 N N . TYR A 1 362 ? -10.558 13.844 25.289 1.00 89.81 362 TYR A N 1
ATOM 2959 C CA . TYR A 1 362 ? -10.130 13.298 23.997 1.00 89.81 362 TYR A CA 1
ATOM 2960 C C . TYR A 1 362 ? -10.753 13.999 22.785 1.00 89.81 362 TYR A C 1
ATOM 2962 O O . TYR A 1 362 ? -10.281 13.810 21.663 1.00 89.81 362 TYR A O 1
ATOM 2970 N N . GLY A 1 363 ? -11.788 14.811 22.987 1.00 87.31 363 GLY A N 1
ATOM 2971 C CA . GLY A 1 363 ? -12.527 15.492 21.927 1.00 87.31 363 GLY A CA 1
ATOM 2972 C C . GLY A 1 363 ? -13.655 16.340 22.502 1.00 87.31 363 GLY A C 1
ATOM 2973 O O . GLY A 1 363 ? -14.014 16.190 23.658 1.00 87.31 363 GLY A O 1
ATOM 2974 N N . ASN A 1 364 ? -14.188 17.283 21.731 1.00 93.94 364 ASN A N 1
ATOM 2975 C CA . ASN A 1 364 ? -15.258 18.172 22.200 1.00 93.94 364 ASN A CA 1
ATOM 2976 C C . ASN A 1 364 ? -16.219 18.601 21.085 1.00 93.94 364 ASN A C 1
ATOM 2978 O O . ASN A 1 364 ? -16.818 19.678 21.152 1.00 93.94 364 ASN A O 1
ATOM 2982 N N . ARG A 1 365 ? -16.306 17.812 20.011 1.00 95.12 365 ARG A N 1
ATOM 2983 C CA . ARG A 1 365 ? -17.140 18.135 18.844 1.00 95.12 365 ARG A CA 1
ATOM 2984 C C . ARG A 1 365 ? -18.397 17.269 18.769 1.00 95.12 365 ARG A C 1
ATOM 2986 O O . ARG A 1 365 ? -19.217 17.501 17.883 1.00 95.12 365 ARG A O 1
ATOM 2993 N N . GLY A 1 366 ? -18.568 16.325 19.692 1.00 96.31 366 GLY A N 1
ATOM 2994 C CA . GLY A 1 366 ? -19.664 15.374 19.702 1.00 96.31 366 GLY A CA 1
ATOM 2995 C C . GLY A 1 366 ? -19.640 14.396 18.527 1.00 96.31 366 GLY A C 1
ATOM 2996 O O . GLY A 1 366 ? -18.659 14.227 17.807 1.00 96.31 366 GLY A O 1
ATOM 2997 N N . ILE A 1 367 ? -20.769 13.736 18.318 1.00 97.88 367 ILE A N 1
ATOM 2998 C CA . ILE A 1 367 ? -21.018 12.842 17.195 1.00 97.88 367 ILE A CA 1
ATOM 2999 C C . ILE A 1 367 ? -21.339 13.712 15.977 1.00 97.88 367 ILE A C 1
ATOM 3001 O O . ILE A 1 367 ? -22.353 14.412 15.940 1.00 97.88 367 ILE A O 1
ATOM 3005 N N . LEU A 1 368 ? -20.446 13.701 14.991 1.00 96.56 368 LEU A N 1
ATOM 3006 C CA . LEU A 1 368 ? -20.541 14.542 13.800 1.00 96.56 368 LEU A CA 1
ATOM 3007 C C . LEU A 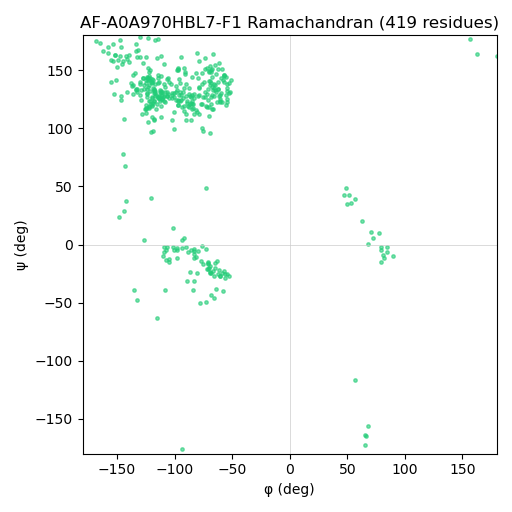1 368 ? -21.499 13.955 12.758 1.00 96.56 368 LEU A C 1
ATOM 3009 O O . LEU A 1 368 ? -21.872 12.787 12.814 1.00 96.56 368 LEU A O 1
ATOM 3013 N N . ASN A 1 369 ? -21.897 14.778 11.788 1.00 94.56 369 ASN A N 1
ATOM 3014 C CA . ASN A 1 369 ? -22.693 14.313 10.660 1.00 94.56 369 ASN A CA 1
ATOM 3015 C C . ASN A 1 369 ? -21.852 13.357 9.780 1.00 94.56 369 ASN A C 1
ATOM 3017 O O . ASN A 1 369 ? -20.861 13.807 9.195 1.00 94.56 369 ASN A O 1
ATOM 3021 N N . PRO A 1 370 ? -22.226 12.070 9.638 1.00 92.69 370 PRO A N 1
ATOM 3022 C CA . PRO A 1 370 ? -21.449 11.103 8.857 1.00 92.69 370 PRO A CA 1
ATOM 3023 C C . PRO A 1 370 ? -21.341 11.489 7.374 1.00 92.69 370 PRO A C 1
ATOM 3025 O O . PRO A 1 370 ? -20.353 11.155 6.719 1.00 92.69 370 PRO A O 1
ATOM 3028 N N . GLU A 1 371 ? -22.299 12.264 6.854 1.00 91.19 371 GLU A N 1
ATOM 3029 C CA . GLU A 1 371 ? -22.287 12.739 5.468 1.00 91.19 371 GLU A CA 1
ATOM 3030 C C . GLU A 1 371 ? -21.212 13.795 5.181 1.00 91.19 371 GLU A C 1
ATOM 3032 O O . GLU A 1 371 ? -20.882 14.045 4.019 1.00 91.19 371 GLU A O 1
ATOM 3037 N N . GLU A 1 372 ? -20.611 14.398 6.201 1.00 91.88 372 GLU A N 1
ATOM 3038 C CA . GLU A 1 372 ? -19.511 15.351 6.017 1.00 91.88 372 GLU A CA 1
ATOM 3039 C C . GLU A 1 372 ? -18.148 14.655 5.943 1.00 91.88 372 GLU A C 1
ATOM 3041 O O . GLU A 1 372 ? -17.206 15.192 5.349 1.00 91.88 372 GLU A O 1
ATOM 3046 N N . ALA A 1 373 ? -18.045 13.450 6.505 1.00 93.56 373 ALA A N 1
ATOM 3047 C CA . ALA A 1 373 ? -16.831 12.651 6.485 1.00 93.56 373 ALA A CA 1
ATOM 3048 C C . ALA A 1 373 ? -16.631 11.945 5.137 1.00 93.56 373 ALA A C 1
ATOM 3050 O O . ALA A 1 373 ? -17.569 11.714 4.361 1.00 93.56 373 ALA A O 1
ATOM 3051 N N . SER A 1 374 ? -15.374 11.591 4.862 1.00 93.75 374 SER A N 1
ATOM 3052 C CA . SER A 1 374 ? -15.040 10.679 3.769 1.00 93.75 374 SER A CA 1
ATOM 3053 C C . SER A 1 374 ? -15.543 9.275 4.071 1.00 93.75 374 SER A C 1
ATOM 3055 O O . SER A 1 374 ? -16.097 8.637 3.180 1.00 93.75 374 SER A O 1
ATOM 3057 N N . TYR A 1 375 ? -15.345 8.834 5.315 1.00 93.88 375 TYR A N 1
ATOM 3058 C CA . TYR A 1 375 ? -15.874 7.614 5.921 1.00 93.88 375 TYR A CA 1
ATOM 3059 C C . TYR A 1 375 ? -15.630 7.652 7.438 1.00 93.88 375 TYR A C 1
ATOM 3061 O O . TYR A 1 375 ? -14.986 8.573 7.958 1.00 93.88 375 TYR A O 1
ATOM 3069 N N . TYR A 1 376 ? -16.150 6.655 8.145 1.00 94.81 376 TYR A N 1
ATOM 3070 C CA . TYR A 1 376 ? -16.023 6.511 9.588 1.00 94.81 376 TYR A CA 1
ATOM 3071 C C . TYR A 1 376 ? -15.911 5.036 9.983 1.00 94.81 376 TYR A C 1
ATOM 3073 O O . TYR A 1 376 ? -16.334 4.157 9.241 1.00 94.81 376 TYR A O 1
ATOM 3081 N N . ASN A 1 377 ? -15.353 4.785 11.165 1.00 94.44 377 ASN A N 1
ATOM 3082 C CA . ASN A 1 377 ? -15.196 3.457 11.750 1.00 94.44 377 ASN A CA 1
ATOM 3083 C C . ASN A 1 377 ? -15.649 3.489 13.210 1.00 94.44 377 ASN A C 1
ATOM 3085 O O . ASN A 1 377 ? -15.236 4.377 13.959 1.00 94.44 377 ASN A O 1
ATOM 3089 N N . LEU A 1 378 ? -16.443 2.508 13.634 1.00 95.00 378 LEU A N 1
ATOM 3090 C CA . LEU A 1 378 ? -16.768 2.307 15.043 1.00 95.00 378 LEU A CA 1
ATOM 3091 C C . LEU A 1 378 ? -15.919 1.172 15.619 1.00 95.00 378 LEU A C 1
ATOM 3093 O O . LEU A 1 378 ? -15.937 0.058 15.105 1.00 95.00 378 LEU A O 1
ATOM 3097 N N . PHE A 1 379 ? -15.227 1.439 16.720 1.00 94.00 379 PHE A N 1
ATOM 3098 C CA . PHE A 1 379 ? -14.514 0.440 17.505 1.00 94.00 379 PHE A CA 1
ATOM 3099 C C . PHE A 1 379 ? -15.185 0.296 18.867 1.00 94.00 379 PHE A C 1
ATOM 3101 O O . PHE A 1 379 ? -15.436 1.290 19.551 1.00 94.00 379 PHE A O 1
ATOM 3108 N N . ILE A 1 380 ? -15.449 -0.943 19.273 1.00 93.88 380 ILE A N 1
ATOM 3109 C CA . ILE A 1 380 ? -15.943 -1.276 20.612 1.00 93.88 380 ILE A CA 1
ATOM 3110 C C . ILE A 1 380 ? -14.949 -2.251 21.223 1.00 93.88 380 ILE A C 1
ATOM 3112 O O . ILE A 1 380 ? -14.731 -3.332 20.681 1.00 93.88 380 ILE A O 1
ATOM 3116 N N . ASN A 1 381 ? -14.326 -1.855 22.335 1.00 90.62 381 ASN A N 1
ATOM 3117 C CA . ASN A 1 381 ? -13.267 -2.622 22.992 1.00 90.62 381 ASN A CA 1
ATOM 3118 C C . ASN A 1 381 ? -12.133 -3.039 22.028 1.00 90.62 381 ASN A C 1
ATOM 3120 O O . ASN A 1 381 ? -11.711 -4.191 22.017 1.00 90.62 381 ASN A O 1
ATOM 3124 N N . GLY A 1 382 ? -11.710 -2.124 21.149 1.00 86.94 382 GLY A N 1
ATOM 3125 C CA . GLY A 1 382 ? -10.695 -2.385 20.116 1.00 86.94 382 GLY A CA 1
ATOM 3126 C C . GLY A 1 382 ? -11.203 -3.134 18.876 1.00 86.94 382 GLY A C 1
ATOM 3127 O O . GLY A 1 382 ? -10.570 -3.081 17.828 1.00 86.94 382 GLY A O 1
ATOM 3128 N N . VAL A 1 383 ? -12.384 -3.757 18.929 1.00 89.62 383 VAL A N 1
ATOM 3129 C CA . VAL A 1 383 ? -12.940 -4.521 17.804 1.00 89.62 383 VAL A CA 1
ATOM 3130 C C . VAL A 1 383 ? -13.689 -3.601 16.840 1.00 89.62 383 VAL A C 1
ATOM 3132 O O . VAL A 1 383 ? -14.679 -2.967 17.224 1.00 89.62 383 VAL A O 1
ATOM 3135 N N . LEU A 1 384 ? -13.251 -3.572 15.577 1.00 90.12 384 LEU A N 1
ATOM 3136 C CA . LEU A 1 384 ? -13.934 -2.879 14.481 1.00 90.12 384 LEU A CA 1
ATOM 3137 C C . LEU A 1 384 ? -15.339 -3.458 14.268 1.00 90.12 384 LEU A C 1
ATOM 3139 O O . LEU A 1 384 ? -15.504 -4.651 14.003 1.00 90.12 384 LEU A O 1
ATOM 3143 N N . GLN A 1 385 ? -16.349 -2.599 14.360 1.00 89.50 385 GLN A N 1
ATOM 3144 C CA . GLN A 1 385 ? -17.744 -2.976 14.202 1.00 89.50 385 GLN A CA 1
ATOM 3145 C C . GLN A 1 385 ? -18.197 -2.856 12.738 1.00 89.50 385 GLN A C 1
ATOM 3147 O O . GLN A 1 385 ? -17.875 -1.867 12.075 1.00 89.50 385 GLN A O 1
ATOM 3152 N N . PRO A 1 386 ? -18.970 -3.832 12.235 1.00 86.19 386 PRO A N 1
ATOM 3153 C CA . PRO A 1 386 ? -19.648 -3.719 10.950 1.00 86.19 386 PRO A CA 1
ATOM 3154 C C . PRO A 1 386 ? -20.667 -2.582 10.909 1.00 86.19 386 PRO A C 1
ATOM 3156 O O . PRO A 1 386 ? -21.281 -2.263 11.926 1.00 86.19 386 PRO A O 1
ATOM 3159 N N . HIS A 1 387 ? -20.901 -2.016 9.724 1.00 85.75 387 HIS A N 1
ATOM 3160 C CA . HIS A 1 387 ? -21.850 -0.915 9.553 1.00 85.75 387 HIS A CA 1
ATOM 3161 C C . HIS A 1 387 ? -23.301 -1.344 9.835 1.00 85.75 387 HIS A C 1
ATOM 3163 O O . HIS A 1 387 ? -24.082 -0.521 10.295 1.00 85.75 387 HIS A O 1
ATOM 3169 N N . SER A 1 388 ? -23.671 -2.621 9.665 1.00 86.19 388 SER A N 1
ATOM 3170 C CA . SER A 1 388 ? -24.991 -3.128 10.068 1.00 86.19 388 SER A CA 1
ATOM 3171 C C . SER A 1 388 ? -25.222 -3.093 11.578 1.00 86.19 388 SER A C 1
ATOM 3173 O O . SER A 1 388 ? -26.363 -3.171 12.030 1.00 86.19 388 SER A O 1
ATOM 3175 N N . ASN A 1 389 ? -24.153 -3.030 12.379 1.00 90.94 389 ASN A N 1
ATOM 3176 C CA . ASN A 1 389 ? -24.246 -3.113 13.835 1.00 90.94 389 ASN A CA 1
ATOM 3177 C C . ASN A 1 389 ? -24.585 -1.775 14.493 1.00 90.94 389 ASN A C 1
ATOM 3179 O O . ASN A 1 389 ? -24.821 -1.745 15.703 1.00 90.94 389 ASN A O 1
ATOM 3183 N N . TYR A 1 390 ? -24.599 -0.674 13.745 1.00 94.62 390 TYR A N 1
ATOM 3184 C CA . TYR A 1 390 ? -24.853 0.640 14.312 1.00 94.62 390 TYR A CA 1
ATOM 3185 C C . TYR A 1 390 ? -25.441 1.618 13.294 1.00 94.62 390 TYR A C 1
ATOM 3187 O O . TYR A 1 390 ? -25.278 1.480 12.089 1.00 94.62 390 TYR A O 1
ATOM 3195 N N . SER A 1 391 ? -26.111 2.646 13.802 1.00 95.94 391 SER A N 1
ATOM 3196 C CA . SER A 1 391 ? -26.584 3.789 13.026 1.00 95.94 391 SER A CA 1
ATOM 3197 C C . SER A 1 391 ? -26.010 5.071 13.612 1.00 95.94 391 SER A C 1
ATOM 3199 O O . SER A 1 391 ? -25.911 5.210 14.834 1.00 95.94 391 SER A O 1
ATOM 3201 N N . ILE A 1 392 ? -25.643 6.015 12.747 1.00 96.75 392 ILE A N 1
ATOM 3202 C CA . ILE A 1 392 ? -25.124 7.325 13.147 1.00 96.75 392 ILE A CA 1
ATOM 3203 C C . ILE A 1 392 ? -25.939 8.412 12.464 1.00 96.75 392 ILE A C 1
ATOM 3205 O O . ILE A 1 392 ? -26.152 8.392 11.255 1.00 96.75 392 ILE A O 1
ATOM 3209 N N . GLU A 1 393 ? -26.317 9.404 13.252 1.00 96.25 393 GLU A N 1
ATOM 3210 C CA . GLU A 1 393 ? -26.775 10.705 12.791 1.00 96.25 393 GLU A CA 1
ATOM 3211 C C . GLU A 1 393 ? -26.069 11.794 13.606 1.00 96.25 393 GLU A C 1
ATOM 3213 O O . GLU A 1 393 ? -25.443 11.519 14.634 1.00 96.25 393 GLU A O 1
ATOM 3218 N N . ALA A 1 394 ? -26.139 13.044 13.150 1.00 97.19 394 ALA A N 1
ATOM 3219 C CA . ALA A 1 394 ? -25.527 14.147 13.883 1.00 97.19 394 ALA A CA 1
ATOM 3220 C C . ALA A 1 394 ? -26.051 14.182 15.333 1.00 97.19 394 ALA A C 1
ATOM 3222 O O . ALA A 1 394 ? -27.250 14.318 15.573 1.00 97.19 394 ALA A O 1
ATOM 3223 N N . GLY A 1 395 ? -25.141 14.057 16.298 1.00 97.88 395 GLY A N 1
ATOM 3224 C CA . GLY A 1 395 ? -25.445 14.042 17.727 1.00 97.88 395 GLY A CA 1
ATOM 3225 C C . GLY A 1 395 ? -25.857 12.692 18.323 1.00 97.88 395 GLY A C 1
ATOM 3226 O O . GLY A 1 395 ? -26.071 12.641 19.537 1.00 97.88 395 GLY A O 1
ATOM 3227 N N . ARG A 1 396 ? -25.965 11.613 17.532 1.00 98.25 396 ARG A N 1
ATOM 3228 C CA . ARG A 1 396 ? -26.487 10.322 18.008 1.00 98.25 396 ARG A CA 1
ATOM 3229 C C . ARG A 1 396 ? -25.839 9.108 17.330 1.00 98.25 396 ARG A C 1
ATOM 3231 O O . ARG A 1 396 ? -25.826 8.983 16.112 1.00 98.25 396 ARG A O 1
ATOM 3238 N N . LEU A 1 397 ? -25.359 8.180 18.158 1.00 98.25 397 LEU A N 1
ATOM 3239 C CA . LEU A 1 397 ? -24.905 6.836 17.792 1.00 98.25 397 LEU A CA 1
ATOM 3240 C C . LEU A 1 397 ? -25.859 5.826 18.433 1.00 98.25 397 LEU A C 1
ATOM 3242 O O . LEU A 1 397 ? -26.068 5.862 19.646 1.00 98.25 397 LEU A O 1
ATOM 3246 N N . GLU A 1 398 ? -26.414 4.916 17.642 1.00 97.88 398 GLU A N 1
ATOM 3247 C CA . GLU A 1 398 ? -27.276 3.832 18.109 1.00 97.88 398 GLU A CA 1
ATOM 3248 C C . GLU A 1 398 ? -26.668 2.472 17.763 1.00 97.88 398 GLU A C 1
ATOM 3250 O O . GLU A 1 398 ? -26.374 2.199 16.603 1.00 97.88 398 GLU A O 1
ATOM 3255 N N . LEU A 1 399 ? -26.505 1.611 18.766 1.00 97.38 399 LEU A N 1
ATOM 3256 C CA . LEU A 1 399 ? -26.079 0.224 18.592 1.00 97.38 399 LEU A CA 1
ATOM 3257 C C . LEU A 1 399 ? -27.286 -0.666 18.273 1.00 97.38 399 LEU A C 1
ATOM 3259 O O . LEU A 1 399 ? -28.238 -0.735 19.056 1.00 97.38 399 LEU A O 1
ATOM 3263 N N . LEU A 1 400 ? -27.212 -1.368 17.143 1.00 94.50 400 LEU A N 1
ATOM 3264 C CA . LEU A 1 400 ? -28.271 -2.220 16.589 1.00 94.50 400 LEU A CA 1
ATOM 3265 C C . LEU A 1 400 ? -28.084 -3.710 16.925 1.00 94.50 400 LEU A C 1
ATOM 3267 O O . LEU A 1 400 ? -28.938 -4.532 16.602 1.00 94.50 400 LEU A O 1
ATOM 3271 N N . THR A 1 401 ? -26.979 -4.071 17.577 1.00 90.12 401 THR A N 1
ATOM 3272 C CA . THR A 1 401 ? -26.698 -5.439 18.037 1.00 90.12 401 THR A CA 1
ATOM 3273 C C . THR A 1 401 ? -27.658 -5.869 19.142 1.00 90.12 401 THR A C 1
ATOM 3275 O O . THR A 1 401 ? -28.099 -5.042 19.930 1.00 90.12 401 THR A O 1
ATOM 3278 N N . GLU A 1 402 ? -27.967 -7.161 19.273 1.00 87.44 402 GLU A N 1
ATOM 3279 C CA . GLU A 1 402 ? -28.785 -7.642 20.401 1.00 87.44 402 GLU A CA 1
ATOM 3280 C C . GLU A 1 402 ? -28.057 -7.458 21.737 1.00 87.44 402 GLU A C 1
ATOM 3282 O O . GLU A 1 402 ? -28.619 -6.915 22.691 1.00 87.44 402 GLU A O 1
ATOM 3287 N N . GLU A 1 403 ? -26.782 -7.838 21.780 1.00 90.69 403 GLU A N 1
ATOM 3288 C CA . GLU A 1 403 ? -25.933 -7.695 22.957 1.00 90.69 403 GLU A CA 1
ATOM 3289 C C . GLU A 1 403 ? -25.400 -6.267 23.094 1.00 90.69 403 GLU A C 1
ATOM 3291 O O . GLU A 1 403 ? -25.095 -5.589 22.107 1.00 90.69 403 GLU A O 1
ATOM 3296 N N . LEU A 1 404 ? -25.307 -5.810 24.342 1.00 92.69 404 LEU A N 1
ATOM 3297 C CA . LEU A 1 404 ? -24.722 -4.524 24.694 1.00 92.69 404 LEU A CA 1
ATOM 3298 C C . LEU A 1 404 ? -23.227 -4.690 24.974 1.00 92.69 404 LEU A C 1
ATOM 3300 O O . LEU A 1 404 ? -22.824 -5.722 25.514 1.00 92.69 404 LEU A O 1
ATOM 3304 N N . PRO A 1 405 ? -22.404 -3.670 24.679 1.00 94.00 405 PRO A N 1
ATOM 3305 C CA . PRO A 1 405 ? -21.015 -3.675 25.103 1.00 94.00 405 PRO A CA 1
ATOM 3306 C C . PRO A 1 405 ? -20.904 -3.814 26.622 1.00 94.00 405 PRO A C 1
ATOM 3308 O O . PRO A 1 405 ? -21.715 -3.252 27.365 1.00 94.00 405 PRO A O 1
ATOM 3311 N N . ILE A 1 406 ? -19.869 -4.526 27.069 1.00 93.69 406 ILE A N 1
ATOM 3312 C CA . ILE A 1 406 ? -19.537 -4.672 28.489 1.00 93.69 406 ILE A CA 1
ATOM 3313 C C . ILE A 1 406 ? -19.388 -3.279 29.104 1.00 93.69 406 ILE A C 1
ATOM 3315 O O . ILE A 1 406 ? -18.717 -2.421 28.535 1.00 93.69 406 ILE A O 1
ATOM 3319 N N . GLU A 1 407 ? -20.018 -3.046 30.253 1.00 95.62 407 GLU A N 1
ATOM 3320 C CA . GLU A 1 407 ? -19.957 -1.756 30.943 1.00 95.62 407 GLU A CA 1
ATOM 3321 C C . GLU A 1 407 ? -18.503 -1.323 31.195 1.00 95.62 407 GLU A C 1
ATOM 3323 O O . GLU A 1 407 ? -17.657 -2.123 31.592 1.00 95.62 407 GLU A O 1
ATOM 3328 N N . GLY A 1 408 ? -18.205 -0.052 30.917 1.00 94.81 408 GLY A N 1
ATOM 3329 C CA . GLY A 1 408 ? -16.854 0.502 31.002 1.00 94.81 408 GLY A CA 1
ATOM 3330 C C . GLY A 1 408 ? -15.955 0.219 29.793 1.00 94.81 408 GLY A C 1
ATOM 3331 O O . GLY A 1 408 ? -14.892 0.826 29.696 1.00 94.81 408 GLY A O 1
ATOM 3332 N N . ALA A 1 409 ? -16.363 -0.634 28.844 1.00 94.19 409 ALA A N 1
ATOM 3333 C CA . ALA A 1 409 ? -15.588 -0.859 27.625 1.00 94.19 409 ALA A CA 1
ATOM 3334 C C . ALA A 1 409 ? -15.462 0.436 26.796 1.00 94.19 409 ALA A C 1
ATOM 3336 O O . ALA A 1 409 ? -16.448 1.175 26.667 1.00 94.19 409 ALA A O 1
ATOM 3337 N N . PRO A 1 410 ? -14.286 0.715 26.204 1.00 94.00 410 PRO A N 1
ATOM 3338 C CA . PRO A 1 410 ? -14.096 1.902 25.384 1.00 94.00 410 PRO A CA 1
ATOM 3339 C C . PRO A 1 410 ? -14.880 1.787 24.075 1.00 94.00 410 PRO A C 1
ATOM 3341 O O . PRO A 1 410 ? -14.887 0.740 23.419 1.00 94.00 410 PRO A O 1
ATOM 3344 N N . ILE A 1 411 ? -15.519 2.887 23.690 1.00 96.38 411 ILE A N 1
ATOM 3345 C CA . ILE A 1 411 ? -16.213 3.050 22.416 1.00 96.38 411 ILE A CA 1
ATOM 3346 C C . ILE A 1 411 ? -15.583 4.246 21.707 1.00 96.38 411 ILE A C 1
ATOM 3348 O O . ILE A 1 411 ? -15.634 5.371 22.208 1.00 96.38 411 ILE A O 1
ATOM 3352 N N . SER A 1 412 ? -15.018 4.003 20.529 1.00 96.12 412 SER A N 1
ATOM 3353 C CA . SER A 1 412 ? -14.356 5.027 19.723 1.00 96.12 412 SER A CA 1
ATOM 3354 C C . SER A 1 412 ? -14.973 5.070 18.337 1.00 96.12 412 SER A C 1
ATOM 3356 O O . SER A 1 412 ? -14.887 4.112 17.572 1.00 96.12 412 SER A O 1
ATOM 3358 N N . LEU A 1 413 ? -15.576 6.204 18.002 1.00 96.88 413 LEU A N 1
ATOM 3359 C CA . LEU A 1 413 ? -16.093 6.488 16.674 1.00 96.88 413 LEU A CA 1
ATOM 3360 C C . LEU A 1 413 ? -15.124 7.424 15.954 1.00 96.88 413 LEU A C 1
ATOM 3362 O O . LEU A 1 413 ? -15.000 8.604 16.284 1.00 96.88 413 LEU A O 1
ATOM 3366 N N . GLN A 1 414 ? -14.407 6.870 14.985 1.00 96.00 414 GLN A N 1
ATOM 3367 C CA . GLN A 1 414 ? -13.412 7.568 14.190 1.00 96.00 414 GLN A CA 1
ATOM 3368 C C . GLN A 1 414 ? -14.041 8.127 12.916 1.00 96.00 414 GLN A C 1
ATOM 3370 O O . GLN A 1 414 ? -14.659 7.388 12.161 1.00 96.00 414 GLN A O 1
ATOM 3375 N N . TYR A 1 415 ? -13.793 9.399 12.628 1.00 95.88 415 TYR A N 1
ATOM 3376 C CA . TYR A 1 415 ? -14.131 10.055 11.369 1.00 95.88 415 TYR A CA 1
ATOM 3377 C C . TYR A 1 415 ? -12.857 10.418 10.616 1.00 95.88 415 TYR A C 1
ATOM 3379 O O . TYR A 1 415 ? -11.945 11.023 11.190 1.00 95.88 415 TYR A O 1
ATOM 3387 N N . ILE A 1 416 ? -12.823 10.108 9.321 1.00 95.06 416 ILE A N 1
ATOM 3388 C CA . ILE A 1 416 ? -11.732 10.483 8.424 1.00 95.06 416 ILE A CA 1
ATOM 3389 C C . ILE A 1 416 ? -12.253 11.487 7.396 1.00 95.06 416 ILE A C 1
ATOM 3391 O O . ILE A 1 416 ? -13.253 11.247 6.719 1.00 95.06 416 ILE A O 1
ATOM 3395 N N . TYR A 1 417 ? -11.556 12.614 7.264 1.00 94.38 417 TYR A N 1
ATOM 3396 C CA . TYR A 1 417 ? -11.867 13.688 6.323 1.00 94.38 417 TYR A CA 1
ATOM 3397 C C . TYR A 1 417 ? -10.702 13.870 5.352 1.00 94.38 417 TYR A C 1
ATOM 3399 O O . TYR A 1 417 ? -9.726 14.555 5.655 1.00 94.38 417 TYR A O 1
ATOM 3407 N N . LEU A 1 418 ? -10.809 13.273 4.167 1.00 90.56 418 LEU A N 1
ATOM 3408 C CA . LEU A 1 418 ? -9.859 13.467 3.077 1.00 90.56 418 LEU A CA 1
ATOM 3409 C C . LEU A 1 418 ? -10.314 14.639 2.209 1.00 90.56 418 LEU A C 1
ATOM 3411 O O . LEU A 1 418 ? -11.333 14.577 1.501 1.00 90.56 418 LEU A O 1
ATOM 3415 N N . LYS A 1 419 ? -9.538 15.723 2.250 1.00 80.81 419 LYS A N 1
ATOM 3416 C CA . LYS A 1 419 ? -9.762 16.869 1.368 1.00 80.81 419 LYS A CA 1
ATOM 3417 C C . LYS A 1 419 ? -9.317 16.481 -0.042 1.00 80.81 419 LYS A C 1
ATOM 3419 O O . LYS A 1 419 ? -8.205 15.997 -0.219 1.00 80.81 419 LYS A O 1
ATOM 3424 N N . GLY A 1 420 ? -10.201 16.658 -1.027 1.00 65.88 420 GLY A N 1
ATOM 3425 C CA . GLY A 1 420 ? -9.781 16.651 -2.430 1.00 65.88 420 GLY A CA 1
ATOM 3426 C C . GLY A 1 420 ? -8.810 17.813 -2.623 1.00 65.88 420 GLY A C 1
ATOM 3427 O O . GLY A 1 420 ? -9.053 18.877 -2.050 1.00 65.88 420 GLY A O 1
ATOM 3428 N N . GLY A 1 421 ? -7.690 17.550 -3.297 1.00 53.22 421 GLY A N 1
ATOM 3429 C CA . GLY A 1 421 ? -6.651 18.548 -3.566 1.00 53.22 421 GLY A CA 1
ATOM 3430 C C . GLY A 1 421 ? -7.156 19.759 -4.334 1.00 53.22 421 GLY A C 1
ATOM 3431 O O . GLY A 1 421 ? -8.225 19.649 -4.976 1.00 53.22 421 GLY A O 1
#